Protein AF-A0A1J4L6P5-F1 (afdb_monomer_lite)

Foldseek 3Di:
DPPPPDDPVLQDQDDPVNLVVDDDDPVVSVVVNVVSVVSNVVVVVVVVVVVVVVVVVVVVVPPPPDDDDDDDDDDDDDDDPDVVVVVVVVVVVVVVVVVVVVVVVVVVVVVVVVVVVVVVVVVVVVVVVVVVVVVVVVVVVVVVVVVVVVVVVVVVVVVVVVVVVVVVVVVVVVVVVVVVVVVVVVVVVVVVVVVVVVVVVVVVVVVVVVVVVVVVVVVVVVVVVVVVVVVVVVVVVVVVVVPPPPDDDDDPDDDPPPPPPPVVVVVVVVVVVVVVVVVVVVVVVVVVVVVVVVVVVVVVVVVVVVVVVVVVVVVVVVVVVVVVVVVVVVVVVVVVVVVVVVVVVVVVVVVVVVVVVVVVVVVVVVVVVVVVVVVVVVVVVVVVVVVVVVVVVVVVVVVVVVVVVVVVVVVVVVVVVVVVVVVVVVVVVVVVVVVVVVVVVVVVVVVVVVVVVVVVVVVVVVVVVVVVVVVVVVVVVLVVVLVVVCVVDVPDDPVVSCVVSVNDVVVVVVVVPDDDDDDD

Radius of gyration: 97.51 Å; chains: 1; bounding box: 197×67×298 Å

Secondary structure (DSSP, 8-state):
-------GGGGSPPPHHHHTTS-S-HHHHHHHHHHHHHHHHHHHHHHHHHHHHHHHHHHHTTSS----------------TTHHHHHHHHHHHHHHHHHHHHHHHHHHHHHHHHHHHHHHHHHHHHHHHHHHHHHHHHHHHHHHHHHHHHHHHHHHHHHHHHHHHHHHHHHHHHHHHHHHHHHHHHHHHHHHHHHHHHHHHHHHHHHHHHHHHHHHHHHHHHHHHHHHHHHHHHHHHHHHTTTSSS-------S-TTSTTSSHHHHHHHHHHHHHHHHHHHHHHHHHHHHHHHHHHHHHHHHHHHHHHHHHHHHHHHHHHHHHHHHHHHHHHHHHHHHHHHHHHHHHHHHHHHHHHHHHHHHHHHHHHHHHHHHHHHHHHHHHHHHHHHHHHHHHHHHHHHHHHHHHHHHHHHHHHHHHHHHHHHHHHHHHHHHHHHHHHHHHHHHHHHHHHHHHHHHHHHHHHHHHHHHHHHHHHHHHHHHHHHHHH-TT--HHHHHHHTT--HHHHHHTTS-------

pLDDT: mean 76.21, std 15.25, range [33.16, 95.0]

Organism: NCBI:txid1144522

Sequence (520 aa):
MMKIGVTAEDLVKLSKADFYKIPGSIEIQQKVADELEQRRLQTIERIKEEREKFLQNSNKGSQNLSSNNNTNDNSSSNSPTNDFGRQRIEKLKKRQIASLIKEQIQRKHIAQSEIVSQSRLEELKMKKIHDLKVKKEQETQKSKQLTERAKKVIEQKQNAAQSIIEKQEAEEARRQAQLEEQHKKIEEDRKKYHEERISKLQQIREAQRQHEQDEIEKAEKALQDAEEKQLKADQRKSDYIKKLREQQKINEKKYQEKMKMIAEREEEQRRQREEKIKRQQEQTQSLIEAELQNRLNERSVRRQREQERLKSIQKRYSASNGHLIELQKEIMKKQMRAEENLKALTFTRRQKFLEENAKIKQRSLSALATKKHNEDLLANKALSSLQKQSAIQQRAQELKQQKEAQIQEKAAQAYLKQKLGEEKAKRISRMKQYESLMQAVKTQEKLNRIEQERKKYHDDKVKEQIALRKHETKEKDELERMKKVIQDNPDIDPAVLAQQFNIDLSEVTEMSSSPPKVEH

Structure (mmCIF, N/CA/C/O backbone):
data_AF-A0A1J4L6P5-F1
#
_entry.id   AF-A0A1J4L6P5-F1
#
loop_
_atom_site.group_PDB
_atom_site.id
_atom_site.type_symbol
_atom_site.label_atom_id
_atom_site.label_alt_id
_atom_site.label_comp_id
_atom_site.label_asym_id
_atom_site.label_entity_id
_atom_site.label_seq_id
_atom_site.pdbx_PDB_ins_code
_atom_site.Cartn_x
_atom_site.Cartn_y
_atom_site.Cartn_z
_atom_site.occupancy
_atom_site.B_iso_or_equiv
_atom_site.auth_seq_id
_atom_site.auth_comp_id
_atom_site.auth_asym_id
_atom_site.auth_atom_id
_atom_site.pdbx_PDB_model_num
ATOM 1 N N . MET A 1 1 ? 8.107 -22.910 -52.281 1.00 43.81 1 MET A N 1
ATOM 2 C CA . MET A 1 1 ? 7.673 -22.056 -51.153 1.00 43.81 1 MET A CA 1
ATOM 3 C C . MET A 1 1 ? 7.916 -22.828 -49.872 1.00 43.81 1 MET A C 1
ATOM 5 O O . MET A 1 1 ? 7.372 -23.920 -49.748 1.00 43.81 1 MET A O 1
ATOM 9 N N . MET A 1 2 ? 8.760 -22.326 -48.968 1.00 41.12 2 MET A N 1
ATOM 10 C CA . MET A 1 2 ? 8.840 -22.886 -47.617 1.00 41.12 2 MET A CA 1
ATOM 11 C C . MET A 1 2 ? 7.486 -22.631 -46.949 1.00 41.12 2 MET A C 1
ATOM 13 O O . MET A 1 2 ? 7.070 -21.484 -46.815 1.00 41.12 2 MET A O 1
ATOM 17 N N . LYS A 1 3 ? 6.741 -23.697 -46.646 1.00 51.94 3 LYS A N 1
ATOM 18 C CA . LYS A 1 3 ? 5.496 -23.586 -45.887 1.00 51.94 3 LYS A CA 1
ATOM 19 C C . LYS A 1 3 ? 5.900 -23.381 -44.433 1.00 51.94 3 LYS A C 1
ATOM 21 O O . LYS A 1 3 ? 6.333 -24.330 -43.787 1.00 51.94 3 LYS A O 1
ATOM 26 N N . ILE A 1 4 ? 5.798 -22.150 -43.939 1.00 59.41 4 ILE A N 1
ATOM 27 C CA . ILE A 1 4 ? 5.828 -21.891 -42.499 1.00 59.41 4 ILE A CA 1
ATOM 28 C C . ILE A 1 4 ? 4.658 -22.703 -41.935 1.00 59.41 4 ILE A C 1
ATOM 30 O O . ILE A 1 4 ? 3.520 -22.479 -42.343 1.00 59.41 4 ILE A O 1
ATOM 34 N N . GLY A 1 5 ? 4.932 -23.717 -41.114 1.00 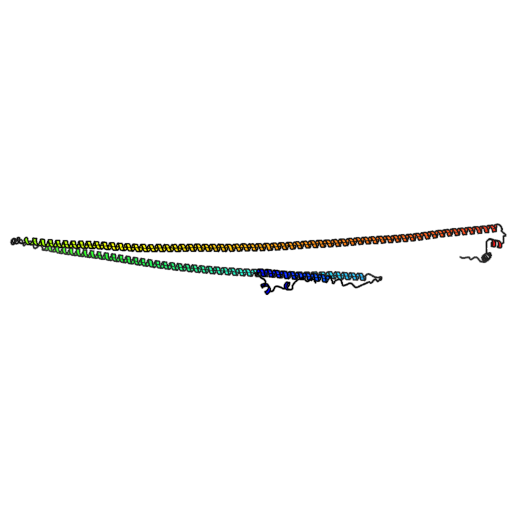61.53 5 GLY A N 1
ATOM 35 C CA . GLY A 1 5 ? 3.926 -24.632 -40.562 1.00 61.53 5 GLY A CA 1
ATOM 36 C C . GLY A 1 5 ? 3.036 -23.954 -39.520 1.00 61.53 5 GLY A C 1
ATOM 37 O O . GLY A 1 5 ? 3.050 -24.349 -38.363 1.00 61.53 5 GLY A O 1
ATOM 38 N N . VAL A 1 6 ? 2.327 -22.899 -39.919 1.00 67.81 6 VAL A N 1
ATOM 39 C CA . VAL A 1 6 ? 1.447 -22.081 -39.082 1.00 67.81 6 VAL A CA 1
ATOM 40 C C . VAL A 1 6 ? 0.016 -22.372 -39.495 1.00 67.81 6 VAL A C 1
ATOM 42 O O . VAL A 1 6 ? -0.319 -22.300 -40.681 1.00 67.81 6 VAL A O 1
ATOM 45 N N . THR A 1 7 ? -0.824 -22.714 -38.524 1.00 70.88 7 THR A N 1
ATOM 46 C CA . THR A 1 7 ? -2.247 -22.946 -38.770 1.00 70.88 7 THR A CA 1
ATOM 47 C C . THR A 1 7 ? -3.014 -21.625 -38.716 1.00 70.88 7 THR A C 1
ATOM 49 O O . THR A 1 7 ? -2.552 -20.641 -38.140 1.00 70.88 7 THR A O 1
ATOM 52 N N . ALA A 1 8 ? -4.197 -21.561 -39.335 1.00 69.06 8 ALA A N 1
ATOM 53 C CA . ALA A 1 8 ? -5.011 -20.342 -39.308 1.00 69.06 8 ALA A CA 1
ATOM 54 C C . ALA A 1 8 ? -5.427 -19.949 -37.876 1.00 69.06 8 ALA A C 1
ATOM 56 O O . ALA A 1 8 ? -5.591 -18.766 -37.585 1.00 69.06 8 ALA A O 1
ATOM 57 N N . GLU A 1 9 ? -5.540 -20.929 -36.978 1.00 65.12 9 GLU A N 1
ATOM 58 C CA . GLU A 1 9 ? -5.896 -20.743 -35.569 1.00 65.12 9 GLU A CA 1
ATOM 59 C C . GLU A 1 9 ? -4.818 -19.964 -34.798 1.00 65.12 9 GLU A C 1
ATOM 61 O O . GLU A 1 9 ? -5.149 -19.115 -33.972 1.00 65.12 9 GLU A O 1
ATOM 66 N N . ASP A 1 10 ? -3.541 -20.136 -35.158 1.00 68.38 10 ASP A N 1
ATOM 67 C CA . ASP A 1 10 ? -2.395 -19.449 -34.541 1.00 68.38 10 ASP A CA 1
ATOM 68 C C . ASP A 1 10 ? -2.312 -17.949 -34.876 1.00 68.38 10 ASP A C 1
ATOM 70 O O . ASP A 1 10 ? -1.441 -17.243 -34.363 1.00 68.38 10 ASP A O 1
ATOM 74 N N . LEU A 1 11 ? -3.175 -17.453 -35.769 1.00 78.44 11 LEU A N 1
ATOM 75 C CA . LEU A 1 11 ? -3.196 -16.063 -36.243 1.00 78.44 11 LEU A CA 1
ATOM 76 C C . LEU A 1 11 ? -4.452 -15.301 -35.814 1.00 78.44 11 LEU A C 1
ATOM 78 O O . LEU A 1 11 ? -4.507 -14.076 -35.965 1.00 78.44 11 LEU A O 1
ATOM 82 N N . VAL A 1 12 ? -5.447 -15.994 -35.259 1.00 80.00 12 VAL A N 1
ATOM 83 C CA . VAL A 1 12 ? -6.733 -15.414 -34.864 1.00 80.00 12 VAL A CA 1
ATOM 84 C C . VAL A 1 12 ? -6.719 -15.084 -33.373 1.00 80.00 12 VAL A C 1
ATOM 86 O O . VAL A 1 12 ? -6.121 -15.773 -32.552 1.00 80.00 12 VAL A O 1
ATOM 89 N N . LYS A 1 13 ? -7.341 -13.962 -33.001 1.00 85.50 13 LYS A N 1
ATOM 90 C CA . LYS A 1 13 ? -7.483 -13.579 -31.594 1.00 85.50 13 LYS A CA 1
ATOM 91 C C . LYS A 1 13 ? -8.447 -14.519 -30.883 1.00 85.50 13 LYS A C 1
ATOM 93 O O . LYS A 1 13 ? -9.531 -14.771 -31.403 1.00 85.50 13 LYS A O 1
ATOM 98 N N . LEU A 1 14 ? -8.090 -14.945 -29.671 1.00 82.62 14 LEU A N 1
ATOM 99 C CA . LEU A 1 14 ? -8.984 -15.745 -28.840 1.00 82.62 14 LEU A CA 1
ATOM 100 C C . LEU A 1 14 ? -10.322 -15.028 -28.631 1.00 82.62 14 LEU A C 1
ATOM 102 O O . LEU A 1 14 ? -10.372 -13.873 -28.193 1.00 82.62 14 LEU A O 1
ATOM 106 N N . SER A 1 15 ? -11.410 -15.729 -28.944 1.00 85.81 15 SER A N 1
ATOM 107 C CA . SER A 1 15 ? -12.760 -15.247 -28.678 1.00 85.81 15 SER A CA 1
ATOM 108 C C . SER A 1 15 ? -13.074 -15.347 -27.181 1.00 85.81 15 SER A C 1
ATOM 110 O O . SER A 1 15 ? -12.486 -16.149 -26.452 1.00 85.81 15 SER A O 1
ATOM 112 N N . LYS A 1 16 ? -14.049 -14.565 -26.698 1.00 83.75 16 LYS A N 1
ATOM 113 C CA . LYS A 1 16 ? -14.510 -14.680 -25.302 1.00 83.75 16 LYS A CA 1
ATOM 114 C C . LYS A 1 16 ? -15.070 -16.074 -24.993 1.00 83.75 16 LYS A C 1
ATOM 116 O O . LYS A 1 16 ? -14.936 -16.529 -23.866 1.00 83.75 16 LYS A O 1
ATOM 121 N N . ALA A 1 17 ? -15.675 -16.748 -25.973 1.00 80.50 17 ALA A N 1
ATOM 122 C CA . ALA A 1 17 ? -16.210 -18.094 -25.793 1.00 80.50 17 ALA A CA 1
ATOM 123 C C . ALA A 1 17 ? -15.092 -19.131 -25.604 1.00 80.50 17 ALA A C 1
ATOM 125 O O . ALA A 1 17 ? -15.232 -20.030 -24.782 1.00 80.50 17 ALA A O 1
ATOM 126 N N . ASP A 1 18 ? -13.972 -18.980 -26.312 1.00 77.00 18 ASP A N 1
ATOM 127 C CA . ASP A 1 18 ? -12.827 -19.890 -26.193 1.00 77.00 18 ASP A CA 1
ATOM 128 C C . ASP A 1 18 ? -11.991 -19.607 -24.945 1.00 77.00 18 ASP A C 1
ATOM 130 O O . ASP A 1 18 ? -11.449 -20.530 -24.346 1.00 77.00 18 ASP A O 1
ATOM 134 N N . PHE A 1 19 ? -11.976 -18.355 -24.480 1.00 81.50 19 PHE A N 1
ATOM 135 C CA . PHE A 1 19 ? -11.374 -17.982 -23.201 1.00 81.50 19 PHE A CA 1
ATOM 136 C C . PHE A 1 19 ? -11.976 -18.772 -22.026 1.00 81.50 19 PHE A C 1
ATOM 138 O O . PHE A 1 19 ? -11.242 -19.312 -21.203 1.00 81.50 19 PHE A O 1
ATOM 145 N N . TYR A 1 20 ? -13.306 -18.907 -21.971 1.00 79.25 20 TYR A N 1
ATOM 146 C CA . TYR A 1 20 ? -13.979 -19.656 -20.900 1.00 79.25 20 TYR A CA 1
ATOM 147 C C . TYR A 1 20 ? -13.832 -21.180 -21.012 1.00 79.25 20 TYR A C 1
ATOM 149 O O . TYR A 1 20 ? -14.117 -21.882 -20.044 1.00 79.25 20 TYR A O 1
ATOM 157 N N . LYS A 1 21 ? -13.375 -21.704 -22.158 1.00 80.06 21 LYS A N 1
ATOM 158 C CA . LYS A 1 21 ? -13.051 -23.132 -22.323 1.00 80.06 21 LYS A CA 1
ATOM 159 C C . LYS A 1 21 ? -11.688 -23.497 -21.729 1.00 80.06 21 LYS A C 1
ATOM 161 O O . LYS A 1 21 ? -11.396 -24.682 -21.596 1.00 80.06 21 LYS A O 1
ATOM 166 N N . ILE A 1 22 ? -10.858 -22.511 -21.370 1.00 75.00 22 ILE A N 1
ATOM 167 C CA . ILE A 1 22 ? -9.560 -22.746 -20.733 1.00 75.00 22 ILE A CA 1
ATOM 168 C C . ILE A 1 22 ? -9.804 -23.245 -19.294 1.00 75.00 22 ILE A C 1
ATOM 170 O O . ILE A 1 22 ? -10.411 -22.530 -18.492 1.00 75.00 22 ILE A O 1
ATOM 174 N N . PRO A 1 23 ? -9.349 -24.453 -18.921 1.00 57.78 23 PRO A N 1
ATOM 175 C CA . PRO A 1 23 ? -9.540 -24.967 -17.568 1.00 57.78 23 PRO A CA 1
ATOM 176 C C . PRO A 1 23 ? -8.641 -24.230 -16.559 1.00 57.78 23 PRO A C 1
ATOM 178 O O . PRO A 1 23 ? -7.478 -23.950 -16.841 1.00 57.78 23 PRO A O 1
ATOM 181 N N . GLY A 1 24 ? -9.165 -23.940 -15.362 1.00 73.94 24 GLY A N 1
ATOM 182 C CA . GLY A 1 24 ? -8.408 -23.326 -14.260 1.00 73.94 24 GLY A CA 1
ATOM 183 C C . GLY A 1 24 ? -9.102 -22.125 -13.611 1.00 73.94 24 GLY A C 1
ATOM 184 O O . GLY A 1 24 ? -10.249 -21.810 -13.914 1.00 73.94 24 GLY A O 1
ATOM 185 N N . SER A 1 25 ? -8.407 -21.456 -12.686 1.00 77.50 25 SER A N 1
ATOM 186 C CA . SER A 1 25 ? -8.872 -20.199 -12.081 1.00 77.50 25 SER A CA 1
ATOM 187 C C . SER A 1 25 ? -8.781 -19.035 -13.077 1.00 77.50 25 SER A C 1
ATOM 189 O O . SER A 1 25 ? -8.007 -19.096 -14.028 1.00 77.50 25 SER A O 1
ATOM 191 N N . ILE A 1 26 ? -9.518 -17.942 -12.838 1.00 75.94 26 ILE A N 1
ATOM 192 C CA . ILE A 1 26 ? -9.531 -16.750 -13.717 1.00 75.94 26 ILE A CA 1
ATOM 193 C C . ILE A 1 26 ? -8.110 -16.214 -13.972 1.00 75.94 26 ILE A C 1
ATOM 195 O O . ILE A 1 26 ? -7.789 -15.813 -15.087 1.00 75.94 26 ILE A O 1
ATOM 199 N N . GLU A 1 27 ? -7.234 -16.264 -12.967 1.00 73.12 27 GLU A N 1
ATOM 200 C CA . GLU A 1 27 ? -5.830 -15.854 -13.099 1.00 73.12 27 GLU A CA 1
ATOM 201 C C . GLU A 1 27 ? -5.022 -16.791 -14.012 1.00 73.12 27 GLU A C 1
ATOM 203 O O . GLU A 1 27 ? -4.176 -16.332 -14.777 1.00 73.12 27 GLU A O 1
ATOM 208 N N . ILE A 1 28 ? -5.276 -18.103 -13.956 1.00 62.78 28 ILE A N 1
ATOM 209 C CA . ILE A 1 28 ? -4.635 -19.093 -14.836 1.00 62.78 28 ILE A CA 1
ATOM 210 C C . ILE A 1 28 ? -5.177 -18.951 -16.262 1.00 62.78 28 ILE A C 1
ATOM 212 O O . ILE A 1 28 ? -4.394 -18.941 -17.207 1.00 62.78 28 ILE A O 1
ATOM 216 N N . GLN A 1 29 ? -6.487 -18.750 -16.422 1.00 73.62 29 GLN A N 1
ATOM 217 C CA . GLN A 1 29 ? -7.118 -18.494 -17.720 1.00 73.62 29 GLN A CA 1
ATOM 218 C C . GLN A 1 29 ? -6.549 -17.238 -18.392 1.00 73.62 29 GLN A C 1
ATOM 220 O O . GLN A 1 29 ? -6.232 -17.270 -19.578 1.00 73.62 29 GLN A O 1
ATOM 225 N N . GLN A 1 30 ? -6.354 -16.152 -17.634 1.00 79.62 30 GLN A N 1
ATOM 226 C CA . GLN A 1 30 ? -5.712 -14.929 -18.130 1.00 79.62 30 GLN A CA 1
ATOM 227 C C . GLN A 1 30 ? -4.259 -15.164 -18.541 1.00 79.62 30 GLN A C 1
ATOM 229 O O . GLN A 1 30 ? -3.876 -14.757 -19.631 1.00 79.62 30 GLN A O 1
ATOM 234 N N . LYS A 1 31 ? -3.472 -15.885 -17.732 1.00 76.31 31 LYS A N 1
ATOM 235 C CA . LYS A 1 31 ? -2.083 -16.224 -18.086 1.00 76.31 31 LYS A CA 1
ATOM 236 C C . LYS A 1 31 ? -1.991 -17.039 -19.375 1.00 76.31 31 LYS A C 1
ATOM 238 O O . LYS A 1 31 ? -1.167 -16.725 -20.226 1.00 76.31 31 LYS A O 1
ATOM 243 N N . VAL A 1 32 ? -2.846 -18.049 -19.533 1.00 71.75 32 VAL A N 1
ATOM 244 C CA . VAL A 1 32 ? -2.883 -18.883 -20.744 1.00 71.75 32 VAL A CA 1
ATOM 245 C C . VAL A 1 32 ? -3.337 -18.063 -21.954 1.00 71.75 32 VAL A C 1
ATOM 247 O O . VAL A 1 32 ? -2.748 -18.173 -23.025 1.00 71.75 32 VAL A O 1
ATOM 250 N N . ALA A 1 33 ? -4.340 -17.197 -21.795 1.00 80.38 33 ALA A N 1
ATOM 251 C CA . ALA A 1 33 ? -4.789 -16.313 -22.867 1.00 80.38 33 ALA A CA 1
ATOM 252 C C . ALA A 1 33 ? -3.705 -15.308 -23.294 1.00 80.38 33 ALA A C 1
ATOM 254 O O . ALA A 1 33 ? -3.509 -15.096 -24.490 1.00 80.38 33 ALA A O 1
ATOM 255 N N . ASP A 1 34 ? -2.971 -14.735 -22.338 1.00 83.38 34 ASP A N 1
ATOM 256 C CA . ASP A 1 34 ? -1.860 -13.819 -22.604 1.00 83.38 34 ASP A CA 1
ATOM 257 C C . ASP A 1 34 ? -0.693 -14.534 -23.303 1.00 83.38 34 ASP A C 1
ATOM 259 O O . ASP A 1 34 ? -0.088 -13.978 -24.221 1.00 83.38 34 ASP A O 1
ATOM 263 N N . GLU A 1 35 ? -0.388 -15.777 -22.922 1.00 83.56 35 GLU A N 1
ATOM 264 C CA . GLU A 1 35 ? 0.650 -16.588 -23.567 1.00 83.56 35 GLU A CA 1
ATOM 265 C C . GLU A 1 35 ? 0.281 -16.951 -25.017 1.00 83.56 35 GLU A C 1
ATOM 267 O O . GLU A 1 35 ? 1.115 -16.847 -25.923 1.00 83.56 35 GLU A O 1
ATOM 272 N N . LEU A 1 36 ? -0.984 -17.306 -25.266 1.00 81.94 36 LEU A N 1
ATOM 273 C CA . LEU A 1 36 ? -1.498 -17.567 -26.614 1.00 81.94 36 LEU A CA 1
ATOM 274 C C . LEU A 1 36 ? -1.493 -16.296 -27.479 1.00 81.94 36 LEU A C 1
ATOM 276 O O . LEU A 1 36 ? -1.087 -16.341 -28.642 1.00 81.94 36 LEU A O 1
ATOM 280 N N . GLU A 1 37 ? -1.844 -15.139 -26.911 1.00 85.19 37 GLU A N 1
ATOM 281 C CA . GLU A 1 37 ? -1.760 -13.847 -27.604 1.00 85.19 37 GLU A CA 1
ATOM 282 C C . GLU A 1 37 ? -0.304 -13.474 -27.937 1.00 85.19 37 GLU A C 1
ATOM 284 O O . GLU A 1 37 ? -0.017 -12.992 -29.037 1.00 85.19 37 GLU A O 1
ATOM 289 N N . GLN A 1 38 ? 0.641 -13.740 -27.029 1.00 84.69 38 GLN A N 1
ATOM 290 C CA . GLN A 1 38 ? 2.069 -13.530 -27.282 1.00 84.69 38 GLN A CA 1
ATOM 291 C C . GLN A 1 38 ? 2.593 -14.437 -28.398 1.00 84.69 38 GLN A C 1
ATOM 293 O O . GLN A 1 38 ? 3.307 -13.956 -29.283 1.00 84.69 38 GLN A O 1
ATOM 298 N N . ARG A 1 39 ? 2.205 -15.720 -28.417 1.00 79.88 39 ARG A N 1
ATOM 299 C CA . ARG A 1 39 ? 2.535 -16.634 -29.525 1.00 79.88 39 ARG A CA 1
ATOM 300 C C . ARG A 1 39 ? 1.975 -16.145 -30.858 1.00 79.88 39 ARG A C 1
ATOM 302 O O . ARG A 1 39 ? 2.701 -16.174 -31.854 1.00 79.88 39 ARG A O 1
ATOM 309 N N . ARG A 1 40 ? 0.738 -15.635 -30.882 1.00 86.19 40 ARG A N 1
ATOM 310 C CA . ARG A 1 40 ? 0.129 -15.051 -32.089 1.00 86.19 40 ARG A CA 1
ATOM 311 C C . ARG A 1 40 ? 0.960 -13.887 -32.623 1.00 86.19 40 ARG A C 1
ATOM 313 O O . ARG A 1 40 ? 1.284 -13.840 -33.808 1.00 86.19 40 ARG A O 1
ATOM 320 N N . LEU A 1 41 ? 1.333 -12.949 -31.749 1.00 87.56 41 LEU A N 1
ATOM 321 C CA . LEU A 1 41 ? 2.125 -11.773 -32.126 1.00 87.56 41 LEU A CA 1
ATOM 322 C C . LEU A 1 41 ? 3.507 -12.159 -32.665 1.00 87.56 41 LEU A C 1
ATOM 324 O O . LEU A 1 41 ? 3.891 -11.676 -33.729 1.00 87.56 41 LEU A O 1
ATOM 328 N N . GLN A 1 42 ? 4.206 -13.081 -32.000 1.00 84.75 42 GLN A N 1
ATOM 329 C CA . GLN A 1 42 ? 5.503 -13.586 -32.465 1.00 84.75 42 GLN A CA 1
ATOM 330 C C . GLN A 1 42 ? 5.396 -14.290 -33.823 1.00 84.75 42 GLN A C 1
ATOM 332 O O . GLN A 1 42 ? 6.269 -14.149 -34.677 1.00 84.75 42 GLN A O 1
ATOM 337 N N . THR A 1 43 ? 4.316 -15.037 -34.048 1.00 82.31 43 THR A N 1
ATOM 338 C CA . THR A 1 43 ? 4.078 -15.728 -35.320 1.00 82.31 43 THR A CA 1
ATOM 339 C C . THR A 1 43 ? 3.807 -14.731 -36.448 1.00 82.31 43 THR A C 1
ATOM 341 O O . THR A 1 43 ? 4.374 -14.857 -37.532 1.00 82.31 43 THR A O 1
ATOM 344 N N . ILE A 1 44 ? 3.026 -13.678 -36.181 1.00 85.31 44 ILE A N 1
ATOM 345 C CA . ILE A 1 44 ? 2.808 -12.572 -37.125 1.00 85.31 44 ILE A CA 1
ATOM 346 C C . ILE A 1 44 ? 4.126 -11.855 -37.452 1.00 85.31 44 ILE A C 1
ATOM 348 O O . ILE A 1 44 ? 4.363 -11.522 -38.614 1.00 85.31 44 ILE A O 1
ATOM 352 N N . GLU A 1 45 ? 4.987 -11.614 -36.462 1.00 87.12 45 GLU A N 1
ATOM 353 C CA . GLU A 1 45 ? 6.306 -11.008 -36.683 1.00 87.12 45 GLU A CA 1
ATOM 354 C C . GLU A 1 45 ? 7.190 -11.884 -37.572 1.00 87.12 45 GLU A C 1
ATOM 356 O O . GLU A 1 45 ? 7.714 -11.388 -38.568 1.00 87.12 45 GLU A O 1
ATOM 361 N N . ARG A 1 46 ? 7.262 -13.195 -37.314 1.00 83.44 46 ARG A N 1
ATOM 362 C CA . ARG A 1 46 ? 8.002 -14.133 -38.178 1.00 83.44 46 ARG A CA 1
ATOM 363 C C . ARG A 1 46 ? 7.483 -14.134 -39.614 1.00 83.44 46 ARG A C 1
ATOM 365 O O . ARG A 1 46 ? 8.279 -14.102 -40.547 1.00 83.44 46 ARG A O 1
ATOM 372 N N . ILE A 1 47 ? 6.161 -14.106 -39.808 1.00 83.81 47 ILE A N 1
ATOM 373 C CA . ILE A 1 47 ? 5.556 -14.009 -41.146 1.00 83.81 47 ILE A CA 1
ATOM 374 C C . ILE A 1 47 ? 5.961 -12.699 -41.836 1.00 83.81 47 ILE A C 1
ATOM 376 O O . ILE A 1 47 ? 6.261 -12.704 -43.031 1.00 83.81 47 ILE A O 1
ATOM 380 N N . LYS A 1 48 ? 5.989 -11.573 -41.112 1.00 86.06 48 LYS A N 1
ATOM 381 C CA . LYS A 1 48 ? 6.442 -10.285 -41.664 1.00 86.06 48 LYS A CA 1
ATOM 382 C C . LYS A 1 48 ? 7.914 -10.331 -42.060 1.00 86.06 48 LYS A C 1
ATOM 384 O O . LYS A 1 48 ? 8.236 -9.930 -43.174 1.00 86.06 48 LYS A O 1
ATOM 389 N N . GLU A 1 49 ? 8.778 -10.855 -41.197 1.00 85.88 49 GLU A N 1
ATOM 390 C CA . GLU A 1 49 ? 10.210 -10.996 -41.474 1.00 85.88 49 GLU A CA 1
ATOM 391 C C . GLU A 1 49 ? 10.473 -11.899 -42.684 1.00 85.88 49 GLU A C 1
ATOM 393 O O . GLU A 1 49 ? 11.286 -11.569 -43.548 1.00 85.88 49 GLU A O 1
ATOM 398 N N . GLU A 1 50 ? 9.778 -13.033 -42.786 1.00 82.69 50 GLU A N 1
ATOM 399 C CA . GLU A 1 50 ? 9.895 -13.915 -43.947 1.00 82.69 50 GLU A CA 1
ATOM 400 C C . GLU A 1 50 ? 9.356 -13.270 -45.224 1.00 82.69 50 GLU A C 1
ATOM 402 O O . GLU A 1 50 ? 9.972 -13.401 -46.284 1.00 82.69 50 GLU A O 1
ATOM 407 N N . ARG A 1 51 ? 8.263 -12.503 -45.135 1.00 81.25 51 ARG A N 1
ATOM 408 C CA . ARG A 1 51 ? 7.742 -11.730 -46.268 1.00 81.25 51 ARG A CA 1
ATOM 409 C C . ARG A 1 51 ? 8.728 -10.654 -46.720 1.00 81.25 51 ARG A C 1
ATOM 411 O O . ARG A 1 51 ? 8.909 -10.480 -47.923 1.00 81.25 51 ARG A O 1
ATOM 418 N N . GLU A 1 52 ? 9.383 -9.953 -45.799 1.00 82.62 52 GLU A N 1
ATOM 419 C CA . GLU A 1 52 ? 10.425 -8.974 -46.132 1.00 82.62 52 GLU A CA 1
ATOM 420 C C . GLU A 1 52 ? 11.641 -9.637 -46.781 1.00 82.62 52 GLU A C 1
ATOM 422 O O . GLU A 1 52 ? 12.122 -9.155 -47.807 1.00 82.62 52 GLU A O 1
ATOM 427 N N . LYS A 1 53 ? 12.094 -10.783 -46.256 1.00 81.62 53 LYS A N 1
ATOM 428 C CA . LYS A 1 53 ? 13.160 -11.586 -46.878 1.00 81.62 53 LYS A CA 1
ATOM 429 C C . LYS A 1 53 ? 12.769 -12.051 -48.282 1.00 81.62 53 LYS A C 1
ATOM 431 O O . LYS A 1 53 ? 13.591 -11.985 -49.195 1.00 81.62 53 LYS A O 1
ATOM 436 N N . PHE A 1 54 ? 11.518 -12.468 -48.483 1.00 78.50 54 PHE A N 1
ATOM 437 C CA . PHE A 1 54 ? 11.005 -12.849 -49.799 1.00 78.50 54 PHE A CA 1
ATOM 438 C C . PHE A 1 54 ? 10.984 -11.661 -50.770 1.00 78.50 54 PHE A C 1
ATOM 440 O O . PHE A 1 54 ? 11.475 -11.794 -51.887 1.00 78.50 54 PHE A O 1
ATOM 447 N N . LEU A 1 55 ? 10.508 -10.487 -50.337 1.00 75.75 55 LEU A N 1
ATOM 448 C CA . LEU A 1 55 ? 10.479 -9.263 -51.151 1.00 75.75 55 LEU A CA 1
ATOM 449 C C . LEU A 1 55 ? 11.885 -8.740 -51.496 1.00 75.75 55 LEU A C 1
ATOM 451 O O . LEU A 1 55 ? 12.129 -8.266 -52.607 1.00 75.75 55 LEU A O 1
ATOM 455 N N . GLN A 1 56 ? 12.839 -8.838 -50.568 1.00 75.19 56 GLN A N 1
ATOM 456 C CA . GLN A 1 56 ? 14.234 -8.469 -50.824 1.00 75.19 56 GLN A CA 1
ATOM 457 C C . GLN A 1 56 ? 14.914 -9.438 -51.801 1.00 75.19 56 GLN A C 1
ATOM 459 O O . GLN A 1 56 ? 15.680 -9.001 -52.662 1.00 75.19 56 GLN A O 1
ATOM 464 N N . ASN A 1 57 ? 14.608 -10.734 -51.712 1.00 68.06 57 ASN A N 1
ATOM 465 C CA . ASN A 1 57 ? 15.123 -11.734 -52.646 1.00 68.06 57 ASN A CA 1
ATOM 466 C C . ASN A 1 57 ? 14.446 -11.648 -54.026 1.00 68.06 57 ASN A C 1
ATOM 468 O O . ASN A 1 57 ? 15.130 -11.806 -55.035 1.00 68.06 57 ASN A O 1
ATOM 472 N N . SER A 1 58 ? 13.154 -11.304 -54.108 1.00 62.28 58 SER A N 1
ATOM 473 C CA . SER A 1 58 ? 12.473 -11.067 -55.389 1.00 62.28 58 SER A CA 1
ATOM 474 C C . SER A 1 58 ? 12.971 -9.797 -56.090 1.00 62.28 58 SER A C 1
ATOM 476 O O . SER A 1 58 ? 13.110 -9.790 -57.310 1.00 62.28 58 SER A O 1
ATOM 478 N N . ASN A 1 59 ? 13.337 -8.748 -55.341 1.00 56.31 59 ASN A N 1
ATOM 479 C CA . ASN A 1 59 ? 13.908 -7.521 -55.914 1.00 56.31 59 ASN A CA 1
ATOM 480 C C . ASN A 1 59 ? 15.346 -7.696 -56.435 1.00 56.31 59 ASN A C 1
ATOM 482 O O . ASN A 1 59 ? 15.741 -6.998 -57.367 1.00 56.31 59 ASN A O 1
ATOM 486 N N . LYS A 1 60 ? 16.119 -8.652 -55.901 1.00 54.16 60 LYS A N 1
ATOM 487 C CA . LYS A 1 60 ? 17.437 -9.019 -56.455 1.00 54.16 60 LYS A CA 1
ATOM 488 C C . LYS A 1 60 ? 17.340 -9.880 -57.722 1.00 54.16 60 LYS A C 1
ATOM 490 O O . LYS A 1 60 ? 18.273 -9.878 -58.517 1.00 54.16 60 LYS A O 1
ATOM 495 N N . GLY A 1 61 ? 16.212 -10.557 -57.949 1.00 48.28 61 GLY A N 1
ATOM 496 C CA . GLY A 1 61 ? 15.948 -11.334 -59.168 1.00 48.28 61 GLY A CA 1
ATOM 497 C C . GLY A 1 61 ? 15.496 -10.509 -60.381 1.00 48.28 61 GLY A C 1
ATOM 498 O O . GLY A 1 61 ? 15.519 -11.022 -61.493 1.00 48.28 61 GLY A O 1
ATOM 499 N N . SER A 1 62 ? 15.125 -9.235 -60.200 1.00 43.31 62 SER A N 1
ATOM 500 C CA . SER A 1 62 ? 14.555 -8.393 -61.268 1.00 43.31 62 SER A CA 1
ATOM 501 C C . SER A 1 62 ? 15.509 -7.320 -61.827 1.00 43.31 62 SER A C 1
ATOM 503 O O . SER A 1 62 ? 15.077 -6.487 -62.620 1.00 43.31 62 SER A O 1
ATOM 505 N N . GLN A 1 63 ? 16.796 -7.322 -61.450 1.00 46.25 63 GLN A N 1
ATOM 506 C CA . GLN A 1 63 ? 17.807 -6.377 -61.970 1.00 46.25 63 GLN A CA 1
ATOM 507 C C . GLN A 1 63 ? 18.778 -6.964 -63.014 1.00 46.25 63 GLN A C 1
ATOM 509 O O . GLN A 1 63 ? 19.708 -6.278 -63.424 1.00 46.25 63 GLN A O 1
ATOM 514 N N . ASN A 1 64 ? 18.533 -8.180 -63.517 1.00 43.03 64 ASN A N 1
ATOM 515 C CA . ASN A 1 64 ? 19.348 -8.809 -64.572 1.00 43.03 64 ASN A CA 1
ATOM 516 C C . ASN A 1 64 ? 18.697 -8.814 -65.971 1.00 43.03 64 ASN A C 1
ATOM 518 O O . ASN A 1 64 ? 19.085 -9.598 -66.830 1.00 43.03 64 ASN A O 1
ATOM 522 N N . LEU A 1 65 ? 17.739 -7.920 -66.235 1.00 43.19 65 LEU A N 1
ATOM 523 C CA . LEU A 1 65 ? 17.144 -7.730 -67.565 1.00 43.19 65 LEU A CA 1
ATOM 524 C C . LEU A 1 65 ? 17.176 -6.247 -67.955 1.00 43.19 65 LEU A C 1
ATOM 526 O O . LEU A 1 65 ? 16.170 -5.552 -67.906 1.00 43.19 65 LEU A O 1
ATOM 530 N N . SER A 1 66 ? 18.363 -5.756 -68.314 1.00 35.66 66 SER A N 1
ATOM 531 C CA . SER A 1 66 ? 18.525 -4.560 -69.155 1.00 35.66 66 SER A CA 1
ATOM 532 C C . SER A 1 66 ? 19.939 -4.516 -69.744 1.00 35.66 66 SER A C 1
ATOM 534 O O . SER A 1 66 ? 20.711 -3.585 -69.514 1.00 35.66 66 SER A O 1
ATOM 536 N N . SER A 1 67 ? 20.287 -5.550 -70.506 1.00 41.22 67 SER A N 1
ATOM 537 C CA . SER A 1 67 ? 21.328 -5.488 -71.529 1.00 41.22 67 SER A CA 1
ATOM 538 C C . SER A 1 67 ? 20.663 -5.172 -72.871 1.00 41.22 67 SER A C 1
ATOM 540 O O . SER A 1 67 ? 19.993 -6.045 -73.415 1.00 41.22 67 SER A O 1
ATOM 542 N N . ASN A 1 68 ? 20.801 -3.944 -73.375 1.00 39.88 68 ASN A N 1
ATOM 543 C CA . ASN A 1 68 ? 21.034 -3.626 -74.794 1.00 39.88 68 ASN A CA 1
ATOM 544 C C . ASN A 1 68 ? 20.836 -2.133 -75.084 1.00 39.88 68 ASN A C 1
ATOM 546 O O . ASN A 1 68 ? 19.980 -1.490 -74.481 1.00 39.88 68 ASN A O 1
ATOM 550 N N . ASN A 1 69 ? 21.592 -1.662 -76.083 1.00 37.09 69 ASN A N 1
ATOM 551 C CA . ASN A 1 69 ? 21.636 -0.331 -76.709 1.00 37.09 69 ASN A CA 1
ATOM 552 C C . ASN A 1 69 ? 22.710 0.582 -76.077 1.00 37.09 69 ASN A C 1
ATOM 554 O O . ASN A 1 69 ? 22.655 0.882 -74.893 1.00 37.09 69 ASN A O 1
ATOM 558 N N . ASN A 1 70 ? 23.730 1.088 -76.771 1.00 36.72 70 ASN A N 1
ATOM 559 C CA . ASN A 1 70 ? 23.980 1.168 -78.204 1.00 36.72 70 ASN A CA 1
ATOM 560 C C . ASN A 1 70 ? 25.486 1.268 -78.478 1.00 36.72 70 ASN A C 1
ATOM 562 O O . ASN A 1 70 ? 26.259 1.836 -77.708 1.00 36.72 70 ASN A O 1
ATOM 566 N N . THR A 1 71 ? 25.830 0.696 -79.620 1.00 39.31 71 THR A N 1
ATOM 567 C CA . THR A 1 71 ? 27.092 0.688 -80.351 1.00 39.31 71 THR A CA 1
ATOM 568 C C . THR A 1 71 ? 27.563 2.071 -80.805 1.00 39.31 71 THR A C 1
ATOM 570 O O . THR A 1 71 ? 26.745 2.956 -81.021 1.00 39.31 71 THR A O 1
ATOM 573 N N . ASN A 1 72 ? 28.885 2.167 -80.994 1.00 42.38 72 ASN A N 1
ATOM 574 C CA . ASN A 1 72 ? 29.623 2.920 -82.016 1.00 42.38 72 ASN A CA 1
ATOM 575 C C . ASN A 1 72 ? 29.042 4.249 -82.520 1.00 42.38 72 ASN A C 1
ATOM 577 O O . ASN A 1 72 ? 28.046 4.251 -83.227 1.00 42.38 72 ASN A O 1
ATOM 581 N N . ASP A 1 73 ? 29.819 5.324 -82.364 1.00 35.47 73 ASP A N 1
ATOM 582 C CA . ASP A 1 73 ? 30.182 6.094 -83.554 1.00 35.47 73 ASP A CA 1
ATOM 583 C C . ASP A 1 73 ? 31.551 6.758 -83.403 1.00 35.47 73 ASP A C 1
ATOM 585 O O . ASP A 1 73 ? 31.828 7.529 -82.482 1.00 35.47 73 ASP A O 1
ATOM 589 N N . ASN A 1 74 ? 32.418 6.372 -84.331 1.00 44.09 74 ASN A N 1
ATOM 590 C CA . ASN A 1 74 ? 33.752 6.881 -84.560 1.00 44.09 74 ASN A CA 1
ATOM 591 C C . ASN A 1 74 ? 33.645 7.672 -85.868 1.00 44.09 74 ASN A C 1
ATOM 593 O O . ASN A 1 74 ? 33.527 7.070 -86.933 1.00 44.09 74 ASN A O 1
ATOM 597 N N . SER A 1 75 ? 33.688 9.000 -85.817 1.00 39.56 75 SER A N 1
ATOM 598 C CA . SER A 1 75 ? 33.906 9.800 -87.023 1.00 39.56 75 SER A CA 1
ATOM 599 C C . SER A 1 75 ? 34.690 11.061 -86.696 1.00 39.56 75 SER A C 1
ATOM 601 O O . SER A 1 75 ? 34.267 11.915 -85.917 1.00 39.56 75 SER A O 1
ATOM 603 N N . SER A 1 76 ? 35.858 11.142 -87.321 1.00 40.12 76 SER A N 1
ATOM 604 C CA . SER A 1 76 ? 36.707 12.313 -87.422 1.00 40.12 76 SER A CA 1
ATOM 605 C C . SER A 1 76 ? 35.999 13.459 -88.145 1.00 40.12 76 SER A C 1
ATOM 607 O O . SER A 1 76 ? 35.557 13.284 -89.278 1.00 40.12 76 SER A O 1
ATOM 609 N N . SER A 1 77 ? 36.035 14.658 -87.573 1.00 36.00 77 SER A N 1
ATOM 610 C CA . SER A 1 77 ? 36.157 15.887 -88.360 1.00 36.00 77 SER A CA 1
ATOM 611 C C . SER A 1 77 ? 36.733 17.003 -87.494 1.00 36.00 77 SER A C 1
ATOM 613 O O . SER A 1 77 ? 36.263 17.268 -86.388 1.00 36.00 77 SER A O 1
ATOM 615 N N . ASN A 1 78 ? 37.781 17.630 -88.011 1.00 44.38 78 ASN A N 1
ATOM 616 C CA . ASN A 1 78 ? 38.458 18.784 -87.442 1.00 44.38 78 ASN A CA 1
ATOM 617 C C . ASN A 1 78 ? 37.530 20.014 -87.308 1.00 44.38 78 ASN A C 1
ATOM 619 O O . ASN A 1 78 ? 36.826 20.345 -88.256 1.00 44.38 78 ASN A O 1
ATOM 623 N N . SER A 1 79 ? 37.704 20.743 -86.189 1.00 38.28 79 SER A N 1
ATOM 624 C CA . SER A 1 79 ? 37.342 22.159 -85.910 1.00 38.28 79 SER A CA 1
ATOM 625 C C . SER A 1 79 ? 35.885 22.497 -85.507 1.00 38.28 79 SER A C 1
ATOM 627 O O . SER A 1 79 ? 34.968 21.956 -86.114 1.00 38.28 79 SER A O 1
ATOM 629 N N . PRO A 1 80 ? 35.596 23.451 -84.578 1.00 48.78 80 PRO A N 1
ATOM 630 C CA . PRO A 1 80 ? 36.352 24.008 -83.446 1.00 48.78 80 PRO A CA 1
ATOM 631 C C . PRO A 1 80 ? 35.692 23.669 -82.078 1.00 48.78 80 PRO A C 1
ATOM 633 O O . PRO A 1 80 ? 34.494 23.824 -81.847 1.00 48.78 80 PRO A O 1
ATOM 636 N N . THR A 1 81 ? 36.489 23.220 -81.110 1.00 50.81 81 THR A N 1
ATOM 637 C CA . THR A 1 81 ? 36.066 22.534 -79.870 1.00 50.81 81 THR A CA 1
ATOM 638 C C . THR A 1 81 ? 35.721 23.443 -78.675 1.00 50.81 81 THR A C 1
ATOM 640 O O . THR A 1 81 ? 36.077 23.112 -77.544 1.00 50.81 81 THR A O 1
ATOM 643 N N . ASN A 1 82 ? 35.023 24.568 -78.868 1.00 55.69 82 ASN A N 1
ATOM 644 C CA . ASN A 1 82 ? 34.669 25.460 -77.744 1.00 55.69 82 ASN A CA 1
ATOM 645 C C . ASN A 1 82 ? 33.206 25.365 -77.264 1.00 55.69 82 ASN A C 1
ATOM 647 O O . ASN A 1 82 ? 32.958 25.543 -76.069 1.00 55.69 82 ASN A O 1
ATOM 651 N N . ASP A 1 83 ? 32.247 24.994 -78.117 1.00 56.56 83 ASP A N 1
ATOM 652 C CA . ASP A 1 83 ? 30.823 25.018 -77.730 1.00 56.56 83 ASP A CA 1
ATOM 653 C C . ASP A 1 83 ? 30.327 23.746 -77.030 1.00 56.56 83 ASP A C 1
ATOM 655 O O . ASP A 1 83 ? 29.584 23.830 -76.050 1.00 56.56 83 ASP A O 1
ATOM 659 N N . PHE A 1 84 ? 30.794 22.557 -77.423 1.00 58.59 84 PHE A N 1
ATOM 660 C CA . PHE A 1 84 ? 30.410 21.306 -76.746 1.00 58.59 84 PHE A CA 1
ATOM 661 C C . PHE A 1 84 ? 30.929 21.233 -75.300 1.00 58.59 84 PHE A C 1
ATOM 663 O O . PHE A 1 84 ? 30.225 20.773 -74.394 1.00 58.59 84 PHE A O 1
ATOM 670 N N . GLY A 1 85 ? 32.147 21.734 -75.063 1.00 61.25 85 GLY A N 1
ATOM 671 C CA . GLY A 1 85 ? 32.724 21.861 -73.724 1.00 61.25 85 GLY A CA 1
ATOM 672 C C . GLY A 1 85 ? 31.934 22.840 -72.853 1.00 61.25 85 GLY A C 1
ATOM 673 O O . GLY A 1 85 ? 31.577 22.505 -71.720 1.00 61.25 85 GLY A O 1
ATOM 674 N N . ARG A 1 86 ? 31.569 24.009 -73.405 1.00 68.19 86 ARG A N 1
ATOM 675 C CA . ARG A 1 86 ? 30.719 25.001 -72.726 1.00 68.19 86 ARG A CA 1
ATOM 676 C C . ARG A 1 86 ? 29.340 24.446 -72.376 1.00 68.19 86 ARG A C 1
ATOM 678 O O . ARG A 1 86 ? 28.931 24.560 -71.223 1.00 68.19 86 ARG A O 1
ATOM 685 N N . GLN A 1 87 ? 28.661 23.767 -73.301 1.00 73.81 87 GLN A N 1
ATOM 686 C CA . GLN A 1 87 ? 27.342 23.176 -73.039 1.00 73.81 87 GLN A CA 1
ATOM 687 C C . GLN A 1 87 ? 27.387 22.072 -71.970 1.00 73.81 87 GLN A C 1
ATOM 689 O O . GLN A 1 87 ? 26.471 21.954 -71.152 1.00 73.81 87 GLN A O 1
ATOM 694 N N . ARG A 1 88 ? 28.453 21.262 -71.927 1.00 74.12 88 ARG A N 1
ATOM 695 C CA . ARG A 1 88 ? 28.631 20.237 -70.885 1.00 74.12 88 ARG A CA 1
ATOM 696 C C . ARG A 1 88 ? 28.879 20.862 -69.511 1.00 74.12 88 ARG A C 1
ATOM 698 O O . ARG A 1 88 ? 28.296 20.405 -68.525 1.00 74.12 88 ARG A O 1
ATOM 705 N N . ILE A 1 89 ? 29.694 21.915 -69.449 1.00 72.56 89 ILE A N 1
ATOM 706 C CA . ILE A 1 89 ? 29.950 22.677 -68.220 1.00 72.56 89 ILE A CA 1
ATOM 707 C C . ILE A 1 89 ? 28.672 23.374 -67.742 1.00 72.56 89 ILE A C 1
ATOM 709 O O . ILE A 1 89 ? 28.360 23.310 -66.555 1.00 72.56 89 ILE A O 1
ATOM 713 N N . GLU A 1 90 ? 27.882 23.967 -68.638 1.00 76.56 90 GLU A N 1
ATOM 714 C CA . GLU A 1 90 ? 26.583 24.540 -68.275 1.00 76.56 90 GLU A CA 1
ATOM 715 C C . GLU A 1 90 ? 25.610 23.493 -67.737 1.00 76.56 90 GLU A C 1
ATOM 717 O O . GLU A 1 90 ? 24.947 23.737 -66.731 1.00 76.56 90 GLU A O 1
ATOM 722 N N . LYS A 1 91 ? 25.532 22.309 -68.356 1.00 79.00 91 LYS A N 1
ATOM 723 C CA . LYS A 1 91 ? 24.686 21.212 -67.859 1.00 79.00 91 LYS A CA 1
ATOM 724 C C . LYS A 1 91 ? 25.121 20.751 -66.464 1.00 79.00 91 LYS A C 1
ATOM 726 O O . LYS A 1 91 ? 24.262 20.482 -65.626 1.00 79.00 91 LYS A O 1
ATOM 731 N N . LEU A 1 92 ? 26.425 20.690 -66.189 1.00 76.94 92 LEU A N 1
ATOM 732 C CA . LEU A 1 92 ? 26.950 20.373 -64.856 1.00 76.94 92 LEU A CA 1
ATOM 733 C C . LEU A 1 92 ? 26.638 21.475 -63.837 1.00 76.94 92 LEU A C 1
ATOM 735 O O . LEU A 1 92 ? 26.132 21.161 -62.763 1.00 76.94 92 LEU A O 1
ATOM 739 N N . LYS A 1 93 ? 26.833 22.753 -64.193 1.00 75.31 93 LYS A N 1
ATOM 740 C CA . LYS A 1 93 ? 26.449 23.896 -63.347 1.00 75.31 93 LYS A CA 1
ATOM 741 C C . LYS A 1 93 ? 24.953 23.881 -63.035 1.00 75.31 93 LYS A C 1
ATOM 743 O O . LYS A 1 93 ? 24.579 23.980 -61.872 1.00 75.31 93 LYS A O 1
ATOM 748 N N . LYS A 1 94 ? 24.097 23.667 -64.041 1.00 78.62 94 LYS A N 1
ATOM 749 C CA . LYS A 1 94 ? 22.639 23.544 -63.869 1.00 78.62 94 LYS A CA 1
ATOM 750 C C . LYS A 1 94 ? 22.272 22.382 -62.941 1.00 78.62 94 LYS A C 1
ATOM 752 O O . LYS A 1 94 ? 21.436 22.561 -62.062 1.00 78.62 94 LYS A O 1
ATOM 757 N N . ARG A 1 95 ? 22.925 21.218 -63.067 1.00 80.31 95 ARG A N 1
ATOM 758 C CA . ARG A 1 95 ? 22.719 20.073 -62.155 1.00 80.31 95 ARG A CA 1
ATOM 759 C C . ARG A 1 95 ? 23.165 20.370 -60.725 1.00 80.31 95 ARG A C 1
ATOM 761 O O . ARG A 1 95 ? 22.455 20.011 -59.791 1.00 80.31 95 ARG A O 1
ATOM 768 N N . GLN A 1 96 ? 24.308 21.024 -60.547 1.00 80.12 96 GLN A N 1
ATOM 769 C CA . GLN A 1 96 ? 24.830 21.362 -59.224 1.00 80.12 96 GLN A CA 1
ATOM 770 C C . GLN A 1 96 ? 23.955 22.414 -58.532 1.00 80.12 96 GLN A C 1
ATOM 772 O O . GLN A 1 96 ? 23.589 22.233 -57.374 1.00 80.12 96 GLN A O 1
ATOM 777 N N . ILE A 1 97 ? 23.521 23.444 -59.264 1.00 78.25 97 ILE A N 1
ATOM 778 C CA . ILE A 1 97 ? 22.552 24.439 -58.784 1.00 78.25 97 ILE A CA 1
ATOM 779 C C . ILE A 1 97 ? 21.222 23.763 -58.424 1.00 78.25 97 ILE A C 1
ATOM 781 O O . ILE A 1 97 ? 20.695 24.001 -57.342 1.00 78.25 97 ILE A O 1
ATOM 785 N N . ALA A 1 98 ? 20.704 22.863 -59.266 1.00 77.81 98 ALA A N 1
ATOM 786 C CA . ALA A 1 98 ? 19.478 22.121 -58.968 1.00 77.81 98 ALA A CA 1
ATOM 787 C C . ALA A 1 98 ? 19.611 21.234 -57.715 1.00 77.81 98 ALA A C 1
ATOM 789 O O . ALA A 1 98 ? 18.674 21.149 -56.922 1.00 77.81 98 ALA A O 1
ATOM 790 N N . SER A 1 99 ? 20.774 20.608 -57.503 1.00 79.94 99 SER A N 1
ATOM 791 C CA . SER A 1 99 ? 21.058 19.826 -56.294 1.00 79.94 99 SER A CA 1
ATOM 792 C C . SER A 1 99 ? 21.063 20.701 -55.041 1.00 79.94 99 SER A C 1
ATOM 794 O O . SER A 1 99 ? 20.444 20.333 -54.046 1.00 79.94 99 SER A O 1
ATOM 796 N N . LEU A 1 100 ? 21.705 21.872 -55.102 1.00 82.50 100 LEU A N 1
ATOM 797 C CA . LEU A 1 100 ? 21.744 22.827 -53.992 1.00 82.50 100 LEU A CA 1
ATOM 798 C C . LEU A 1 100 ? 20.349 23.377 -53.671 1.00 82.50 100 LEU A C 1
ATOM 800 O O . LEU A 1 100 ? 19.962 23.428 -52.508 1.00 82.50 100 LEU A O 1
ATOM 804 N N . ILE A 1 101 ? 19.554 23.717 -54.690 1.00 81.25 101 ILE A N 1
ATOM 805 C CA . ILE A 1 101 ? 18.163 24.156 -54.507 1.00 81.25 101 ILE A CA 1
ATOM 806 C C . ILE A 1 101 ? 17.335 23.048 -53.847 1.00 81.25 101 ILE A C 1
ATOM 808 O O . ILE A 1 101 ? 16.588 23.314 -52.906 1.00 81.25 101 ILE A O 1
ATOM 812 N N . LYS A 1 102 ? 17.484 21.796 -54.296 1.00 84.69 102 LYS A N 1
ATOM 813 C CA . LYS A 1 102 ? 16.773 20.651 -53.715 1.00 84.69 102 LYS A CA 1
ATOM 814 C C . LYS A 1 102 ? 17.144 20.435 -52.246 1.00 84.69 102 LYS A C 1
ATOM 816 O O . LYS A 1 102 ? 16.253 20.218 -51.428 1.00 84.69 102 LYS A O 1
ATOM 821 N N . GLU A 1 103 ? 18.426 20.535 -51.906 1.00 85.62 103 GLU A N 1
ATOM 822 C CA . GLU A 1 103 ? 18.896 20.439 -50.522 1.00 85.62 103 GLU A CA 1
ATOM 823 C C . GLU A 1 103 ? 18.338 21.583 -49.658 1.00 85.62 103 GLU A C 1
ATOM 825 O O . GLU A 1 103 ? 17.836 21.345 -48.560 1.00 85.62 103 GLU A O 1
ATOM 830 N N . GLN A 1 104 ? 18.332 22.816 -50.177 1.00 85.62 104 GLN A N 1
ATOM 831 C CA . GLN A 1 104 ? 17.770 23.983 -49.491 1.00 85.62 104 GLN A CA 1
ATOM 832 C C . GLN A 1 104 ? 16.267 23.811 -49.209 1.00 85.62 104 GLN A C 1
ATOM 834 O O . GLN A 1 104 ? 15.796 24.135 -48.117 1.00 85.62 104 GLN A O 1
ATOM 839 N N . ILE A 1 105 ? 15.508 23.281 -50.177 1.00 84.81 105 ILE A N 1
ATOM 840 C CA . ILE A 1 105 ? 14.073 22.990 -50.030 1.00 84.81 105 ILE A CA 1
ATOM 841 C C . ILE A 1 105 ? 13.849 21.912 -48.964 1.00 84.81 105 ILE A C 1
ATOM 843 O O . ILE A 1 105 ? 12.990 22.079 -48.100 1.00 84.81 105 ILE A O 1
ATOM 847 N N . GLN A 1 106 ? 14.645 20.839 -48.974 1.00 84.38 106 GLN A N 1
ATOM 848 C CA . GLN A 1 106 ? 14.561 19.784 -47.959 1.00 84.38 106 GLN A CA 1
ATOM 849 C C . GLN A 1 106 ? 14.870 20.315 -46.556 1.00 84.38 106 GLN A C 1
ATOM 851 O O . GLN A 1 106 ? 14.114 20.037 -45.627 1.00 84.38 106 GLN A O 1
ATOM 856 N N . ARG A 1 107 ? 15.913 21.139 -46.401 1.00 85.62 107 ARG A N 1
ATOM 857 C CA . ARG A 1 107 ? 16.240 21.787 -45.120 1.00 85.62 107 ARG A CA 1
ATOM 858 C C . ARG A 1 107 ? 15.099 22.678 -44.623 1.00 85.62 107 ARG A C 1
ATOM 860 O O . ARG A 1 107 ? 14.751 22.605 -43.449 1.00 85.62 107 ARG A O 1
ATOM 867 N N . LYS A 1 108 ? 14.470 23.467 -45.506 1.00 87.19 108 LYS A N 1
ATOM 868 C CA . LYS A 1 108 ? 13.292 24.280 -45.149 1.00 87.19 108 LYS A CA 1
ATOM 869 C C . LYS A 1 108 ? 12.100 23.424 -44.715 1.00 87.19 108 LYS A C 1
ATOM 871 O O . LYS A 1 108 ? 11.451 23.767 -43.733 1.00 87.19 108 LYS A O 1
ATOM 876 N N . HIS A 1 109 ? 11.834 22.315 -45.403 1.00 86.12 109 HIS A N 1
ATOM 877 C CA . HIS A 1 109 ? 10.745 21.404 -45.042 1.00 86.12 109 HIS A CA 1
ATOM 878 C C . HIS A 1 109 ? 10.987 20.729 -43.683 1.00 86.12 109 HIS A C 1
ATOM 880 O O . HIS A 1 109 ? 10.065 20.613 -42.879 1.00 86.12 109 HIS A O 1
ATOM 886 N N . ILE A 1 110 ? 12.227 20.315 -43.399 1.00 88.25 110 ILE A N 1
ATOM 887 C CA . ILE A 1 110 ? 12.604 19.755 -42.092 1.00 88.25 110 ILE A CA 1
ATOM 888 C C . ILE A 1 110 ? 12.416 20.807 -40.996 1.00 88.25 110 ILE A C 1
ATOM 890 O O . ILE A 1 110 ? 11.726 20.532 -40.020 1.00 88.25 110 ILE A O 1
ATOM 894 N N . ALA A 1 111 ? 12.921 22.028 -41.195 1.00 87.88 111 ALA A N 1
ATOM 895 C CA . ALA A 1 111 ? 12.759 23.114 -40.228 1.00 87.88 111 ALA A CA 1
ATOM 896 C C . ALA A 1 111 ? 11.277 23.443 -39.955 1.00 87.88 111 ALA A C 1
ATOM 898 O O . ALA A 1 111 ? 10.879 23.609 -38.805 1.00 87.88 111 ALA A O 1
ATOM 899 N N . GLN A 1 112 ? 10.427 23.476 -40.988 1.00 89.31 112 GLN A N 1
ATOM 900 C CA . GLN A 1 112 ? 8.979 23.665 -40.818 1.00 89.31 112 GLN A CA 1
ATOM 901 C C . GLN A 1 112 ? 8.325 22.503 -40.056 1.00 89.31 112 GLN A C 1
ATOM 903 O O . GLN A 1 112 ? 7.514 22.732 -39.160 1.00 89.31 112 GLN A O 1
ATOM 908 N N . SER A 1 113 ? 8.700 21.260 -40.366 1.00 88.69 113 SER A N 1
ATOM 909 C CA . SER A 1 113 ? 8.217 20.073 -39.652 1.00 88.69 113 SER A CA 1
ATOM 910 C C . SER A 1 113 ? 8.641 20.067 -38.179 1.00 88.69 113 SER A C 1
ATOM 912 O O . SER A 1 113 ? 7.870 19.639 -37.316 1.00 88.69 113 SER A O 1
ATOM 914 N N . GLU A 1 114 ? 9.852 20.533 -37.872 1.00 88.50 114 GLU A N 1
ATOM 915 C CA . GLU A 1 114 ? 10.359 20.662 -36.504 1.00 88.50 114 GLU A CA 1
ATOM 916 C C . GLU A 1 114 ? 9.591 21.725 -35.720 1.00 88.50 114 GLU A C 1
ATOM 918 O O . GLU A 1 114 ? 9.172 21.441 -34.601 1.00 88.50 114 GLU A O 1
ATOM 923 N N . ILE A 1 115 ? 9.314 22.890 -36.319 1.00 89.75 115 ILE A N 1
ATOM 924 C CA . ILE A 1 115 ? 8.493 23.942 -35.696 1.00 89.75 115 ILE A CA 1
ATOM 925 C C . ILE A 1 115 ? 7.101 23.402 -35.346 1.00 89.75 115 ILE A C 1
ATOM 927 O O . ILE A 1 115 ? 6.662 23.521 -34.205 1.00 89.75 115 ILE A O 1
ATOM 931 N N . VAL A 1 116 ? 6.427 22.728 -36.286 1.00 89.81 116 VAL A N 1
ATOM 932 C CA . VAL A 1 116 ? 5.099 22.132 -36.040 1.00 89.81 116 VAL A CA 1
ATOM 933 C C . VAL A 1 116 ? 5.159 21.071 -34.936 1.00 89.81 116 VAL A C 1
ATOM 935 O O . VAL A 1 116 ? 4.276 21.003 -34.077 1.00 89.81 116 VAL A O 1
ATOM 938 N N . SER A 1 117 ? 6.213 20.252 -34.926 1.00 84.50 117 SER A N 1
ATOM 939 C CA . SER A 1 117 ? 6.413 19.227 -33.897 1.00 84.50 117 SER A CA 1
ATOM 940 C C . SER A 1 117 ? 6.657 19.842 -32.517 1.00 84.50 117 SER A C 1
ATOM 942 O O . SER A 1 117 ? 6.111 19.350 -31.529 1.00 84.50 117 SER A O 1
ATOM 944 N N . GLN A 1 118 ? 7.426 20.932 -32.442 1.00 86.12 118 GLN A N 1
ATOM 945 C CA . GLN A 1 118 ? 7.676 21.679 -31.210 1.00 86.12 118 GLN A CA 1
ATOM 946 C C . GLN A 1 118 ? 6.397 22.337 -30.684 1.00 86.12 118 GLN A C 1
ATOM 948 O O . GLN A 1 118 ? 6.057 22.119 -29.522 1.00 86.12 118 GLN A O 1
ATOM 953 N N . SER A 1 119 ? 5.627 23.028 -31.531 1.00 88.69 119 SER A N 1
ATOM 954 C CA . SER A 1 119 ? 4.344 23.621 -31.125 1.00 88.69 119 SER A CA 1
ATOM 955 C C . SER A 1 119 ? 3.359 22.566 -30.611 1.00 88.69 119 SER A C 1
ATOM 957 O O . SER A 1 119 ? 2.719 22.758 -29.579 1.00 88.69 119 SER A O 1
ATOM 959 N N . ARG A 1 120 ? 3.285 21.395 -31.262 1.00 88.69 120 ARG A N 1
ATOM 960 C CA . ARG A 1 120 ? 2.445 20.278 -30.797 1.00 88.69 120 ARG A CA 1
ATOM 961 C C . ARG A 1 120 ? 2.920 19.710 -29.456 1.00 88.69 120 ARG A C 1
ATOM 963 O O . ARG A 1 120 ? 2.101 19.326 -28.620 1.00 88.69 120 ARG A O 1
ATOM 970 N N . LEU A 1 121 ? 4.234 19.643 -29.239 1.00 86.62 121 LEU A N 1
ATOM 971 C CA . LEU A 1 121 ? 4.816 19.207 -27.969 1.00 86.62 121 LEU A CA 1
ATOM 972 C C . LEU A 1 121 ? 4.482 20.191 -26.838 1.00 86.62 121 LEU A C 1
ATOM 974 O O . LEU A 1 121 ? 4.145 19.763 -25.733 1.00 86.62 121 LEU A O 1
ATOM 978 N N . GLU A 1 122 ? 4.563 21.494 -27.100 1.00 88.31 122 GLU A N 1
ATOM 979 C CA . GLU A 1 122 ? 4.199 22.543 -26.144 1.00 88.31 122 GLU A CA 1
ATOM 980 C C . GLU A 1 122 ? 2.710 22.504 -25.798 1.00 88.31 122 GLU A C 1
ATOM 982 O O . GLU A 1 122 ? 2.359 22.519 -24.617 1.00 88.31 122 GLU A O 1
ATOM 987 N N . GLU A 1 123 ? 1.835 22.333 -26.790 1.00 89.50 123 GLU A N 1
ATOM 988 C CA . GLU A 1 123 ? 0.396 22.186 -26.564 1.00 89.50 123 GLU A CA 1
ATOM 989 C C . GLU A 1 123 ? 0.082 20.963 -25.680 1.00 89.50 123 GLU A C 1
ATOM 991 O O . GLU A 1 123 ? -0.709 21.048 -24.737 1.00 89.50 123 GLU A O 1
ATOM 996 N N . LEU A 1 124 ? 0.752 19.828 -25.919 1.00 86.75 124 LEU A N 1
ATOM 997 C CA . LEU A 1 124 ? 0.618 18.629 -25.084 1.00 86.75 124 LEU A CA 1
ATOM 998 C C . LEU A 1 124 ? 1.132 18.848 -23.656 1.00 86.75 124 LEU A C 1
ATOM 1000 O O . LEU A 1 124 ? 0.512 18.368 -22.703 1.00 86.75 124 LEU A O 1
ATOM 1004 N N . LYS A 1 125 ? 2.241 19.579 -23.483 1.00 86.31 125 LYS A N 1
ATOM 1005 C CA . LYS A 1 125 ? 2.745 19.953 -22.152 1.00 86.31 125 LYS A CA 1
ATOM 1006 C C . LYS A 1 125 ? 1.729 20.821 -21.413 1.00 86.31 125 LYS A C 1
ATOM 1008 O O . LYS A 1 125 ? 1.442 20.539 -20.250 1.00 86.31 125 LYS A O 1
ATOM 1013 N N . MET A 1 126 ? 1.148 21.815 -22.083 1.00 87.81 126 MET A N 1
ATOM 1014 C CA . MET A 1 126 ? 0.144 22.700 -21.490 1.00 87.81 126 MET A CA 1
ATOM 1015 C C . MET A 1 126 ? -1.134 21.949 -21.109 1.00 87.81 126 MET A C 1
ATOM 1017 O O . MET A 1 126 ? -1.604 22.105 -19.981 1.00 87.81 126 MET A O 1
ATOM 1021 N N . LYS A 1 127 ? -1.638 21.057 -21.975 1.00 89.50 127 LYS A N 1
ATOM 1022 C CA . LYS A 1 127 ? -2.773 20.173 -21.650 1.00 89.50 127 LYS A CA 1
ATOM 1023 C C . LYS A 1 127 ? -2.482 19.303 -20.429 1.00 89.50 127 LYS A C 1
ATOM 1025 O O . LYS A 1 127 ? -3.271 19.275 -19.493 1.00 89.50 127 LYS A O 1
ATOM 1030 N N . LYS A 1 128 ? -1.301 18.681 -20.364 1.00 86.94 128 LYS A N 1
ATOM 1031 C CA . LYS A 1 128 ? -0.912 17.844 -19.219 1.00 86.94 128 LYS A CA 1
ATOM 1032 C C . LYS A 1 128 ? -0.810 18.639 -17.912 1.00 86.94 128 LYS A C 1
ATOM 1034 O O . LYS A 1 128 ? -1.201 18.137 -16.861 1.00 86.94 128 LYS A O 1
ATOM 1039 N N . ILE A 1 129 ? -0.290 19.868 -17.956 1.00 87.31 129 ILE A N 1
ATOM 1040 C CA . ILE A 1 129 ? -0.238 20.758 -16.785 1.00 87.31 129 ILE A CA 1
ATOM 1041 C C . ILE A 1 129 ? -1.654 21.133 -16.336 1.00 87.31 129 ILE A C 1
ATOM 1043 O O . ILE A 1 129 ? -1.937 21.105 -15.138 1.00 87.31 129 ILE A O 1
ATOM 1047 N N . HIS A 1 130 ? -2.539 21.457 -17.279 1.00 88.00 130 HIS A N 1
ATOM 1048 C CA . HIS A 1 130 ? -3.935 21.770 -16.995 1.00 88.00 130 HIS A CA 1
ATOM 1049 C C . HIS A 1 130 ? -4.662 20.579 -16.350 1.00 88.00 130 HIS A C 1
ATOM 1051 O O . HIS A 1 130 ? -5.244 20.729 -15.278 1.00 88.00 130 HIS A O 1
ATOM 1057 N N . ASP A 1 131 ? -4.538 19.377 -16.914 1.00 86.94 131 ASP A N 1
ATOM 1058 C CA . ASP A 1 131 ? -5.159 18.162 -16.371 1.00 86.94 131 ASP A CA 1
ATOM 1059 C C . ASP A 1 131 ? -4.658 17.836 -14.957 1.00 86.94 131 ASP A C 1
ATOM 1061 O O . ASP A 1 131 ? -5.433 17.443 -14.083 1.00 86.94 131 ASP A O 1
ATOM 1065 N N . LEU A 1 132 ? -3.363 18.049 -14.691 1.00 86.25 132 LEU A N 1
ATOM 1066 C CA . LEU A 1 132 ? -2.795 17.894 -13.350 1.00 86.25 132 LEU A CA 1
ATOM 1067 C C . LEU A 1 132 ? -3.352 18.919 -12.355 1.00 86.25 132 LEU A C 1
ATOM 1069 O O . LEU A 1 132 ? -3.571 18.565 -11.195 1.00 86.25 132 LEU A O 1
ATOM 1073 N N . LYS A 1 133 ? -3.590 20.167 -12.780 1.00 88.00 133 LYS A N 1
ATOM 1074 C CA . LYS A 1 133 ? -4.233 21.188 -11.936 1.00 88.00 133 LYS A CA 1
ATOM 1075 C C . LYS A 1 133 ? -5.678 20.808 -11.618 1.00 88.00 133 LYS A C 1
ATOM 1077 O O . LYS A 1 133 ? -6.026 20.754 -10.442 1.00 88.00 133 LYS A O 1
ATOM 1082 N N . VAL A 1 134 ? -6.465 20.438 -12.630 1.00 89.25 134 VAL A N 1
ATOM 1083 C CA . VAL A 1 134 ? -7.860 19.996 -12.453 1.00 89.25 134 VAL A CA 1
ATOM 1084 C C . VAL A 1 134 ? -7.937 18.787 -11.520 1.00 89.25 134 VAL A C 1
ATOM 1086 O O . VAL A 1 134 ? -8.760 18.755 -10.606 1.00 89.25 134 VAL A O 1
ATOM 1089 N N . LYS A 1 135 ? -7.042 17.805 -11.683 1.00 89.00 135 LYS A N 1
ATOM 1090 C CA . LYS A 1 135 ? -7.000 16.627 -10.808 1.00 89.00 135 LYS A CA 1
ATOM 1091 C C . LYS A 1 135 ? -6.678 16.995 -9.355 1.00 89.00 135 LYS A C 1
ATOM 1093 O O . LYS A 1 135 ? -7.343 16.499 -8.447 1.00 89.00 135 LYS A O 1
ATOM 1098 N N . LYS A 1 136 ? -5.702 17.884 -9.129 1.00 83.88 136 LYS A N 1
ATOM 1099 C CA . LYS A 1 136 ? -5.382 18.392 -7.784 1.00 83.88 136 LYS A CA 1
ATOM 1100 C C . LYS A 1 136 ? -6.571 19.124 -7.164 1.00 83.88 136 LYS A C 1
ATOM 1102 O O . LYS A 1 136 ? -6.898 18.869 -6.009 1.00 83.88 136 LYS A O 1
ATOM 1107 N N . GLU A 1 137 ? -7.251 19.983 -7.917 1.00 85.06 137 GLU A N 1
ATOM 1108 C CA . GLU A 1 137 ? -8.444 20.687 -7.435 1.00 85.06 137 GLU A CA 1
ATOM 1109 C C . GLU A 1 137 ? -9.564 19.710 -7.053 1.00 85.06 137 GLU A C 1
ATOM 1111 O O . GLU A 1 137 ? -10.103 19.801 -5.949 1.00 85.06 137 GLU A O 1
ATOM 1116 N N . GLN A 1 138 ? -9.843 18.701 -7.881 1.00 85.94 138 GLN A N 1
ATOM 1117 C CA . GLN A 1 138 ? -10.829 17.662 -7.563 1.00 85.94 138 GLN A CA 1
ATOM 1118 C C . GLN A 1 138 ? -10.465 16.859 -6.305 1.00 85.94 138 GLN A C 1
ATOM 1120 O O . GLN A 1 138 ? -11.337 16.568 -5.484 1.00 85.94 138 GLN A O 1
ATOM 1125 N N . GLU A 1 139 ? -9.192 16.503 -6.116 1.00 83.25 139 GLU A N 1
ATOM 1126 C CA . GLU A 1 139 ? -8.727 15.815 -4.903 1.00 83.25 139 GLU A CA 1
ATOM 1127 C C . GLU A 1 139 ? -8.869 16.702 -3.660 1.00 83.25 139 GLU A C 1
ATOM 1129 O O . GLU A 1 139 ? -9.357 16.241 -2.625 1.00 83.25 139 GLU A O 1
ATOM 1134 N N . THR A 1 140 ? -8.534 17.993 -3.761 1.00 81.94 140 THR A N 1
ATOM 1135 C CA . THR A 1 140 ? -8.730 18.938 -2.650 1.00 81.94 140 THR A CA 1
ATOM 1136 C C . THR A 1 140 ? -10.206 19.134 -2.309 1.00 81.94 140 THR A C 1
ATOM 1138 O O . THR A 1 140 ? -10.548 19.168 -1.129 1.00 81.94 140 THR A O 1
ATOM 1141 N N . GLN A 1 141 ? -11.102 19.191 -3.300 1.00 85.25 141 GLN A N 1
ATOM 1142 C CA . GLN A 1 141 ? -12.548 19.260 -3.069 1.00 85.25 141 GLN A CA 1
ATOM 1143 C C . GLN A 1 141 ? -13.079 17.987 -2.399 1.00 85.25 141 GLN A C 1
ATOM 1145 O O . GLN A 1 141 ? -13.826 18.080 -1.427 1.00 85.25 141 GLN A O 1
ATOM 1150 N N . LYS A 1 142 ? -12.648 16.798 -2.845 1.00 85.31 142 LYS A N 1
ATOM 1151 C CA . LYS A 1 142 ? -13.007 15.524 -2.197 1.00 85.31 142 LYS A CA 1
ATOM 1152 C C . LYS A 1 142 ? -12.515 15.464 -0.750 1.00 85.31 142 LYS A C 1
ATOM 1154 O O . LYS A 1 142 ? -13.263 15.051 0.131 1.00 85.31 142 LYS A O 1
ATOM 1159 N N . SER A 1 143 ? -11.291 15.921 -0.490 1.00 81.44 143 SER A N 1
ATOM 1160 C CA . SER A 1 143 ? -10.735 16.004 0.865 1.00 81.44 143 SER A CA 1
ATOM 1161 C C . SER A 1 143 ? -11.527 16.979 1.751 1.00 81.44 143 SER A C 1
ATOM 1163 O O . SER A 1 143 ? -11.909 16.635 2.871 1.00 81.44 143 SER A O 1
ATOM 1165 N N . LYS A 1 144 ? -11.890 18.161 1.230 1.00 84.81 144 LYS A N 1
ATOM 1166 C CA . LYS A 1 144 ? -12.771 19.120 1.923 1.00 84.81 144 LYS A CA 1
ATOM 1167 C C . LYS A 1 144 ? -14.139 18.512 2.255 1.00 84.81 144 LYS A C 1
ATOM 1169 O O . LYS A 1 144 ? -14.576 18.593 3.396 1.00 84.81 144 LYS A O 1
ATOM 1174 N N . GLN A 1 145 ? -14.774 17.810 1.317 1.00 85.94 145 GLN A N 1
ATOM 1175 C CA . GLN A 1 145 ? -16.055 17.137 1.569 1.00 85.94 145 GLN A CA 1
ATOM 1176 C C . GLN A 1 145 ? -15.946 16.016 2.616 1.00 85.94 145 GLN A C 1
ATOM 1178 O O . GLN A 1 145 ? -16.839 15.858 3.448 1.00 85.94 145 GLN A O 1
ATOM 1183 N N . LEU A 1 146 ? -14.861 15.233 2.603 1.00 81.94 146 LEU A N 1
ATOM 1184 C CA . LEU A 1 146 ? -14.622 14.188 3.604 1.00 81.94 146 LEU A CA 1
ATOM 1185 C C . LEU A 1 146 ? -14.400 14.780 4.998 1.00 81.94 146 LEU A C 1
ATOM 1187 O O . LEU A 1 146 ? -14.974 14.291 5.970 1.00 81.94 146 LEU A O 1
ATOM 1191 N N . THR A 1 147 ? -13.609 15.849 5.092 1.00 79.19 147 THR A N 1
ATOM 1192 C CA . THR A 1 147 ? -13.360 16.550 6.360 1.00 79.19 147 THR A CA 1
ATOM 1193 C C . THR A 1 147 ? -14.617 17.227 6.905 1.00 79.19 147 THR A C 1
ATOM 1195 O O . THR A 1 147 ? -14.878 17.120 8.100 1.00 79.19 147 THR A O 1
ATOM 1198 N N . GLU A 1 148 ? -15.454 17.837 6.062 1.00 87.19 148 GLU A N 1
ATOM 1199 C CA . GLU A 1 148 ? -16.760 18.362 6.482 1.00 87.19 148 GLU A CA 1
ATOM 1200 C C . GLU A 1 148 ? -17.717 17.263 6.949 1.00 87.19 148 GLU A C 1
ATOM 1202 O O . GLU A 1 148 ? -18.371 17.418 7.979 1.00 87.19 148 GLU A O 1
ATOM 1207 N N . ARG A 1 149 ? -17.789 16.127 6.240 1.00 85.94 149 ARG A N 1
ATOM 1208 C CA . ARG A 1 149 ? -18.597 14.979 6.685 1.00 85.94 149 ARG A CA 1
ATOM 1209 C C . ARG A 1 149 ? -18.118 14.452 8.034 1.00 85.94 149 ARG A C 1
ATOM 1211 O O . ARG A 1 149 ? -18.946 14.190 8.901 1.00 85.94 149 ARG A O 1
ATOM 1218 N N . ALA A 1 150 ? -16.805 14.341 8.235 1.00 82.19 150 ALA A N 1
ATOM 1219 C CA . ALA A 1 150 ? -16.237 13.936 9.516 1.00 82.19 150 ALA A CA 1
ATOM 1220 C C . ALA A 1 150 ? -16.593 14.928 10.636 1.00 82.19 150 ALA A C 1
ATOM 1222 O O . ALA A 1 150 ? -17.019 14.496 11.705 1.00 82.19 150 ALA A O 1
ATOM 1223 N N . LYS A 1 151 ? -16.502 16.243 10.379 1.00 86.44 151 LYS A N 1
ATOM 1224 C CA . LYS A 1 151 ? -16.922 17.283 11.333 1.00 86.44 151 LYS A CA 1
ATOM 1225 C C . LYS A 1 151 ? -18.399 17.154 11.710 1.00 86.44 151 LYS A C 1
ATOM 1227 O O . LYS A 1 151 ? -18.694 17.106 12.896 1.00 86.44 151 LYS A O 1
ATOM 1232 N N . LYS A 1 152 ? -19.300 16.990 10.734 1.00 86.50 152 LYS A N 1
ATOM 1233 C CA . LYS A 1 152 ? -20.740 16.792 10.995 1.00 86.50 152 LYS A CA 1
ATOM 1234 C C . LYS A 1 152 ? -21.018 15.553 11.848 1.00 86.50 152 LYS A C 1
ATOM 1236 O O . LYS A 1 152 ? -21.862 15.597 12.733 1.00 86.50 152 LYS A O 1
ATOM 1241 N N . VAL A 1 153 ? -20.303 14.450 11.614 1.00 85.75 153 VAL A N 1
ATOM 1242 C CA . VAL A 1 153 ? -20.446 13.226 12.424 1.00 85.75 153 VAL A CA 1
ATOM 1243 C C . VAL A 1 153 ? -19.945 13.439 13.856 1.00 85.75 153 VAL A C 1
ATOM 1245 O O . VAL A 1 153 ? -20.554 12.933 14.796 1.00 85.75 153 VAL A O 1
ATOM 1248 N N . ILE A 1 154 ? -18.846 14.176 14.038 1.00 82.25 154 ILE A N 1
ATOM 1249 C CA . ILE A 1 154 ? -18.326 14.520 15.370 1.00 82.25 154 ILE A CA 1
ATOM 1250 C C . ILE A 1 154 ? -19.319 15.417 16.112 1.00 82.25 154 ILE A C 1
ATOM 1252 O O . ILE A 1 154 ? -19.657 15.117 17.251 1.00 82.25 154 ILE A O 1
ATOM 1256 N N . GLU A 1 155 ? -19.837 16.450 15.452 1.00 87.94 155 GLU A N 1
ATOM 1257 C CA . GLU A 1 155 ? -20.826 17.378 16.008 1.00 87.94 155 GLU A CA 1
ATOM 1258 C C . GLU A 1 155 ? -22.124 16.654 16.402 1.00 87.94 155 GLU A C 1
ATOM 1260 O O . GLU A 1 155 ? -22.611 16.808 17.517 1.00 87.94 155 GLU A O 1
ATOM 1265 N N . GLN A 1 156 ? -22.632 15.751 15.555 1.00 85.06 156 GLN A N 1
ATOM 1266 C CA . GLN A 1 156 ? -23.787 14.911 15.894 1.00 85.06 156 GLN A CA 1
ATOM 1267 C C . GLN A 1 156 ? -23.535 14.026 17.121 1.00 85.06 156 GLN A C 1
ATOM 1269 O O . GLN A 1 156 ? -24.419 13.876 17.963 1.00 85.06 156 GLN A O 1
ATOM 1274 N N . LYS A 1 157 ? -22.335 13.445 17.248 1.00 83.75 157 LYS A N 1
ATOM 1275 C CA . LYS A 1 157 ? -21.965 12.647 18.427 1.00 83.75 157 LYS A CA 1
ATOM 1276 C C . LYS A 1 157 ? -21.833 13.502 19.685 1.00 83.75 157 LYS A C 1
ATOM 1278 O O . LYS A 1 157 ? -22.229 13.041 20.751 1.00 83.75 157 LYS A O 1
ATOM 1283 N N . GLN A 1 158 ? -21.301 14.718 19.569 1.00 82.50 158 GLN A N 1
ATOM 1284 C CA . GLN A 1 158 ? -21.205 15.666 20.680 1.00 82.50 158 GLN A CA 1
ATOM 1285 C C . GLN A 1 158 ? -22.592 16.103 21.156 1.00 82.50 158 GLN A C 1
ATOM 1287 O O . GLN A 1 158 ? -22.869 15.994 22.346 1.00 82.50 158 GLN A O 1
ATOM 1292 N N . ASN A 1 159 ? -23.490 16.468 20.240 1.00 87.31 159 ASN A N 1
ATOM 1293 C CA . ASN A 1 159 ? -24.866 16.846 20.576 1.00 87.31 159 ASN A CA 1
ATOM 1294 C C . ASN A 1 159 ? -25.644 15.670 21.194 1.00 87.31 159 ASN A C 1
ATOM 1296 O O . ASN A 1 159 ? -26.390 15.848 22.153 1.00 87.31 159 ASN A O 1
ATOM 1300 N N . ALA A 1 160 ? -25.441 14.445 20.695 1.00 84.06 160 ALA A N 1
ATOM 1301 C CA . ALA A 1 160 ? -26.037 13.250 21.294 1.00 84.06 160 ALA A CA 1
ATOM 1302 C C . ALA A 1 160 ? -25.494 12.976 22.708 1.00 84.06 160 ALA A C 1
ATOM 1304 O O . ALA A 1 160 ? -26.265 12.618 23.594 1.00 84.06 160 ALA A O 1
ATOM 1305 N N . ALA A 1 161 ? -24.190 13.164 22.932 1.00 79.19 161 ALA A N 1
ATOM 1306 C CA . ALA A 1 161 ? -23.580 13.019 24.252 1.00 79.19 161 ALA A CA 1
ATOM 1307 C C . ALA A 1 161 ? -24.086 14.087 25.235 1.00 79.19 161 ALA A C 1
ATOM 1309 O O . ALA A 1 161 ? -24.452 13.742 26.353 1.00 79.19 161 ALA A O 1
ATOM 1310 N N . GLN A 1 162 ? -24.184 15.348 24.803 1.00 84.25 162 GLN A N 1
ATOM 1311 C CA . GLN A 1 162 ? -24.768 16.432 25.600 1.00 84.25 162 GLN A CA 1
ATOM 1312 C C . GLN A 1 162 ? -26.226 16.138 25.963 1.00 84.25 162 GLN A C 1
ATOM 1314 O O . GLN A 1 162 ? -26.581 16.223 27.130 1.00 84.25 162 GLN A O 1
ATOM 1319 N N . SER A 1 163 ? -27.040 15.666 25.014 1.00 87.38 163 SER A N 1
ATOM 1320 C CA . SER A 1 163 ? -28.430 15.283 25.299 1.00 87.38 163 SER A CA 1
ATOM 1321 C C . SER A 1 163 ? -28.544 14.125 26.301 1.00 87.38 163 SER A C 1
ATOM 1323 O O . SER A 1 163 ? -29.509 14.058 27.061 1.00 87.38 163 SER A O 1
ATOM 1325 N N . ILE A 1 164 ? -27.583 13.193 26.320 1.00 84.31 164 ILE A N 1
ATOM 1326 C CA . ILE A 1 164 ? -27.540 12.124 27.329 1.00 84.31 164 ILE A CA 1
ATOM 1327 C C . ILE A 1 164 ? -27.187 12.699 28.705 1.00 84.31 164 ILE A C 1
ATOM 1329 O O . ILE A 1 164 ? -27.842 12.331 29.676 1.00 84.31 164 ILE A O 1
ATOM 1333 N N . ILE A 1 165 ? -26.206 13.603 28.779 1.00 83.62 165 ILE A N 1
ATOM 1334 C CA . ILE A 1 165 ? -25.809 14.269 30.027 1.00 83.62 165 ILE A CA 1
ATOM 1335 C C . ILE A 1 165 ? -26.977 15.091 30.583 1.00 83.62 165 ILE A C 1
ATOM 1337 O O . ILE A 1 165 ? -27.365 14.874 31.722 1.00 83.62 165 ILE A O 1
ATOM 1341 N N . GLU A 1 166 ? -27.630 15.920 29.765 1.00 86.75 166 GLU A N 1
ATOM 1342 C CA . GLU A 1 166 ? -28.803 16.706 30.182 1.00 86.75 166 GLU A CA 1
ATOM 1343 C C . GLU A 1 166 ? -29.947 15.818 30.696 1.00 86.75 166 GLU A C 1
ATOM 1345 O O . GLU A 1 166 ? -30.623 16.155 31.668 1.00 86.75 166 GLU A O 1
ATOM 1350 N N . LYS A 1 167 ? -30.173 14.650 30.075 1.00 86.12 167 LYS A N 1
ATOM 1351 C CA . LYS A 1 167 ? -31.171 13.681 30.559 1.00 86.12 167 LYS A CA 1
ATOM 1352 C C . LYS A 1 167 ? -30.781 13.066 31.900 1.00 86.12 167 LYS A C 1
ATOM 1354 O O . LYS A 1 167 ? -31.664 12.858 32.727 1.00 86.12 167 LYS A O 1
ATOM 1359 N N . GLN A 1 168 ? -29.498 12.770 32.105 1.00 82.25 168 GLN A N 1
ATOM 1360 C CA . GLN A 1 168 ? -28.988 12.250 33.375 1.00 82.25 168 GLN A CA 1
ATOM 1361 C C . GLN A 1 168 ? -29.088 13.304 34.479 1.00 82.25 168 GLN A C 1
ATOM 1363 O O . GLN A 1 168 ? -29.635 13.007 35.535 1.00 82.25 168 GLN A O 1
ATOM 1368 N N . GLU A 1 169 ? -28.675 14.542 34.209 1.00 85.69 169 GLU A N 1
ATOM 1369 C CA . GLU A 1 169 ? -28.798 15.669 35.140 1.00 85.69 169 GLU A CA 1
ATOM 1370 C C . GLU A 1 169 ? -30.266 15.939 35.505 1.00 85.69 169 GLU A C 1
ATOM 1372 O O . GLU A 1 169 ? -30.599 16.110 36.677 1.00 85.69 169 GLU A O 1
ATOM 1377 N N . ALA A 1 170 ? -31.182 15.892 34.531 1.00 84.06 170 ALA A N 1
ATOM 1378 C CA . ALA A 1 170 ? -32.614 16.035 34.789 1.00 84.06 170 ALA A CA 1
ATOM 1379 C C . ALA A 1 170 ? -33.195 14.872 35.618 1.00 84.06 170 ALA A C 1
ATOM 1381 O O . ALA A 1 170 ? -34.095 15.080 36.436 1.00 84.06 170 ALA A O 1
ATOM 1382 N N . GLU A 1 171 ? -32.712 13.642 35.420 1.00 83.94 171 GLU A N 1
ATOM 1383 C CA . GLU A 1 171 ? -33.124 12.485 36.222 1.00 83.94 171 GLU A CA 1
ATOM 1384 C C . GLU A 1 171 ? -32.576 12.567 37.656 1.00 83.94 171 GLU A C 1
ATOM 1386 O O . GLU A 1 171 ? -33.311 12.304 38.610 1.00 83.94 171 GLU A O 1
ATOM 1391 N N . GLU A 1 172 ? -31.323 12.987 37.828 1.00 81.69 172 GLU A N 1
ATOM 1392 C CA . GLU A 1 172 ? -30.712 13.221 39.138 1.00 81.69 172 GLU A CA 1
ATOM 1393 C C . GLU A 1 172 ? -31.419 14.346 39.900 1.00 81.69 172 GLU A C 1
ATOM 1395 O O . GLU A 1 172 ? -31.762 14.156 41.068 1.00 81.69 172 GLU A O 1
ATOM 1400 N N . ALA A 1 173 ? -31.755 15.455 39.235 1.00 85.25 173 ALA A N 1
ATOM 1401 C CA . ALA A 1 173 ? -32.542 16.538 39.824 1.00 85.25 173 ALA A CA 1
ATOM 1402 C C . ALA A 1 173 ? -33.932 16.060 40.282 1.00 85.25 173 ALA A C 1
ATOM 1404 O O . ALA A 1 173 ? -34.395 16.419 41.366 1.00 85.25 173 ALA A O 1
ATOM 1405 N N . ARG A 1 174 ? -34.595 15.185 39.509 1.00 86.25 174 ARG A N 1
ATOM 1406 C CA . ARG A 1 174 ? -35.868 14.563 39.923 1.00 86.25 174 ARG A CA 1
ATOM 1407 C C . ARG A 1 174 ? -35.702 13.657 41.141 1.00 86.25 174 ARG A C 1
ATOM 1409 O O . ARG A 1 174 ? -36.558 13.680 42.023 1.00 86.25 174 ARG A O 1
ATOM 1416 N N . ARG A 1 175 ? -34.621 12.873 41.211 1.00 84.56 175 ARG A N 1
ATOM 1417 C CA . ARG A 1 175 ? -34.323 12.030 42.383 1.00 84.56 175 ARG A CA 1
ATOM 1418 C C . ARG A 1 175 ? -34.029 12.874 43.622 1.00 84.56 175 ARG A C 1
ATOM 1420 O O . ARG A 1 175 ? -34.532 12.548 44.692 1.00 84.56 175 ARG A O 1
ATOM 1427 N N . GLN A 1 176 ? -33.276 13.966 43.482 1.00 80.88 176 GLN A N 1
ATOM 1428 C CA . GLN A 1 176 ? -33.022 14.908 44.576 1.00 80.88 176 GLN A CA 1
ATOM 1429 C C . GLN A 1 176 ? -34.321 15.551 45.075 1.00 80.88 176 GLN A C 1
ATOM 1431 O O . GLN A 1 176 ? -34.585 15.509 46.273 1.00 80.88 176 GLN A O 1
ATOM 1436 N N . ALA A 1 177 ? -35.189 16.023 44.175 1.00 84.88 177 ALA A N 1
ATOM 1437 C CA . ALA A 1 177 ? -36.489 16.582 44.550 1.00 84.88 177 ALA A CA 1
ATOM 1438 C C . ALA A 1 177 ? -37.385 15.566 45.289 1.00 84.88 177 ALA A C 1
ATOM 1440 O O . ALA A 1 177 ? -38.039 15.916 46.270 1.00 84.88 177 ALA A O 1
ATOM 1441 N N . GLN A 1 178 ? -37.386 14.293 44.871 1.00 82.69 178 GLN A N 1
ATOM 1442 C CA . GLN A 1 178 ? -38.117 13.228 45.572 1.00 82.69 178 GLN A CA 1
ATOM 1443 C C . GLN A 1 178 ? -37.563 12.957 46.976 1.00 82.69 178 GLN A C 1
ATOM 1445 O O . GLN A 1 178 ? -38.339 12.751 47.909 1.00 82.69 178 GLN A O 1
ATOM 1450 N N . LEU A 1 179 ? -36.236 12.964 47.143 1.00 80.50 179 LEU A N 1
ATOM 1451 C CA . LEU A 1 179 ? -35.604 12.817 48.455 1.00 80.50 179 LEU A CA 1
ATOM 1452 C C . LEU A 1 179 ? -35.930 14.006 49.365 1.00 80.50 179 LEU A C 1
ATOM 1454 O O . LEU A 1 179 ? -36.297 13.801 50.519 1.00 80.50 179 LEU A O 1
ATOM 1458 N N . GLU A 1 180 ? -35.871 15.236 48.852 1.00 84.12 180 GLU A N 1
ATOM 1459 C CA . GLU A 1 180 ? -36.264 16.437 49.599 1.00 84.12 180 GLU A CA 1
ATOM 1460 C C . GLU A 1 180 ? -37.735 16.397 50.031 1.00 84.12 180 GLU A C 1
ATOM 1462 O O . GLU A 1 180 ? -38.057 16.755 51.164 1.00 84.12 180 GLU A O 1
ATOM 1467 N N . GLU A 1 181 ? -38.637 15.920 49.170 1.00 83.69 181 GLU A N 1
ATOM 1468 C CA . GLU A 1 181 ? -40.053 15.760 49.514 1.00 83.69 181 GLU A CA 1
ATOM 1469 C C . GLU A 1 181 ? -40.259 14.703 50.614 1.00 83.69 181 GLU A C 1
ATOM 1471 O O . GLU A 1 181 ? -41.045 14.912 51.540 1.00 83.69 181 GLU A O 1
ATOM 1476 N N . GLN A 1 182 ? -39.525 13.585 50.563 1.00 80.81 182 GLN A N 1
ATOM 1477 C CA . GLN A 1 182 ? -39.539 12.581 51.632 1.00 80.81 182 GLN A CA 1
ATOM 1478 C C . GLN A 1 182 ? -38.995 13.144 52.949 1.00 80.81 182 GLN A C 1
ATOM 1480 O O . GLN A 1 182 ? -39.590 12.913 54.001 1.00 80.81 182 GLN A O 1
ATOM 1485 N N . HIS A 1 183 ? -37.910 13.921 52.903 1.00 79.69 183 HIS A N 1
ATOM 1486 C CA . HIS A 1 183 ? -37.362 14.586 54.083 1.00 79.69 183 HIS A CA 1
ATOM 1487 C C . HIS A 1 183 ? -38.358 15.574 54.698 1.00 79.69 183 HIS A C 1
ATOM 1489 O O . HIS A 1 183 ? -38.564 15.533 55.911 1.00 79.69 183 HIS A O 1
ATOM 1495 N N . LYS A 1 184 ? -39.048 16.384 53.883 1.00 85.31 184 LYS A N 1
ATOM 1496 C CA . LYS A 1 184 ? -40.106 17.290 54.361 1.00 85.31 184 LYS A CA 1
ATOM 1497 C C . LYS A 1 184 ? -41.249 16.537 55.044 1.00 85.31 184 LYS A C 1
ATOM 1499 O O . LYS A 1 184 ? -41.642 16.923 56.140 1.00 85.31 184 LYS A O 1
ATOM 1504 N N . LYS A 1 185 ? -41.722 15.424 54.468 1.00 83.69 185 LYS A N 1
ATOM 1505 C CA . LYS A 1 185 ? -42.760 14.578 55.096 1.00 83.69 185 LYS A CA 1
ATOM 1506 C C . LYS A 1 185 ? -42.308 14.020 56.447 1.00 83.69 185 LYS A C 1
ATOM 1508 O O . LYS A 1 185 ? -43.050 14.091 57.421 1.00 83.69 185 LYS A O 1
ATOM 1513 N N . ILE A 1 186 ? -41.068 13.533 56.536 1.00 82.25 186 ILE A N 1
ATOM 1514 C CA . ILE A 1 186 ? -40.492 13.038 57.797 1.00 82.25 186 ILE A CA 1
ATOM 1515 C C . ILE A 1 186 ? -40.396 14.160 58.844 1.00 82.25 186 ILE A C 1
ATOM 1517 O O . ILE A 1 186 ? -40.652 13.925 60.026 1.00 82.25 186 ILE A O 1
ATOM 1521 N N . GLU A 1 187 ? -40.019 15.375 58.444 1.00 81.81 187 GLU A N 1
ATOM 1522 C CA . GLU A 1 187 ? -39.965 16.527 59.349 1.00 81.81 187 GLU A CA 1
ATOM 1523 C C . GLU A 1 187 ? -41.351 16.968 59.829 1.00 81.81 187 GLU A C 1
ATOM 1525 O O . GLU A 1 187 ? -41.517 17.260 61.015 1.00 81.81 187 GLU A O 1
ATOM 1530 N N . GLU A 1 188 ? -42.350 16.984 58.948 1.00 85.31 188 GLU A N 1
ATOM 1531 C CA . GLU A 1 188 ? -43.742 17.280 59.300 1.00 85.31 188 GLU A CA 1
ATOM 1532 C C . GLU A 1 188 ? -44.311 16.245 60.277 1.00 85.31 188 GLU A C 1
ATOM 1534 O O . GLU A 1 188 ? -44.906 16.621 61.289 1.00 85.31 188 GLU A O 1
ATOM 1539 N N . ASP A 1 189 ? -44.062 14.955 60.047 1.00 82.06 189 ASP A N 1
ATOM 1540 C CA . ASP A 1 189 ? -44.487 13.885 60.956 1.00 82.06 189 ASP A CA 1
ATOM 1541 C C . ASP A 1 189 ? -43.783 13.980 62.320 1.00 82.06 189 ASP A C 1
ATOM 1543 O O . ASP A 1 189 ? -44.405 13.782 63.367 1.00 82.06 189 ASP A O 1
ATOM 1547 N N . ARG A 1 190 ? -42.497 14.362 62.342 1.00 81.50 190 ARG A N 1
ATOM 1548 C CA . ARG A 1 190 ? -41.765 14.637 63.592 1.00 81.50 190 ARG A CA 1
ATOM 1549 C C . ARG A 1 190 ? -42.349 15.822 64.356 1.00 81.50 190 ARG A C 1
ATOM 1551 O O . ARG A 1 190 ? -42.446 15.743 65.581 1.00 81.50 190 ARG A O 1
ATOM 1558 N N . LYS A 1 191 ? -42.732 16.899 63.663 1.00 83.31 191 LYS A N 1
ATOM 1559 C CA . LYS A 1 191 ? -43.378 18.071 64.277 1.00 83.31 191 LYS A CA 1
ATOM 1560 C C . LYS A 1 191 ? -44.734 17.702 64.873 1.00 83.31 191 LYS A C 1
ATOM 1562 O O . LYS A 1 191 ? -44.940 17.960 66.054 1.00 83.31 191 LYS A O 1
ATOM 1567 N N . LYS A 1 192 ? -45.583 16.985 64.128 1.00 84.69 192 LYS A N 1
ATOM 1568 C CA . LYS A 1 192 ? -46.876 16.482 64.630 1.00 84.69 192 LYS A CA 1
ATOM 1569 C C . LYS A 1 192 ? -46.711 15.606 65.871 1.00 84.69 192 LYS A C 1
ATOM 1571 O O . LYS A 1 192 ? -47.379 15.825 66.876 1.00 84.69 192 LYS A O 1
ATOM 1576 N N . TYR A 1 193 ? -45.766 14.664 65.851 1.00 81.50 193 TYR A N 1
ATOM 1577 C CA . TYR A 1 193 ? -45.487 13.816 67.014 1.00 81.50 193 TYR A CA 1
ATOM 1578 C C . TYR A 1 193 ? -44.997 14.622 68.229 1.00 81.50 193 TYR A C 1
ATOM 1580 O O . TYR A 1 193 ? -45.327 14.311 69.377 1.00 81.50 193 TYR A O 1
ATOM 1588 N N . HIS A 1 194 ? -44.205 15.672 67.998 1.00 79.56 194 HIS A N 1
ATOM 1589 C CA . HIS A 1 194 ? -43.745 16.565 69.057 1.00 79.56 194 HIS A CA 1
ATOM 1590 C C . HIS A 1 194 ? -44.893 17.392 69.654 1.00 79.56 194 HIS A C 1
ATOM 1592 O O . HIS A 1 194 ? -45.007 17.471 70.878 1.00 79.56 194 HIS A O 1
ATOM 1598 N N . GLU A 1 195 ? -45.771 17.937 68.812 1.00 83.69 195 GLU A N 1
ATOM 1599 C CA . GLU A 1 195 ? -46.971 18.679 69.216 1.00 83.69 195 GLU A CA 1
ATOM 1600 C C . GLU A 1 195 ? -47.947 17.795 70.009 1.00 83.69 195 GLU A C 1
ATOM 1602 O O . GLU A 1 195 ? -48.376 18.179 71.099 1.00 83.69 195 GLU A O 1
ATOM 1607 N N . GLU A 1 196 ? -48.217 16.567 69.551 1.00 81.25 196 GLU A N 1
ATOM 1608 C CA . GLU A 1 196 ? -49.038 15.593 70.287 1.00 81.25 196 GLU A CA 1
ATOM 1609 C C . GLU A 1 196 ? -48.445 15.251 71.659 1.00 81.25 196 GLU A C 1
ATOM 1611 O O . GLU A 1 196 ? -49.167 15.110 72.651 1.00 81.25 196 GLU A O 1
ATOM 1616 N N . ARG A 1 197 ? -47.116 15.123 71.744 1.00 83.19 197 ARG A N 1
ATOM 1617 C CA . ARG A 1 197 ? -46.421 14.861 73.008 1.00 83.19 197 ARG A CA 1
ATOM 1618 C C . ARG A 1 197 ? -46.537 16.044 73.970 1.00 83.19 197 ARG A C 1
ATOM 1620 O O . ARG A 1 197 ? -46.744 15.820 75.162 1.00 83.19 197 ARG A O 1
ATOM 1627 N N . ILE A 1 198 ? -46.410 17.277 73.478 1.00 81.50 198 ILE A N 1
ATOM 1628 C CA . ILE A 1 198 ? -46.589 18.492 74.286 1.00 81.50 198 ILE A CA 1
ATOM 1629 C C . ILE A 1 198 ? -48.034 18.589 74.783 1.00 81.50 198 ILE A C 1
ATOM 1631 O O . ILE A 1 198 ? -48.240 18.806 75.976 1.00 81.50 198 ILE A O 1
ATOM 1635 N N . SER A 1 199 ? -49.017 18.349 73.912 1.00 82.69 199 SER A N 1
ATOM 1636 C CA . SER A 1 199 ? -50.440 18.368 74.270 1.00 82.69 199 SER A CA 1
ATOM 1637 C C . SER A 1 199 ? -50.772 17.338 75.359 1.00 82.69 199 SER A C 1
ATOM 1639 O O . SER A 1 199 ? -51.377 17.683 76.373 1.00 82.69 199 SER A O 1
ATOM 1641 N N . LYS A 1 200 ? -50.277 16.096 75.239 1.00 81.31 200 LYS A N 1
ATOM 1642 C CA . LYS A 1 200 ? -50.438 15.067 76.285 1.00 81.31 200 LYS A CA 1
ATOM 1643 C C . LYS A 1 200 ? -49.786 15.465 77.612 1.00 81.31 200 LYS A C 1
ATOM 1645 O O . LYS A 1 200 ? -50.35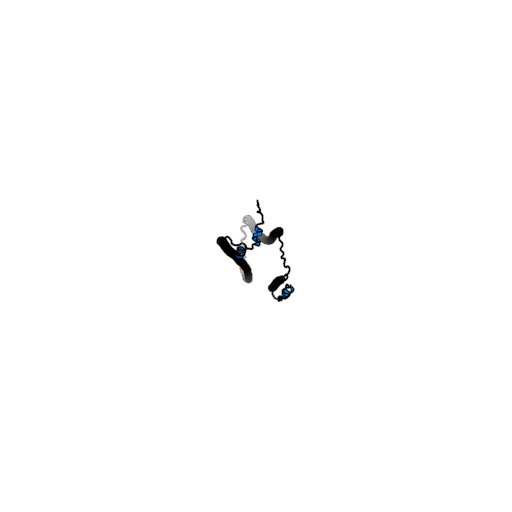1 15.216 78.672 1.00 81.31 200 LYS A O 1
ATOM 1650 N N . LEU A 1 201 ? -48.610 16.095 77.580 1.00 79.19 201 LEU A N 1
ATOM 1651 C CA . LEU A 1 201 ? -47.945 16.586 78.794 1.00 79.19 201 LEU A CA 1
ATOM 1652 C C . LEU A 1 201 ? -48.705 17.747 79.449 1.00 79.19 201 LEU A C 1
ATOM 1654 O O . LEU A 1 201 ? -48.744 17.824 80.676 1.00 79.19 201 LEU A O 1
ATOM 1658 N N . GLN A 1 202 ? -49.311 18.634 78.658 1.00 81.62 202 GLN A N 1
ATOM 1659 C CA . GLN A 1 202 ? -50.167 19.710 79.163 1.00 81.62 202 GLN A CA 1
ATOM 1660 C C . GLN A 1 202 ? -51.431 19.152 79.825 1.00 81.62 202 GLN A C 1
ATOM 1662 O O . GLN A 1 202 ? -51.713 19.530 80.958 1.00 81.62 202 GLN A O 1
ATOM 1667 N N . GLN A 1 203 ? -52.102 18.178 79.199 1.00 78.31 203 GLN A N 1
ATOM 1668 C CA . GLN A 1 203 ? -53.265 17.496 79.784 1.00 78.31 203 GLN A CA 1
ATOM 1669 C C . GLN A 1 203 ? -52.931 16.818 81.122 1.00 78.31 203 GLN A C 1
ATOM 1671 O O . GLN A 1 203 ? -53.687 16.937 82.082 1.00 78.31 203 GLN A O 1
ATOM 1676 N N . ILE A 1 204 ? -51.771 16.156 81.224 1.00 78.44 204 ILE A N 1
ATOM 1677 C CA . ILE A 1 204 ? -51.315 15.546 82.485 1.00 78.44 204 ILE A CA 1
ATOM 1678 C C . ILE A 1 204 ? -51.073 16.617 83.561 1.00 78.44 204 ILE A C 1
ATOM 1680 O O . ILE A 1 204 ? -51.488 16.436 84.703 1.00 78.44 204 ILE A O 1
ATOM 1684 N N . ARG A 1 205 ? -50.437 17.745 83.212 1.00 79.00 205 ARG A N 1
ATOM 1685 C CA . ARG A 1 205 ? -50.196 18.856 84.155 1.00 79.00 205 ARG A CA 1
ATOM 1686 C C . ARG A 1 205 ? -51.483 19.544 84.605 1.00 79.00 205 ARG A C 1
ATOM 1688 O O . ARG A 1 205 ? -51.556 20.017 85.734 1.00 79.00 205 ARG A O 1
ATOM 1695 N N . GLU A 1 206 ? -52.478 19.654 83.734 1.00 79.50 206 GLU A N 1
ATOM 1696 C CA . GLU A 1 206 ? -53.789 20.212 84.081 1.00 79.50 206 GLU A CA 1
ATOM 1697 C C . GLU A 1 206 ? -54.568 19.278 85.005 1.00 79.50 206 GLU A C 1
ATOM 1699 O O . GLU A 1 206 ? -55.074 19.742 86.022 1.00 79.50 206 GLU A O 1
ATOM 1704 N N . ALA A 1 207 ? -54.562 17.969 84.736 1.00 77.06 207 ALA A N 1
ATOM 1705 C CA . ALA A 1 207 ? -55.170 16.976 85.621 1.00 77.06 207 ALA A CA 1
ATOM 1706 C C . ALA A 1 207 ? -54.511 16.948 87.014 1.00 77.06 207 ALA A C 1
ATOM 1708 O O . ALA A 1 207 ? -55.203 16.839 88.022 1.00 77.06 207 ALA A O 1
ATOM 1709 N N . GLN A 1 208 ? -53.182 17.096 87.086 1.00 75.19 208 GLN A N 1
ATOM 1710 C CA . GLN A 1 208 ? -52.462 17.210 88.360 1.00 75.19 208 GLN A CA 1
ATOM 1711 C C . GLN A 1 208 ? -52.839 18.484 89.126 1.00 75.19 208 GLN A C 1
ATOM 1713 O O . GLN A 1 208 ? -53.118 18.408 90.317 1.00 75.19 208 GLN A O 1
ATOM 1718 N N . ARG A 1 209 ? -52.928 19.635 88.444 1.00 74.69 209 ARG A N 1
ATOM 1719 C CA . ARG A 1 209 ? -53.358 20.894 89.077 1.00 74.69 209 ARG A CA 1
ATOM 1720 C C . ARG A 1 209 ? -54.801 20.843 89.577 1.00 74.69 209 ARG A C 1
ATOM 1722 O O . ARG A 1 209 ? -55.074 21.377 90.643 1.00 74.69 209 ARG A O 1
ATOM 1729 N N . GLN A 1 210 ? -55.705 20.201 88.837 1.00 72.69 210 GLN A N 1
ATOM 1730 C CA . GLN A 1 210 ? -57.089 19.998 89.283 1.00 72.69 210 GLN A CA 1
ATOM 1731 C C . GLN A 1 210 ? -57.151 19.104 90.525 1.00 72.69 210 GLN A C 1
ATOM 1733 O O . GLN A 1 210 ? -57.829 19.445 91.485 1.00 72.69 210 GLN A O 1
ATOM 1738 N N . HIS A 1 211 ? -56.380 18.014 90.552 1.00 75.25 211 HIS A N 1
ATOM 1739 C CA . HIS A 1 211 ? -56.302 17.143 91.725 1.00 75.25 211 HIS A CA 1
ATOM 1740 C C . HIS A 1 211 ? -55.752 17.873 92.963 1.00 75.25 211 HIS A C 1
ATOM 1742 O O . HIS A 1 211 ? -56.288 17.716 94.055 1.00 75.25 211 HIS A O 1
ATOM 1748 N N . GLU A 1 212 ? -54.710 18.696 92.803 1.00 73.31 212 GLU A N 1
ATOM 1749 C CA . GLU A 1 212 ? -54.160 19.515 93.894 1.00 73.31 212 GLU A CA 1
ATOM 1750 C C . GLU A 1 212 ? -55.168 20.567 94.391 1.00 73.31 212 GLU A C 1
ATOM 1752 O O . GLU A 1 212 ? -55.297 20.772 95.597 1.00 73.31 212 GLU A O 1
ATOM 1757 N N . GLN A 1 213 ? -55.922 21.205 93.489 1.00 74.31 213 GLN A N 1
ATOM 1758 C CA . GLN A 1 213 ? -56.988 22.147 93.856 1.00 74.31 213 GLN A CA 1
ATOM 1759 C C . GLN A 1 213 ? -58.124 21.459 94.626 1.00 74.31 213 GLN A C 1
ATOM 1761 O O . GLN A 1 213 ? -58.558 21.983 95.650 1.00 74.31 213 GLN A O 1
ATOM 1766 N N . ASP A 1 214 ? -58.543 20.264 94.201 1.00 74.94 214 ASP A N 1
ATOM 1767 C CA . ASP A 1 214 ? -59.567 19.471 94.891 1.00 74.94 214 ASP A CA 1
ATOM 1768 C C . ASP A 1 214 ? -59.115 19.029 96.297 1.00 74.94 214 ASP A C 1
ATOM 1770 O O . ASP A 1 214 ? -59.931 18.917 97.218 1.00 74.94 214 ASP A O 1
ATOM 1774 N N . GLU A 1 215 ? -57.821 18.752 96.485 1.00 77.44 215 GLU A N 1
ATOM 1775 C CA . GLU A 1 215 ? -57.248 18.429 97.797 1.00 77.44 215 GLU A CA 1
ATOM 1776 C C . GLU A 1 215 ? -57.197 19.650 98.721 1.00 77.44 215 GLU A C 1
ATOM 1778 O O . GLU A 1 215 ? -57.556 19.536 99.897 1.00 77.44 215 GLU A O 1
ATOM 1783 N N . ILE A 1 216 ? -56.820 20.819 98.192 1.00 75.31 216 ILE A N 1
ATOM 1784 C CA . ILE A 1 216 ? -56.821 22.084 98.939 1.00 75.31 216 ILE A CA 1
ATOM 1785 C C . ILE A 1 216 ? -58.251 22.453 99.358 1.00 75.31 216 ILE A C 1
ATOM 1787 O O . ILE A 1 216 ? -58.482 22.731 100.533 1.00 75.31 216 ILE A O 1
ATOM 1791 N N . GLU A 1 217 ? -59.235 22.360 98.458 1.00 73.81 217 GLU A N 1
ATOM 1792 C CA . GLU A 1 217 ? -60.632 22.698 98.771 1.00 73.81 217 GLU A CA 1
ATOM 1793 C C . GLU A 1 217 ? -61.234 21.756 99.835 1.00 73.81 217 GLU A C 1
ATOM 1795 O O . GLU A 1 217 ? -61.983 22.183 100.721 1.00 73.81 217 GLU A O 1
ATOM 1800 N N . LYS A 1 218 ? -60.881 20.462 99.804 1.00 76.75 218 LYS A N 1
ATOM 1801 C CA . LYS A 1 218 ? -61.271 19.502 100.854 1.00 76.75 218 LYS A CA 1
ATOM 1802 C C . LYS A 1 218 ? -60.624 19.823 102.201 1.00 76.75 218 LYS A C 1
ATOM 1804 O O . LYS A 1 218 ? -61.282 19.671 103.231 1.00 76.75 218 LYS A O 1
ATOM 1809 N N . ALA A 1 219 ? -59.364 20.256 102.205 1.00 72.75 219 ALA A N 1
ATOM 1810 C CA . ALA A 1 219 ? -58.662 20.648 103.423 1.00 72.75 219 ALA A CA 1
ATOM 1811 C C . ALA A 1 219 ? -59.243 21.938 104.030 1.00 72.75 219 ALA A C 1
ATOM 1813 O O . ALA A 1 219 ? -59.439 21.999 105.243 1.00 72.75 219 ALA A O 1
ATOM 1814 N N . GLU A 1 220 ? -59.593 22.929 103.204 1.00 72.06 220 GLU A N 1
ATOM 1815 C CA . GLU A 1 220 ? -60.227 24.180 103.645 1.00 72.06 220 GLU A CA 1
ATOM 1816 C C . GLU A 1 220 ? -61.623 23.946 104.237 1.00 72.06 220 GLU A C 1
ATOM 1818 O O . GLU A 1 220 ? -61.926 24.461 105.315 1.00 72.06 220 GLU A O 1
ATOM 1823 N N . LYS A 1 221 ? -62.449 23.097 103.607 1.00 73.31 221 LYS A N 1
ATOM 1824 C CA . LYS A 1 221 ? -63.757 22.692 104.159 1.00 73.31 221 LYS A CA 1
ATOM 1825 C C . LYS A 1 221 ? -63.623 21.979 105.507 1.00 73.31 221 LYS A C 1
ATOM 1827 O O . LYS A 1 221 ? -64.388 22.258 106.426 1.00 73.31 221 LYS A O 1
ATOM 1832 N N . ALA A 1 222 ? -62.626 21.107 105.662 1.00 73.75 222 ALA A N 1
ATOM 1833 C CA . ALA A 1 222 ? -62.368 20.430 106.934 1.00 73.75 222 ALA A CA 1
ATOM 1834 C C . ALA A 1 222 ? -61.911 21.396 108.048 1.00 73.75 222 ALA A C 1
ATOM 1836 O O . ALA A 1 222 ? -62.235 21.177 109.217 1.00 73.75 222 ALA A O 1
ATOM 1837 N N . LEU A 1 223 ? -61.185 22.462 107.692 1.00 71.31 223 LEU A N 1
ATOM 1838 C CA . LEU A 1 223 ? -60.757 23.526 108.608 1.00 71.31 223 LEU A CA 1
ATOM 1839 C C . LEU A 1 223 ? -61.938 24.403 109.050 1.00 71.31 223 LEU A C 1
ATOM 1841 O O . LEU A 1 223 ? -62.110 24.624 110.249 1.00 71.31 223 LEU A O 1
ATOM 1845 N N . GLN A 1 224 ? -62.810 24.805 108.120 1.00 70.94 224 GLN A N 1
ATOM 1846 C CA . GLN A 1 224 ? -64.033 25.557 108.432 1.00 70.94 224 GLN A CA 1
ATOM 1847 C C . GLN A 1 224 ? -64.992 24.757 109.334 1.00 70.94 224 GLN A C 1
ATOM 1849 O O . GLN A 1 224 ? -65.501 25.285 110.325 1.00 70.94 224 GLN A O 1
ATOM 1854 N N . ASP A 1 225 ? -65.168 23.457 109.070 1.00 71.19 225 ASP A N 1
ATOM 1855 C CA . ASP A 1 225 ? -65.979 22.561 109.908 1.00 71.19 225 ASP A CA 1
ATOM 1856 C C . ASP A 1 225 ? -65.398 22.371 111.325 1.00 71.19 225 ASP A C 1
ATOM 1858 O O . ASP A 1 225 ? -66.133 22.079 112.279 1.00 71.19 225 ASP A O 1
ATOM 1862 N N . ALA A 1 226 ? -64.075 22.491 111.485 1.00 69.69 226 ALA A N 1
ATOM 1863 C CA . ALA A 1 226 ? -63.402 22.405 112.779 1.00 69.69 226 ALA A CA 1
ATOM 1864 C C . ALA A 1 226 ? -63.563 23.702 113.592 1.00 69.69 226 ALA A C 1
ATOM 1866 O O . ALA A 1 226 ? -63.880 23.638 114.785 1.00 69.69 226 ALA A O 1
ATOM 1867 N N . GLU A 1 227 ? -63.431 24.863 112.948 1.00 68.69 227 GLU A N 1
ATOM 1868 C CA . GLU A 1 227 ? -63.628 26.178 113.571 1.00 68.69 227 GLU A CA 1
ATOM 1869 C C . GLU A 1 227 ? -65.086 26.386 114.023 1.00 68.69 227 GLU A C 1
ATOM 1871 O O . GLU A 1 227 ? -65.333 26.845 115.143 1.00 68.69 227 GLU A O 1
ATOM 1876 N N . GLU A 1 228 ? -66.075 25.941 113.234 1.00 66.12 228 GLU A N 1
ATOM 1877 C CA . GLU A 1 228 ? -67.496 26.035 113.606 1.00 66.12 228 GLU A CA 1
ATOM 1878 C C . GLU A 1 228 ? -67.847 25.153 114.826 1.00 66.12 228 GLU A C 1
ATOM 1880 O O . GLU A 1 228 ? -68.687 25.508 115.665 1.00 66.12 228 GLU A O 1
ATOM 1885 N N . LYS A 1 229 ? -67.175 24.002 114.977 1.00 66.56 229 LYS A N 1
ATOM 1886 C CA . LYS A 1 229 ? -67.322 23.123 116.152 1.00 66.56 229 LYS A CA 1
ATOM 1887 C C . LYS A 1 229 ? -66.681 23.718 117.403 1.00 66.56 229 LYS A C 1
ATOM 1889 O O . LYS A 1 229 ? -67.225 23.537 118.495 1.00 66.56 229 LYS A O 1
ATOM 1894 N N . GLN A 1 230 ? -65.574 24.444 117.259 1.00 59.41 230 GLN A N 1
ATOM 1895 C CA . GLN A 1 230 ? -64.894 25.104 118.372 1.00 59.41 230 GLN A CA 1
ATOM 1896 C C . GLN A 1 230 ? -65.715 26.298 118.898 1.00 59.41 230 GLN A C 1
ATOM 1898 O O . GLN A 1 230 ? -65.935 26.405 120.106 1.00 59.41 230 GLN A O 1
ATOM 1903 N N . LEU A 1 231 ? -66.326 27.090 118.006 1.00 57.84 231 LEU A N 1
ATOM 1904 C CA . LEU A 1 231 ? -67.201 28.213 118.377 1.00 57.84 231 LEU A CA 1
ATOM 1905 C C . LEU A 1 231 ? -68.478 27.763 119.125 1.00 57.84 231 LEU A C 1
ATOM 1907 O O . LEU A 1 231 ? -68.910 28.401 120.089 1.00 57.84 231 LEU A O 1
ATOM 1911 N N . LYS A 1 232 ? -69.065 26.619 118.734 1.00 58.31 232 LYS A N 1
ATOM 1912 C CA . LYS A 1 232 ? -70.235 26.014 119.410 1.00 58.31 232 LYS A CA 1
ATOM 1913 C C . LYS A 1 232 ? -69.892 25.386 120.770 1.00 58.31 232 LYS A C 1
ATOM 1915 O O . LYS A 1 232 ? -70.773 25.271 121.626 1.00 58.31 232 LYS A O 1
ATOM 1920 N N . ALA A 1 233 ? -68.642 24.977 120.992 1.00 57.19 233 ALA A N 1
ATOM 1921 C CA . ALA A 1 233 ? -68.181 24.437 122.273 1.00 57.19 233 ALA A CA 1
ATOM 1922 C C . ALA A 1 233 ? -67.935 25.542 123.317 1.00 57.19 233 ALA A C 1
ATOM 1924 O O . ALA A 1 233 ? -68.261 25.353 124.493 1.00 57.19 233 ALA A O 1
ATOM 1925 N N . ASP A 1 234 ? -67.446 26.708 122.890 1.00 56.09 234 ASP A N 1
ATOM 1926 C CA . ASP A 1 234 ? -67.162 27.838 123.782 1.00 56.09 234 ASP A CA 1
ATOM 1927 C C . ASP A 1 234 ? -68.433 28.601 124.204 1.00 56.09 234 ASP A C 1
ATOM 1929 O O . ASP A 1 234 ? -68.535 29.048 125.348 1.00 56.09 234 ASP A O 1
ATOM 1933 N N . GLN A 1 235 ? -69.477 28.615 123.365 1.00 57.00 235 GLN A N 1
ATOM 1934 C CA . GLN A 1 235 ? -70.807 29.132 123.736 1.00 57.00 235 GLN A CA 1
ATOM 1935 C C . GLN A 1 235 ? -71.498 28.281 124.825 1.00 57.00 235 GLN A C 1
ATOM 1937 O O . GLN A 1 235 ? -72.141 28.821 125.722 1.00 57.00 235 GLN A O 1
ATOM 1942 N N . ARG A 1 236 ? -71.303 26.951 124.833 1.00 58.66 236 ARG A N 1
ATOM 1943 C CA . ARG A 1 236 ? -71.924 26.037 125.820 1.00 58.66 236 ARG A CA 1
ATOM 1944 C C . ARG A 1 236 ? -71.250 26.050 127.197 1.00 58.66 236 ARG A C 1
ATOM 1946 O O . ARG A 1 236 ? -71.897 25.732 128.194 1.00 58.66 236 ARG A O 1
ATOM 1953 N N . LYS A 1 237 ? -69.973 26.435 127.279 1.00 55.25 237 LYS A N 1
ATOM 1954 C CA . LYS A 1 237 ? -69.245 26.570 128.556 1.00 55.25 237 LYS A CA 1
ATOM 1955 C C . LYS A 1 237 ? -69.625 27.842 129.329 1.00 55.25 237 LYS A C 1
ATOM 1957 O O . LYS A 1 237 ? -69.535 27.842 130.554 1.00 55.25 237 LYS A O 1
ATOM 1962 N N . SER A 1 238 ? -70.109 28.880 128.641 1.00 47.50 238 SER A N 1
ATOM 1963 C CA . SER A 1 238 ? -70.540 30.149 129.250 1.00 47.50 238 SER A CA 1
ATOM 1964 C C . SER A 1 238 ? -71.885 30.030 129.993 1.00 47.50 238 SER A C 1
ATOM 1966 O O . SER A 1 238 ? -72.049 30.569 131.089 1.00 47.50 238 SER A O 1
ATOM 1968 N N . ASP A 1 239 ? -72.816 29.220 129.475 1.00 51.16 239 ASP A N 1
ATOM 1969 C CA . ASP A 1 239 ? -74.174 29.088 130.032 1.00 51.16 239 ASP A CA 1
ATOM 1970 C C . ASP A 1 239 ? -74.301 28.062 131.177 1.00 51.16 239 ASP A C 1
ATOM 1972 O O . ASP A 1 239 ? -75.242 28.120 131.974 1.00 51.16 239 ASP A O 1
ATOM 1976 N N . TYR A 1 240 ? -73.338 27.144 131.320 1.00 52.50 240 TYR A N 1
ATOM 1977 C CA . TYR A 1 240 ? -73.354 26.094 132.351 1.00 52.50 240 TYR A CA 1
ATOM 1978 C C . TYR A 1 240 ? -72.854 26.578 133.729 1.00 52.50 240 TYR A C 1
ATOM 1980 O O . TYR A 1 240 ? -73.274 26.063 134.766 1.00 52.50 240 TYR A O 1
ATOM 1988 N N . ILE A 1 241 ? -72.022 27.624 133.776 1.00 53.06 241 ILE A N 1
ATOM 1989 C CA . ILE A 1 241 ? -71.431 28.135 135.029 1.00 53.06 241 ILE A CA 1
ATOM 1990 C C . ILE A 1 241 ? -72.429 28.981 135.848 1.00 53.06 241 ILE A C 1
ATOM 1992 O O . ILE A 1 241 ? -72.297 29.079 137.068 1.00 53.06 241 ILE A O 1
ATOM 1996 N N . LYS A 1 242 ? -73.488 29.521 135.227 1.00 51.56 242 LYS A N 1
ATOM 1997 C CA . LYS A 1 242 ? -74.516 30.321 135.924 1.00 51.56 242 LYS A CA 1
ATOM 1998 C C . LYS A 1 242 ? -75.635 29.504 136.585 1.00 51.56 242 LYS A C 1
ATOM 2000 O O . LYS A 1 242 ? -76.320 30.046 137.441 1.00 51.56 242 LYS A O 1
ATOM 2005 N N . LYS A 1 243 ? -75.821 28.221 136.238 1.00 47.97 243 LYS A N 1
ATOM 2006 C CA . LYS A 1 243 ? -76.950 27.398 136.732 1.00 47.97 243 LYS A CA 1
ATOM 2007 C C . LYS A 1 243 ? -76.588 26.323 137.766 1.00 47.97 243 LYS A C 1
ATOM 2009 O O . LYS A 1 243 ? -77.492 25.728 138.339 1.00 47.97 243 LYS A O 1
ATOM 2014 N N . LEU A 1 244 ? -75.303 26.087 138.057 1.00 44.34 244 LEU A N 1
ATOM 2015 C CA . LEU A 1 244 ? -74.874 24.985 138.940 1.00 44.34 244 LEU A CA 1
ATOM 2016 C C . LEU A 1 244 ? -74.592 25.360 140.409 1.00 44.34 244 LEU A C 1
ATOM 2018 O O . LEU A 1 244 ? -74.117 24.515 141.166 1.00 44.34 244 LEU A O 1
ATOM 2022 N N . ARG A 1 245 ? -74.876 26.597 140.841 1.00 40.66 245 ARG A N 1
ATOM 2023 C CA . ARG A 1 245 ? -74.592 27.056 142.218 1.00 40.66 245 ARG A CA 1
ATOM 2024 C C . ARG A 1 245 ? -75.770 27.034 143.205 1.00 40.66 245 ARG A C 1
ATOM 2026 O O . ARG A 1 245 ? -75.538 27.351 144.363 1.00 40.66 245 ARG A O 1
ATOM 2033 N N . GLU A 1 246 ? -76.971 26.587 142.825 1.00 39.44 246 GLU A N 1
ATOM 2034 C CA . GLU A 1 246 ? -78.160 26.722 143.700 1.00 39.44 246 GLU A CA 1
ATOM 2035 C C . GLU A 1 246 ? -78.947 25.445 144.042 1.00 39.44 246 GLU A C 1
ATOM 2037 O O . GLU A 1 246 ? -79.903 25.522 144.805 1.00 39.44 246 GLU A O 1
ATOM 2042 N N . GLN A 1 247 ? -78.537 24.249 143.599 1.00 36.88 247 GLN A N 1
ATOM 2043 C CA . GLN A 1 247 ? -79.204 22.997 144.014 1.00 36.88 247 GLN A CA 1
ATOM 2044 C C . GLN A 1 247 ? -78.223 21.916 144.467 1.00 36.88 247 GLN A C 1
ATOM 2046 O O . GLN A 1 247 ? -78.145 20.809 143.939 1.00 36.88 247 GLN A O 1
ATOM 2051 N N . GLN A 1 248 ? -77.482 22.257 145.520 1.00 33.16 248 GLN A N 1
ATOM 2052 C CA . GLN A 1 248 ? -76.972 21.260 146.449 1.00 33.16 248 GLN A CA 1
ATOM 2053 C C . GLN A 1 248 ? -78.109 20.372 146.979 1.00 33.16 248 GLN A C 1
ATOM 2055 O O . GLN A 1 248 ? -79.183 20.862 147.307 1.00 33.16 248 GLN A O 1
ATOM 2060 N N . LYS A 1 249 ? -77.754 19.103 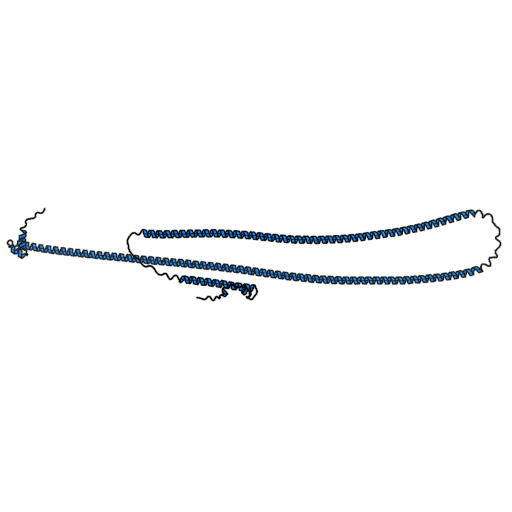147.209 1.00 34.00 249 LYS A N 1
ATOM 2061 C CA . LYS A 1 249 ? -78.208 18.279 148.336 1.00 34.00 249 LYS A CA 1
ATOM 2062 C C . LYS A 1 249 ? -79.719 18.092 148.450 1.00 34.00 249 LYS A C 1
ATOM 2064 O O . LYS A 1 249 ? -80.373 18.867 149.126 1.00 34.00 249 LYS A O 1
ATOM 2069 N N . ILE A 1 250 ? -80.213 16.968 147.932 1.00 34.88 250 ILE A N 1
ATOM 2070 C CA . ILE A 1 250 ? -81.170 16.078 148.611 1.00 34.88 250 ILE A CA 1
ATOM 2071 C C . ILE A 1 250 ? -81.280 14.798 147.754 1.00 34.88 250 ILE A C 1
ATOM 2073 O O . ILE A 1 250 ? -81.636 14.852 146.583 1.00 34.88 250 ILE A O 1
ATOM 2077 N N . ASN A 1 251 ? -80.990 13.650 148.377 1.00 35.34 251 ASN A N 1
ATOM 2078 C CA . ASN A 1 251 ? -81.313 12.275 147.950 1.00 35.34 251 ASN A CA 1
ATOM 2079 C C . ASN A 1 251 ? -80.265 11.443 147.197 1.00 35.34 251 ASN A C 1
ATOM 2081 O O . ASN A 1 251 ? -80.505 10.892 146.128 1.00 35.34 251 ASN A O 1
ATOM 2085 N N . GLU A 1 252 ? -79.169 11.186 147.907 1.00 36.47 252 GLU A N 1
ATOM 2086 C CA . GLU A 1 252 ? -78.217 10.095 147.674 1.00 36.47 252 GLU A CA 1
ATOM 2087 C C . GLU A 1 252 ? -78.524 8.832 148.519 1.00 36.47 252 GLU A C 1
ATOM 2089 O O . GLU A 1 252 ? -77.618 8.188 149.033 1.00 36.47 252 GLU A O 1
ATOM 2094 N N . LYS A 1 253 ? -79.786 8.443 148.756 1.00 40.16 253 LYS A N 1
ATOM 2095 C CA . LYS A 1 253 ? -80.049 7.325 149.695 1.00 40.16 253 LYS A CA 1
ATOM 2096 C C . LYS A 1 253 ? -81.232 6.422 149.365 1.00 40.16 253 LYS A C 1
ATOM 2098 O O . LYS A 1 253 ? -82.045 6.168 150.247 1.00 40.16 253 LYS A O 1
ATOM 2103 N N . LYS A 1 254 ? -81.347 5.895 148.132 1.00 38.19 254 LYS A N 1
ATOM 2104 C CA . LYS A 1 254 ? -82.426 4.919 147.882 1.00 38.19 254 LYS A CA 1
ATOM 2105 C C . LYS A 1 254 ? -82.257 3.680 147.014 1.00 38.19 254 LYS A C 1
ATOM 2107 O O . LYS A 1 254 ? -83.244 2.972 146.991 1.00 38.19 254 LYS A O 1
ATOM 2112 N N . TYR A 1 255 ? -81.144 3.303 146.377 1.00 38.03 255 TYR A N 1
ATOM 2113 C CA . TYR A 1 255 ? -81.201 2.011 145.649 1.00 38.03 255 TYR A CA 1
ATOM 2114 C C . TYR A 1 255 ? -79.890 1.225 145.551 1.00 38.03 255 TYR A C 1
ATOM 2116 O O . TYR A 1 255 ? -79.476 0.776 144.486 1.00 38.03 255 TYR A O 1
ATOM 2124 N N . GLN A 1 256 ? -79.273 0.996 146.712 1.00 41.97 256 GLN A N 1
ATOM 2125 C CA . GLN A 1 256 ? -78.193 0.020 146.901 1.00 41.97 256 GLN A CA 1
ATOM 2126 C C . GLN A 1 256 ? -78.667 -1.457 146.867 1.00 41.97 256 GLN A C 1
ATOM 2128 O O . GLN A 1 256 ? -77.850 -2.355 147.025 1.00 41.97 256 GLN A O 1
ATOM 2133 N N . GLU A 1 257 ? -79.938 -1.759 146.573 1.00 44.09 257 GLU A N 1
ATOM 2134 C CA . GLU A 1 257 ? -80.439 -3.148 146.475 1.00 44.09 257 GLU A CA 1
ATOM 2135 C C . GLU A 1 257 ? -80.353 -3.776 145.066 1.00 44.09 257 GLU A C 1
ATOM 2137 O O . GLU A 1 257 ? -80.590 -4.971 144.910 1.00 44.09 257 GLU A O 1
ATOM 2142 N N . LYS A 1 258 ? -79.945 -3.033 144.024 1.00 44.09 258 LYS A N 1
ATOM 2143 C CA . LYS A 1 258 ? -79.842 -3.568 142.644 1.00 44.09 258 LYS A CA 1
ATOM 2144 C C . LYS A 1 258 ? -78.505 -4.239 142.288 1.00 44.09 258 LYS A C 1
ATOM 2146 O O . LYS A 1 258 ? -78.384 -4.787 141.196 1.00 44.09 258 LYS A O 1
ATOM 2151 N N . MET A 1 259 ? -77.519 -4.243 143.187 1.00 44.00 259 MET A N 1
ATOM 2152 C CA . MET A 1 259 ? -76.144 -4.673 142.868 1.00 44.00 259 MET A CA 1
ATOM 2153 C C . MET A 1 259 ? -75.864 -6.182 143.000 1.00 44.00 259 MET A C 1
ATOM 2155 O O . MET A 1 259 ? -74.733 -6.595 142.772 1.00 44.00 259 MET A O 1
ATOM 2159 N N . LYS A 1 260 ? -76.854 -7.029 143.318 1.00 46.16 260 LYS A N 1
ATOM 2160 C CA . LYS A 1 260 ? -76.639 -8.488 143.464 1.00 46.16 260 LYS A CA 1
ATOM 2161 C C . LYS A 1 260 ? -77.149 -9.371 142.313 1.00 46.16 260 LYS A C 1
ATOM 2163 O O . LYS A 1 260 ? -76.862 -10.556 142.326 1.00 46.16 260 LYS A O 1
ATOM 2168 N N . MET A 1 261 ? -77.826 -8.826 141.295 1.00 46.94 261 MET A N 1
ATOM 2169 C CA . MET A 1 261 ? -78.390 -9.613 140.170 1.00 46.94 261 MET A CA 1
ATOM 2170 C C . MET A 1 261 ? -77.768 -9.319 138.788 1.00 46.94 261 MET A C 1
ATOM 2172 O O . MET A 1 261 ? -78.249 -9.828 137.780 1.00 46.94 261 MET A O 1
ATOM 2176 N N . ILE A 1 262 ? -76.713 -8.498 138.706 1.00 54.09 262 ILE A N 1
ATOM 2177 C CA . ILE A 1 262 ? -76.097 -8.095 137.421 1.00 54.09 262 ILE A CA 1
ATOM 2178 C C . ILE A 1 262 ? -74.839 -8.920 137.079 1.00 54.09 262 ILE A C 1
ATOM 2180 O O . ILE A 1 262 ? -74.535 -9.093 135.902 1.00 54.09 262 ILE A O 1
ATOM 2184 N N . ALA A 1 263 ? -74.158 -9.508 138.068 1.00 53.12 263 ALA A N 1
ATOM 2185 C CA . ALA A 1 263 ? -72.876 -10.189 137.859 1.00 53.12 263 ALA A CA 1
ATOM 2186 C C . ALA A 1 263 ? -72.974 -11.496 137.040 1.00 53.12 263 ALA A C 1
ATOM 2188 O O . ALA A 1 263 ? -72.077 -11.785 136.256 1.00 53.12 263 ALA A O 1
ATOM 2189 N N . GLU A 1 264 ? -74.076 -12.248 137.134 1.00 52.31 264 GLU A N 1
ATOM 2190 C CA . GLU A 1 264 ? -74.225 -13.533 136.421 1.00 52.31 264 GLU A CA 1
ATOM 2191 C C . GLU A 1 264 ? -74.645 -13.375 134.944 1.00 52.31 264 GLU A C 1
ATOM 2193 O O . GLU A 1 264 ? -74.492 -14.300 134.152 1.00 52.31 264 GLU A O 1
ATOM 2198 N N . ARG A 1 265 ? -75.111 -12.188 134.520 1.00 56.69 265 ARG A N 1
ATOM 2199 C CA . ARG A 1 265 ? -75.579 -11.938 133.138 1.00 56.69 265 ARG A CA 1
ATOM 2200 C C . ARG A 1 265 ? -74.490 -11.398 132.198 1.00 56.69 265 ARG A C 1
ATOM 2202 O O . ARG A 1 265 ? -74.656 -11.449 130.980 1.00 56.69 265 ARG A O 1
ATOM 2209 N N . GLU A 1 266 ? -73.382 -10.881 132.734 1.00 58.59 266 GLU A N 1
ATOM 2210 C CA . GLU A 1 266 ? -72.259 -10.340 131.945 1.00 58.59 266 GLU A CA 1
ATOM 2211 C C . GLU A 1 266 ? -71.244 -11.413 131.515 1.00 58.59 266 GLU A C 1
ATOM 2213 O O . GLU A 1 266 ? -70.615 -11.283 130.460 1.00 58.59 266 GLU A O 1
ATOM 2218 N N . GLU A 1 267 ? -71.108 -12.497 132.282 1.00 58.12 267 GLU A N 1
ATOM 2219 C CA . GLU A 1 267 ? -70.128 -13.556 132.010 1.00 58.12 267 GLU A CA 1
ATOM 2220 C C . GLU A 1 267 ? -70.545 -14.444 130.819 1.00 58.12 267 GLU A C 1
ATOM 2222 O O . GLU A 1 267 ? -69.717 -14.834 129.991 1.00 58.12 267 GLU A O 1
ATOM 2227 N N . GLU A 1 268 ? -71.851 -14.660 130.641 1.00 58.94 268 GLU A N 1
ATOM 2228 C CA . GLU A 1 268 ? -72.417 -15.426 129.524 1.00 58.94 268 GLU A CA 1
ATOM 2229 C C . GLU A 1 268 ? -72.365 -14.649 128.188 1.00 58.94 268 GLU A C 1
ATOM 2231 O O . GLU A 1 268 ? -72.131 -15.226 127.122 1.00 58.94 268 GLU A O 1
ATOM 2236 N N . GLN A 1 269 ? -72.459 -13.312 128.233 1.00 60.47 269 GLN A N 1
ATOM 2237 C CA . GLN A 1 269 ? -72.312 -12.452 127.049 1.00 60.47 269 GLN A CA 1
ATOM 2238 C C . GLN A 1 269 ? -70.857 -12.302 126.574 1.00 60.47 269 GLN A C 1
ATOM 2240 O O . GLN A 1 269 ? -70.633 -12.042 125.388 1.00 60.47 269 GLN A O 1
ATOM 2245 N N . ARG A 1 270 ? -69.855 -12.481 127.451 1.00 64.62 270 ARG A N 1
ATOM 2246 C CA . ARG A 1 270 ? -68.438 -12.503 127.041 1.00 64.62 270 ARG A CA 1
ATOM 2247 C C . ARG A 1 270 ? -68.098 -13.749 126.227 1.00 64.62 270 ARG A C 1
ATOM 2249 O O . ARG A 1 270 ? -67.530 -13.605 125.146 1.00 64.62 270 ARG A O 1
ATOM 2256 N N . ARG A 1 271 ? -68.524 -14.940 126.671 1.00 66.88 271 ARG A N 1
ATOM 2257 C CA . ARG A 1 271 ? -68.241 -16.201 125.954 1.00 66.88 271 ARG A CA 1
ATOM 2258 C C . ARG A 1 271 ? -68.815 -16.219 124.533 1.00 66.88 271 ARG A C 1
ATOM 2260 O O . ARG A 1 271 ? -68.126 -16.618 123.598 1.00 66.88 271 ARG A O 1
ATOM 2267 N N . GLN A 1 272 ? -70.032 -15.705 124.336 1.00 68.94 272 GLN A N 1
ATOM 2268 C CA . GLN A 1 272 ? -70.646 -15.623 123.001 1.00 68.94 272 GLN A CA 1
ATOM 2269 C C . GLN A 1 272 ? -69.928 -14.634 122.062 1.00 68.94 272 GLN A C 1
ATOM 2271 O O . GLN A 1 272 ? -69.903 -14.834 120.845 1.00 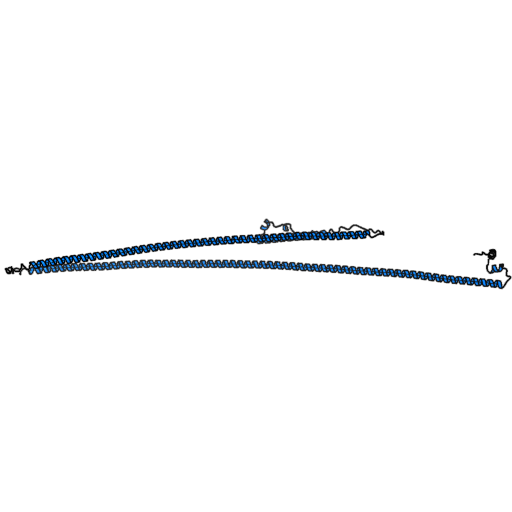68.94 272 GLN A O 1
ATOM 2276 N N . ARG A 1 273 ? -69.326 -13.560 122.596 1.00 73.12 273 ARG A N 1
ATOM 2277 C CA . ARG A 1 273 ? -68.531 -12.611 121.797 1.00 73.12 273 ARG A CA 1
ATOM 2278 C C . ARG A 1 273 ? -67.172 -13.193 121.412 1.00 73.12 273 ARG A C 1
ATOM 2280 O O . ARG A 1 273 ? -66.749 -12.998 120.276 1.00 73.12 273 ARG A O 1
ATOM 2287 N N . GLU A 1 274 ? -66.531 -13.939 122.307 1.00 70.94 274 GLU A N 1
ATOM 2288 C CA . GLU A 1 274 ? -65.255 -14.613 122.035 1.00 70.94 274 GLU A CA 1
ATOM 2289 C C . GLU A 1 274 ? -65.386 -15.687 120.944 1.00 70.94 274 GLU A C 1
ATOM 2291 O O . GLU A 1 274 ? -64.587 -15.697 120.006 1.00 70.94 274 GLU A O 1
ATOM 2296 N N . GLU A 1 275 ? -66.435 -16.519 120.970 1.00 72.38 275 GLU A N 1
ATOM 2297 C CA . GLU A 1 275 ? -66.700 -17.481 119.885 1.00 72.38 275 GLU A CA 1
ATOM 2298 C C . GLU A 1 275 ? -66.958 -16.797 118.535 1.00 72.38 275 GLU A C 1
ATOM 2300 O O . GLU A 1 275 ? -66.502 -17.272 117.490 1.00 72.38 275 GLU A O 1
ATOM 2305 N N . LYS A 1 276 ? -67.667 -15.662 118.535 1.00 74.38 276 LYS A N 1
ATOM 2306 C CA . LYS A 1 276 ? -67.958 -14.910 117.308 1.00 74.38 276 LYS A CA 1
ATOM 2307 C C . LYS A 1 276 ? -66.694 -14.291 116.705 1.00 74.38 276 LYS A C 1
ATOM 2309 O O . LYS A 1 276 ? -66.534 -14.323 115.486 1.00 74.38 276 LYS A O 1
ATOM 2314 N N . ILE A 1 277 ? -65.786 -13.785 117.543 1.00 73.69 277 ILE A N 1
ATOM 2315 C CA . ILE A 1 277 ? -64.478 -13.266 117.115 1.00 73.69 277 ILE A CA 1
ATOM 2316 C C . ILE A 1 277 ? -63.616 -14.399 116.547 1.00 73.69 277 ILE A C 1
ATOM 2318 O O . ILE A 1 277 ? -63.016 -14.233 115.486 1.00 73.69 277 ILE A O 1
ATOM 2322 N N . LYS A 1 278 ? -63.612 -15.573 117.187 1.00 74.44 278 LYS A N 1
ATOM 2323 C CA . LYS A 1 278 ? -62.819 -16.725 116.737 1.00 74.44 278 LYS A CA 1
ATOM 2324 C C . LYS A 1 278 ? -63.263 -17.240 115.360 1.00 74.44 278 LYS A C 1
ATOM 2326 O O . LYS A 1 278 ? -62.429 -17.411 114.476 1.00 74.44 278 LYS A O 1
ATOM 2331 N N . ARG A 1 279 ? -64.578 -17.350 115.116 1.00 76.12 279 ARG A N 1
ATOM 2332 C CA . ARG A 1 279 ? -65.123 -17.717 113.790 1.00 76.12 279 ARG A CA 1
ATOM 2333 C C . ARG A 1 279 ? -64.804 -16.684 112.701 1.00 76.12 279 ARG A C 1
ATOM 2335 O O . ARG A 1 279 ? -64.555 -17.056 111.558 1.00 76.12 279 ARG A O 1
ATOM 2342 N N . GLN A 1 280 ? -64.791 -15.392 113.036 1.00 74.88 280 GLN A N 1
ATOM 2343 C CA . GLN A 1 280 ? -64.402 -14.334 112.092 1.00 74.88 280 GLN A CA 1
ATOM 2344 C C . GLN A 1 280 ? -62.901 -14.374 111.757 1.00 74.88 280 GLN A C 1
ATOM 2346 O O . GLN A 1 280 ? -62.520 -14.122 110.612 1.00 74.88 280 GLN A O 1
ATOM 2351 N N . GLN A 1 281 ? -62.048 -14.737 112.717 1.00 74.56 281 GLN A N 1
ATOM 2352 C CA . GLN A 1 281 ? -60.609 -14.905 112.492 1.00 74.56 281 GLN A CA 1
ATOM 2353 C C . GLN A 1 281 ? -60.305 -16.110 111.589 1.00 74.56 281 GLN A C 1
ATOM 2355 O O . GLN A 1 281 ? -59.523 -15.986 110.652 1.00 74.56 281 GLN A O 1
ATOM 2360 N N . GLU A 1 282 ? -60.979 -17.242 111.791 1.00 76.88 282 GLU A N 1
ATOM 2361 C CA . GLU A 1 282 ? -60.823 -18.430 110.934 1.00 76.88 282 GLU A CA 1
ATOM 2362 C C . GLU A 1 282 ? -61.294 -18.166 109.489 1.00 76.88 282 GLU A C 1
ATOM 2364 O O . GLU A 1 282 ? -60.617 -18.533 108.527 1.00 76.88 282 GLU A O 1
ATOM 2369 N N . GLN A 1 283 ? -62.408 -17.443 109.308 1.00 74.44 283 GLN A N 1
ATOM 2370 C CA . GLN A 1 283 ? -62.884 -17.054 107.973 1.00 74.44 283 GLN A CA 1
ATOM 2371 C C . GLN A 1 283 ? -61.916 -16.107 107.255 1.00 74.44 283 GLN A C 1
ATOM 2373 O O . GLN A 1 283 ? -61.627 -16.305 106.073 1.00 74.44 283 GLN A O 1
ATOM 2378 N N . THR A 1 284 ? -61.383 -15.106 107.958 1.00 72.69 284 THR A N 1
ATOM 2379 C CA . THR A 1 284 ? -60.411 -14.163 107.381 1.00 72.69 284 THR A CA 1
ATOM 2380 C C . THR A 1 284 ? -59.083 -14.839 107.035 1.00 72.69 284 THR A C 1
ATOM 2382 O O . THR A 1 284 ? -58.539 -14.560 105.969 1.00 72.69 284 THR A O 1
ATOM 2385 N N . GLN A 1 285 ? -58.601 -15.785 107.847 1.00 77.06 285 GLN A N 1
ATOM 2386 C CA . GLN A 1 285 ? -57.415 -16.589 107.521 1.00 77.06 285 GLN A CA 1
ATOM 2387 C C . GLN A 1 285 ? -57.621 -17.453 106.270 1.00 77.06 285 GLN A C 1
ATOM 2389 O O . GLN A 1 285 ? -56.771 -17.428 105.381 1.00 77.06 285 GLN A O 1
ATOM 2394 N N . SER A 1 286 ? -58.775 -18.117 106.128 1.00 77.44 286 SER A N 1
ATOM 2395 C CA . SER A 1 286 ? -59.066 -18.925 104.930 1.00 77.44 286 SER A CA 1
ATOM 2396 C C . SER A 1 286 ? -59.099 -18.097 103.635 1.00 77.44 286 SER A C 1
ATOM 2398 O O . SER A 1 286 ? -58.633 -18.548 102.589 1.00 77.44 286 SER A O 1
ATOM 2400 N N . LEU A 1 287 ? -59.604 -16.858 103.702 1.00 76.81 287 LEU A N 1
ATOM 2401 C CA . LEU A 1 287 ? -59.642 -15.942 102.559 1.00 76.81 287 LEU A CA 1
ATOM 2402 C C . LEU A 1 287 ? -58.237 -15.463 102.177 1.00 76.81 287 LEU A C 1
ATOM 2404 O O . LEU A 1 287 ? -57.917 -15.410 100.991 1.00 76.81 287 LEU A O 1
ATOM 2408 N N . ILE A 1 288 ? -57.391 -15.168 103.169 1.00 78.75 288 ILE A N 1
ATOM 2409 C CA . ILE A 1 288 ? -55.993 -14.775 102.946 1.00 78.75 288 ILE A CA 1
ATOM 2410 C C . ILE A 1 288 ? -55.210 -15.923 102.298 1.00 78.75 288 ILE A C 1
ATOM 2412 O O . ILE A 1 288 ? -54.487 -15.694 101.329 1.00 78.75 288 ILE A O 1
ATOM 2416 N N . GLU A 1 289 ? -55.374 -17.156 102.783 1.00 78.50 289 GLU A N 1
ATOM 2417 C CA . GLU A 1 289 ? -54.719 -18.339 102.210 1.00 78.50 289 GLU A CA 1
ATOM 2418 C C . GLU A 1 289 ? -55.174 -18.601 100.767 1.00 78.50 289 GLU A C 1
ATOM 2420 O O . GLU A 1 289 ? -54.336 -18.776 99.878 1.00 78.50 289 GLU A O 1
ATOM 2425 N N . ALA A 1 290 ? -56.481 -18.525 100.495 1.00 77.69 290 ALA A N 1
ATOM 2426 C CA . ALA A 1 290 ? -57.026 -18.677 99.147 1.00 77.69 290 ALA A CA 1
ATOM 2427 C C . ALA A 1 290 ? -56.519 -17.591 98.177 1.00 77.69 290 ALA A C 1
ATOM 2429 O O . ALA A 1 290 ? -56.164 -17.886 97.030 1.00 77.69 290 ALA A O 1
ATOM 2430 N N . GLU A 1 291 ? -56.431 -16.334 98.622 1.00 80.31 291 GLU A N 1
ATOM 2431 C CA . GLU A 1 291 ? -55.906 -15.236 97.806 1.00 80.31 291 GLU A CA 1
ATOM 2432 C C . GLU A 1 291 ? -54.403 -15.402 97.523 1.00 80.31 291 GLU A C 1
ATOM 2434 O O . GLU A 1 291 ? -53.940 -15.155 96.403 1.00 80.31 291 GLU A O 1
ATOM 2439 N N . LEU A 1 292 ? -53.634 -15.888 98.502 1.00 82.00 292 LEU A N 1
ATOM 2440 C CA . LEU A 1 292 ? -52.209 -16.175 98.340 1.00 82.00 292 LEU A CA 1
ATOM 2441 C C . LEU A 1 292 ? -51.978 -17.292 97.310 1.00 82.00 292 LEU A C 1
ATOM 2443 O O . LEU A 1 292 ? -51.112 -17.166 96.438 1.00 82.00 292 LEU A O 1
ATOM 2447 N N . GLN A 1 293 ? -52.797 -18.347 97.356 1.00 79.38 293 GLN A N 1
ATOM 2448 C CA . GLN A 1 293 ? -52.762 -19.457 96.402 1.00 79.38 293 GLN A CA 1
ATOM 2449 C C . GLN A 1 293 ? -53.108 -18.992 94.978 1.00 79.38 293 GLN A C 1
ATOM 2451 O O . GLN A 1 293 ? -52.416 -19.344 94.018 1.00 79.38 293 GLN A O 1
ATOM 2456 N N . ASN A 1 294 ? -54.117 -18.127 94.836 1.00 80.88 294 ASN A N 1
ATOM 2457 C CA . ASN A 1 294 ? -54.490 -17.528 93.553 1.00 80.88 294 ASN A CA 1
ATOM 2458 C C . ASN A 1 294 ? -53.372 -16.643 92.983 1.00 80.88 294 ASN A C 1
ATOM 2460 O O . ASN A 1 294 ? -53.029 -16.770 91.806 1.00 80.88 294 ASN A O 1
ATOM 2464 N N . ARG A 1 295 ? -52.718 -15.815 93.810 1.00 79.44 295 ARG A N 1
ATOM 2465 C CA . ARG A 1 295 ? -51.565 -14.999 93.381 1.00 79.44 295 ARG A CA 1
ATOM 2466 C C . ARG A 1 295 ? -50.369 -15.851 92.948 1.00 79.44 295 ARG A C 1
ATOM 2468 O O . ARG A 1 295 ? -49.664 -15.483 92.003 1.00 79.44 295 ARG A O 1
ATOM 2475 N N . LEU A 1 296 ? -50.124 -16.982 93.614 1.00 80.75 296 LEU A N 1
ATOM 2476 C CA . LEU A 1 296 ? -49.071 -17.929 93.229 1.00 80.75 296 LEU A CA 1
ATOM 2477 C C . LEU A 1 296 ? -49.374 -18.596 91.879 1.00 80.75 296 LEU A C 1
ATOM 2479 O O . LEU A 1 296 ? -48.483 -18.657 91.025 1.00 80.75 296 LEU A O 1
ATOM 2483 N N . ASN A 1 297 ? -50.624 -19.006 91.654 1.00 84.00 297 ASN A N 1
ATOM 2484 C CA . ASN A 1 297 ? -51.081 -19.564 90.380 1.00 84.00 297 ASN A CA 1
ATOM 2485 C C . ASN A 1 297 ? -51.045 -18.529 89.242 1.00 84.00 297 ASN A C 1
ATOM 2487 O O . ASN A 1 297 ? -50.554 -18.820 88.154 1.00 84.00 297 ASN A O 1
ATOM 2491 N N . GLU A 1 298 ? -51.457 -17.282 89.475 1.00 81.31 298 GLU A N 1
ATOM 2492 C CA . GLU A 1 298 ? -51.309 -16.227 88.465 1.00 81.31 298 GLU A CA 1
ATOM 2493 C C . GLU A 1 298 ? -49.841 -15.964 88.110 1.00 81.31 298 GLU A C 1
ATOM 2495 O O . GLU A 1 298 ? -49.501 -15.782 86.937 1.00 81.31 298 GLU A O 1
ATOM 2500 N N . ARG A 1 299 ? -48.942 -15.966 89.104 1.00 81.44 299 ARG A N 1
ATOM 2501 C CA . ARG A 1 299 ? -47.497 -15.815 88.869 1.00 81.44 299 ARG A CA 1
ATOM 2502 C C . ARG A 1 299 ? -46.912 -16.971 88.061 1.00 81.44 299 ARG A C 1
ATOM 2504 O O . ARG A 1 299 ? -45.989 -16.728 87.280 1.00 81.44 299 ARG A O 1
ATOM 2511 N N . SER A 1 300 ? -47.380 -18.204 88.248 1.00 82.12 300 SER A N 1
ATOM 2512 C CA . SER A 1 300 ? -46.902 -19.352 87.466 1.00 82.12 300 SER A CA 1
ATOM 2513 C C . SER A 1 300 ? -47.384 -19.269 86.013 1.00 82.12 300 SER A C 1
ATOM 2515 O O . SER A 1 300 ? -46.567 -19.389 85.098 1.00 82.12 300 SER A O 1
ATOM 2517 N N . VAL A 1 301 ? -48.657 -18.920 85.790 1.00 86.69 301 VAL A N 1
ATOM 2518 C CA . VAL A 1 301 ? -49.234 -18.718 84.449 1.00 86.69 301 VAL A CA 1
ATOM 2519 C C . VAL A 1 301 ? -48.558 -17.558 83.712 1.00 86.69 301 VAL A C 1
ATOM 2521 O O . VAL A 1 301 ? -48.230 -17.682 82.531 1.00 86.69 301 VAL A O 1
ATOM 2524 N N . ARG A 1 302 ? -48.285 -16.433 84.391 1.00 81.88 302 ARG A N 1
ATOM 2525 C CA . ARG A 1 302 ? -47.538 -15.309 83.793 1.00 81.88 302 ARG A CA 1
ATOM 2526 C C . ARG A 1 302 ? -46.131 -15.730 83.370 1.00 81.88 302 ARG A C 1
ATOM 2528 O O . ARG A 1 302 ? -45.743 -15.438 82.242 1.00 81.88 302 ARG A O 1
ATOM 2535 N N . ARG A 1 303 ? -45.409 -16.475 84.218 1.00 85.62 303 ARG A N 1
ATOM 2536 C CA . ARG A 1 303 ? -44.074 -17.005 83.885 1.00 85.62 303 ARG A CA 1
ATOM 2537 C C . ARG A 1 303 ? -44.103 -17.954 82.686 1.00 85.62 303 ARG A C 1
ATOM 2539 O O . ARG A 1 303 ? -43.232 -17.857 81.826 1.00 85.62 303 ARG A O 1
ATOM 2546 N N . GLN A 1 304 ? -45.104 -18.829 82.587 1.00 87.25 304 GLN A N 1
ATOM 2547 C CA . GLN A 1 304 ? -45.264 -19.717 81.428 1.00 87.25 304 GLN A CA 1
ATOM 2548 C C . GLN A 1 304 ? -45.517 -18.932 80.134 1.00 87.25 304 GLN A C 1
ATOM 2550 O O . GLN A 1 304 ? -44.806 -19.136 79.150 1.00 87.25 304 GLN A O 1
ATOM 2555 N N . ARG A 1 305 ? -46.449 -17.967 80.145 1.00 86.19 305 ARG A N 1
ATOM 2556 C CA . ARG A 1 305 ? -46.728 -17.107 78.977 1.00 86.19 305 ARG A CA 1
ATOM 2557 C C . ARG A 1 305 ? -45.508 -16.297 78.540 1.00 86.19 305 ARG A C 1
ATOM 2559 O O . ARG A 1 305 ? -45.280 -16.106 77.347 1.00 86.19 305 ARG A O 1
ATOM 2566 N N . GLU A 1 306 ? -44.717 -15.814 79.493 1.00 86.62 306 GLU A N 1
ATOM 2567 C CA . GLU A 1 306 ? -43.492 -15.065 79.214 1.00 86.62 306 GLU A CA 1
ATOM 2568 C C . GLU A 1 306 ? -42.410 -15.958 78.585 1.00 86.62 306 GLU A C 1
ATOM 2570 O O . GLU A 1 306 ? -41.812 -15.581 77.575 1.00 86.62 306 GLU A O 1
ATOM 2575 N N . GLN A 1 307 ? -42.230 -17.185 79.088 1.00 88.19 307 GLN A N 1
ATOM 2576 C CA . GLN A 1 307 ? -41.335 -18.174 78.478 1.00 88.19 307 GLN A CA 1
ATOM 2577 C C . GLN A 1 307 ? -41.770 -18.571 77.060 1.00 88.19 307 GLN A C 1
ATOM 2579 O O . GLN A 1 307 ? -40.925 -18.705 76.174 1.00 88.19 307 GLN A O 1
ATOM 2584 N N . GLU A 1 308 ? -43.069 -18.742 76.812 1.00 89.25 308 GLU A N 1
ATOM 2585 C CA . GLU A 1 308 ? -43.597 -19.007 75.469 1.00 89.25 308 GLU A CA 1
ATOM 2586 C C . GLU A 1 308 ? -43.358 -17.830 74.518 1.00 89.25 308 GLU A C 1
ATOM 2588 O O . GLU A 1 308 ? -42.920 -18.033 73.381 1.00 89.25 308 GLU A O 1
ATOM 2593 N N . ARG A 1 309 ? -43.553 -16.591 74.993 1.00 90.38 309 ARG A N 1
ATOM 2594 C CA . ARG A 1 309 ? -43.205 -15.380 74.239 1.00 90.38 309 ARG A CA 1
ATOM 2595 C C . ARG A 1 309 ? -41.728 -15.366 73.867 1.00 90.38 309 ARG A C 1
ATOM 2597 O O . ARG A 1 309 ? -41.423 -15.203 72.685 1.00 90.38 309 ARG A O 1
ATOM 2604 N N . LEU A 1 310 ? -40.831 -15.597 74.824 1.00 87.50 310 LEU A N 1
ATOM 2605 C CA . LEU A 1 310 ? -39.386 -15.638 74.580 1.00 87.50 310 LEU A CA 1
ATOM 2606 C C . LEU A 1 310 ? -39.007 -16.727 73.567 1.00 87.50 310 LEU A C 1
ATOM 2608 O O . LEU A 1 310 ? -38.298 -16.440 72.603 1.00 87.50 310 LEU A O 1
ATOM 2612 N N . LYS A 1 311 ? -39.555 -17.942 73.702 1.00 88.62 311 LYS A N 1
ATOM 2613 C CA . LYS A 1 311 ? -39.355 -19.028 72.724 1.00 88.62 311 LYS A CA 1
ATOM 2614 C C . LYS A 1 311 ? -39.856 -18.647 71.329 1.00 88.62 311 LYS A C 1
ATOM 2616 O O . LYS A 1 311 ? -39.207 -18.966 70.334 1.00 88.62 311 LYS A O 1
ATOM 2621 N N . SER A 1 312 ? -40.993 -17.956 71.231 1.00 85.50 312 SER A N 1
ATOM 2622 C CA . SER A 1 312 ? -41.534 -17.500 69.946 1.00 85.50 312 SER A CA 1
ATOM 2623 C C . SER A 1 312 ? -40.653 -16.432 69.286 1.00 85.50 312 SER A C 1
ATOM 2625 O O . SER A 1 312 ? -40.428 -16.492 68.079 1.00 85.50 312 SER A O 1
ATOM 2627 N N . ILE A 1 313 ? -40.102 -15.499 70.071 1.00 86.44 313 ILE A N 1
ATOM 2628 C CA . ILE A 1 313 ? -39.166 -14.471 69.597 1.00 86.44 313 ILE A CA 1
ATOM 2629 C C . ILE A 1 313 ? -37.878 -15.137 69.110 1.00 86.44 313 ILE A C 1
ATOM 2631 O O . ILE A 1 313 ? -37.427 -14.854 68.002 1.00 86.44 313 ILE A O 1
ATOM 2635 N N . GLN A 1 314 ? -37.338 -16.084 69.880 1.00 88.62 314 GLN A N 1
ATOM 2636 C CA . GLN A 1 314 ? -36.133 -16.826 69.515 1.00 88.62 314 GLN A CA 1
ATOM 2637 C C . GLN A 1 314 ? -36.315 -17.616 68.210 1.00 88.62 314 GLN A C 1
ATOM 2639 O O . GLN A 1 314 ? -35.436 -17.577 67.352 1.00 88.62 314 GLN A O 1
ATOM 2644 N N . LYS A 1 315 ? -37.478 -18.259 68.010 1.00 85.94 315 LYS A N 1
ATOM 2645 C CA . LYS A 1 315 ? -37.826 -18.936 66.747 1.00 85.94 315 LYS A CA 1
ATOM 2646 C C . LYS A 1 315 ? -37.918 -17.978 65.555 1.00 85.94 315 LYS A C 1
ATOM 2648 O O . LYS A 1 315 ? -37.478 -18.324 64.464 1.00 85.94 315 LYS A O 1
ATOM 2653 N N . ARG A 1 316 ? -38.478 -16.775 65.735 1.00 85.31 316 ARG A N 1
ATOM 2654 C CA . ARG A 1 316 ? -38.508 -15.761 64.661 1.00 85.31 316 ARG A CA 1
ATOM 2655 C C . ARG A 1 316 ? -37.104 -15.278 64.321 1.00 85.31 316 ARG A C 1
ATOM 2657 O O . ARG A 1 316 ? -36.782 -15.133 63.147 1.00 85.31 316 ARG A O 1
ATOM 2664 N N . TYR A 1 317 ? -36.268 -15.071 65.335 1.00 85.62 317 TYR A N 1
ATOM 2665 C CA . TYR A 1 317 ? -34.893 -14.624 65.147 1.00 85.62 317 TYR A CA 1
ATOM 2666 C C . TYR A 1 317 ? -34.051 -15.675 64.413 1.00 85.62 317 TYR A C 1
ATOM 2668 O O . TYR A 1 317 ? -33.329 -15.338 63.478 1.00 85.62 317 TYR A O 1
ATOM 2676 N N . SER A 1 318 ? -34.185 -16.959 64.770 1.00 85.69 318 SER A N 1
ATOM 2677 C CA . SER A 1 318 ? -33.485 -18.044 64.076 1.00 85.69 318 SER A CA 1
ATOM 2678 C C . SER A 1 318 ? -33.963 -18.225 62.634 1.00 85.69 318 SER A C 1
ATOM 2680 O O . SER A 1 318 ? -33.128 -18.400 61.751 1.00 85.69 318 SER A O 1
ATOM 2682 N N . ALA A 1 319 ? -35.269 -18.113 62.369 1.00 85.94 319 ALA A N 1
ATOM 2683 C CA . ALA A 1 319 ? -35.811 -18.152 61.009 1.00 85.94 319 ALA A CA 1
ATOM 2684 C C . ALA A 1 319 ? -35.321 -16.967 60.156 1.00 85.94 319 ALA A C 1
ATOM 2686 O O . ALA A 1 319 ? -34.880 -17.160 59.025 1.00 85.94 319 ALA A O 1
ATOM 2687 N N . SER A 1 320 ? -35.324 -15.752 60.717 1.00 86.69 320 SER A N 1
ATOM 2688 C CA . SER A 1 320 ? -34.810 -14.552 60.044 1.00 86.69 320 SER A CA 1
ATOM 2689 C C . SER A 1 320 ? -33.314 -14.664 59.739 1.00 86.69 320 SER A C 1
ATOM 2691 O O . SER A 1 320 ? -32.888 -14.331 58.636 1.00 86.69 320 SER A O 1
ATOM 2693 N N . ASN A 1 321 ? -32.512 -15.165 60.686 1.00 88.00 321 ASN A N 1
ATOM 2694 C CA . ASN A 1 321 ? -31.087 -15.413 60.459 1.00 88.00 321 ASN A CA 1
ATOM 2695 C C . ASN A 1 321 ? -30.850 -16.516 59.423 1.00 88.00 321 ASN A C 1
ATOM 2697 O O . ASN A 1 321 ? -29.951 -16.382 58.598 1.00 88.00 321 ASN A O 1
ATOM 2701 N N . GLY A 1 322 ? -31.655 -17.582 59.428 1.00 88.88 322 GLY A N 1
ATOM 2702 C CA . GLY A 1 322 ? -31.599 -18.629 58.406 1.00 88.88 322 GLY A CA 1
ATOM 2703 C C . GLY A 1 322 ? -31.805 -18.058 57.004 1.00 88.88 322 GLY A C 1
ATOM 2704 O O . GLY A 1 322 ? -30.996 -18.310 56.112 1.00 88.88 322 GLY A O 1
ATOM 2705 N N . HIS A 1 323 ? -32.811 -17.196 56.841 1.00 86.75 323 HIS A N 1
ATOM 2706 C CA . HIS A 1 323 ? -33.088 -16.552 55.561 1.00 86.75 323 HIS A CA 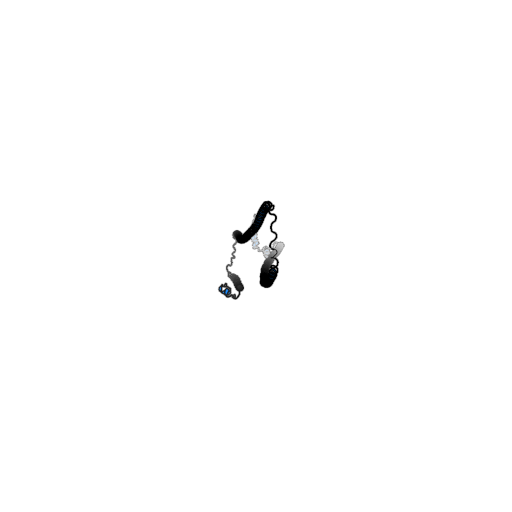1
ATOM 2707 C C . HIS A 1 323 ? -31.977 -15.579 55.136 1.00 86.75 323 HIS A C 1
ATOM 2709 O O . HIS A 1 323 ? -31.592 -15.551 53.969 1.00 86.75 323 HIS A O 1
ATOM 2715 N N . LEU A 1 324 ? -31.390 -14.836 56.083 1.00 89.62 324 LEU A N 1
ATOM 2716 C CA . LEU A 1 324 ? -30.233 -13.973 55.820 1.00 89.62 324 LEU A CA 1
ATOM 2717 C C . LEU A 1 324 ? -29.025 -14.780 55.308 1.00 89.62 324 LEU A C 1
ATOM 2719 O O . LEU A 1 324 ? -28.366 -14.369 54.354 1.00 89.62 324 LEU A O 1
ATOM 2723 N N . ILE A 1 325 ? -28.755 -15.940 55.914 1.00 90.50 325 ILE A N 1
ATOM 2724 C CA . ILE A 1 325 ? -27.663 -16.839 55.513 1.00 90.50 325 ILE A CA 1
ATOM 2725 C C . ILE A 1 325 ? -27.915 -17.413 54.113 1.00 90.50 325 ILE A C 1
ATOM 2727 O O . ILE A 1 325 ? -26.991 -17.487 53.302 1.00 90.50 325 ILE A O 1
ATOM 2731 N N . GLU A 1 326 ? -29.146 -17.818 53.802 1.00 91.94 326 GLU A N 1
ATOM 2732 C CA . GLU A 1 326 ? -29.515 -18.282 52.459 1.00 91.94 326 GLU A CA 1
ATOM 2733 C C . GLU A 1 326 ? -29.345 -17.181 51.411 1.00 91.94 326 GLU A C 1
ATOM 2735 O O . GLU A 1 326 ? -28.726 -17.418 50.371 1.00 91.94 326 GLU A O 1
ATOM 2740 N N . LEU A 1 327 ? -29.795 -15.960 51.714 1.00 92.81 327 LEU A N 1
ATOM 2741 C CA . LEU A 1 327 ? -29.636 -14.809 50.829 1.00 92.81 327 LEU A CA 1
ATOM 2742 C C . LEU A 1 327 ? -28.151 -14.497 50.578 1.00 92.81 327 LEU A C 1
ATOM 2744 O O . LEU A 1 327 ? -27.746 -14.266 49.439 1.00 92.81 327 LEU A O 1
ATOM 2748 N N . GLN A 1 328 ? -27.314 -14.550 51.620 1.00 91.00 328 GLN A N 1
ATOM 2749 C CA . GLN A 1 328 ? -25.861 -14.389 51.492 1.00 91.00 328 GLN A CA 1
ATOM 2750 C C . GLN A 1 328 ? -25.239 -15.475 50.604 1.00 91.00 328 GLN A C 1
ATOM 2752 O O . GLN A 1 328 ? -24.424 -15.160 49.734 1.00 91.00 328 GLN A O 1
ATOM 2757 N N . LYS A 1 329 ? -25.650 -16.741 50.761 1.00 93.44 329 LYS A N 1
ATOM 2758 C CA . LYS A 1 329 ? -25.194 -17.845 49.897 1.00 93.44 329 LYS A CA 1
ATOM 2759 C C . LYS A 1 329 ? -25.601 -17.631 48.438 1.00 93.44 329 LYS A C 1
ATOM 2761 O O . LYS A 1 329 ? -24.793 -17.873 47.540 1.00 93.44 329 LYS A O 1
ATOM 2766 N N . GLU A 1 330 ? -26.820 -17.159 48.180 1.00 94.31 330 GLU A N 1
ATOM 2767 C CA . GLU A 1 330 ? -27.264 -16.840 46.820 1.00 94.31 330 GLU A CA 1
ATOM 2768 C C . GLU A 1 330 ? -26.476 -15.687 46.198 1.00 94.31 330 GLU A C 1
ATOM 2770 O O . GLU A 1 330 ? -26.072 -15.785 45.036 1.00 94.31 330 GLU A O 1
ATOM 2775 N N . ILE A 1 331 ? -26.237 -14.611 46.955 1.00 92.06 331 ILE A N 1
ATOM 2776 C CA . ILE A 1 331 ? -25.436 -13.467 46.502 1.00 92.06 331 ILE A CA 1
ATOM 2777 C C . ILE A 1 331 ? -24.028 -13.935 46.135 1.00 92.06 331 ILE A C 1
ATOM 2779 O O . ILE A 1 331 ? -23.559 -13.651 45.034 1.00 92.06 331 ILE A O 1
ATOM 2783 N N . MET A 1 332 ? -23.393 -14.725 47.001 1.00 92.69 332 MET A N 1
ATOM 2784 C CA . MET A 1 332 ? -22.050 -15.247 46.765 1.00 92.69 332 MET A CA 1
ATOM 2785 C C . MET A 1 332 ? -22.007 -16.153 45.522 1.00 92.69 332 MET A C 1
ATOM 2787 O O . MET A 1 332 ? -21.120 -16.026 44.679 1.00 92.69 332 MET A O 1
ATOM 2791 N N . LYS A 1 333 ? -23.020 -17.008 45.322 1.00 94.44 333 LYS A N 1
ATOM 2792 C CA . LYS A 1 333 ? -23.145 -17.845 44.116 1.00 94.44 333 LYS A CA 1
ATOM 2793 C C . LYS A 1 333 ? -23.337 -17.012 42.842 1.00 94.44 333 LYS A C 1
ATOM 2795 O O . LYS A 1 333 ? -22.783 -17.357 41.798 1.00 94.44 333 LYS A O 1
ATOM 2800 N N . LYS A 1 334 ? -24.111 -15.922 42.904 1.00 94.44 334 LYS A N 1
ATOM 2801 C CA . LYS A 1 334 ? -24.284 -14.982 41.781 1.00 94.44 334 LYS A CA 1
ATOM 2802 C C . LYS A 1 334 ? -22.982 -14.240 41.467 1.00 94.44 334 LYS A C 1
ATOM 2804 O O . LYS A 1 334 ? -22.651 -14.111 40.291 1.00 94.44 334 LYS A O 1
ATOM 2809 N N . GLN A 1 335 ? -22.231 -13.818 42.484 1.00 91.94 335 GLN A N 1
ATOM 2810 C CA . GLN A 1 335 ? -20.923 -13.174 42.321 1.00 91.94 335 GLN A CA 1
ATOM 2811 C C . GLN A 1 335 ? -19.903 -14.113 41.668 1.00 91.94 335 GLN A C 1
ATOM 2813 O O . GLN A 1 335 ? -19.306 -13.739 40.664 1.00 91.94 335 GLN A O 1
ATOM 2818 N N . MET A 1 336 ? -19.790 -15.359 42.140 1.00 92.94 336 MET A N 1
ATOM 2819 C CA . MET A 1 336 ? -18.900 -16.363 41.537 1.00 92.94 336 MET A CA 1
ATOM 2820 C C . MET A 1 336 ? -19.207 -16.592 40.052 1.00 92.94 336 MET A C 1
ATOM 2822 O O . MET A 1 336 ? -18.307 -16.560 39.216 1.00 92.94 336 MET A O 1
ATOM 2826 N N . ARG A 1 337 ? -20.491 -16.734 39.691 1.00 94.62 337 ARG A N 1
ATOM 2827 C CA . ARG A 1 337 ? -20.908 -16.862 38.283 1.00 94.62 337 ARG A CA 1
ATOM 2828 C C . ARG A 1 337 ? -20.587 -15.615 37.459 1.00 94.62 337 ARG A C 1
ATOM 2830 O O . ARG A 1 337 ? -20.204 -15.727 36.297 1.00 94.62 337 ARG A O 1
ATOM 2837 N N . ALA A 1 338 ? -20.760 -14.424 38.031 1.00 91.88 338 ALA A N 1
ATOM 2838 C CA . ALA A 1 338 ? -20.414 -13.175 37.359 1.00 91.88 338 ALA A CA 1
ATOM 2839 C C . ALA A 1 338 ? -18.900 -13.075 37.104 1.00 91.88 338 ALA A C 1
ATOM 2841 O O . ALA A 1 338 ? -18.494 -12.686 36.009 1.00 91.88 338 ALA A O 1
ATOM 2842 N N . GLU A 1 339 ? -18.070 -13.486 38.064 1.00 92.44 339 GLU A N 1
ATOM 2843 C CA . GLU A 1 339 ? -16.614 -13.545 37.905 1.00 92.44 339 GLU A CA 1
ATOM 2844 C C . GLU A 1 339 ? -16.173 -14.576 36.863 1.00 92.44 339 GLU A C 1
ATOM 2846 O O . GLU A 1 339 ? -15.306 -14.283 36.040 1.00 92.44 339 GLU A O 1
ATOM 2851 N N . GLU A 1 340 ? -16.768 -15.770 36.859 1.00 93.69 340 GLU A N 1
ATOM 2852 C CA . GLU A 1 340 ? -16.514 -16.795 35.839 1.00 93.69 340 GLU A CA 1
ATOM 2853 C C . GLU A 1 340 ? -16.863 -16.281 34.438 1.00 93.69 340 GLU A C 1
ATOM 2855 O O . GLU A 1 340 ? -16.054 -16.394 33.514 1.00 93.69 340 GLU A O 1
ATOM 2860 N N . ASN A 1 341 ? -18.016 -15.623 34.291 1.00 94.50 341 ASN A N 1
ATOM 2861 C CA . ASN A 1 341 ? -18.420 -14.998 33.033 1.00 94.50 341 ASN A CA 1
ATOM 2862 C C . ASN A 1 341 ? -17.456 -13.882 32.608 1.00 94.50 341 ASN A C 1
ATOM 2864 O O . ASN A 1 341 ? -17.102 -13.787 31.432 1.00 94.50 341 ASN A O 1
ATOM 2868 N N . LEU A 1 342 ? -16.986 -13.055 33.548 1.00 93.56 342 LEU A N 1
ATOM 2869 C CA . LEU A 1 342 ? -15.993 -12.015 33.274 1.00 93.56 342 LEU A CA 1
ATOM 2870 C C . LEU A 1 342 ? -14.660 -12.627 32.808 1.00 93.56 342 LEU A C 1
ATOM 2872 O O . LEU A 1 342 ? -14.068 -12.160 31.830 1.00 93.56 342 LEU A O 1
ATOM 2876 N N . LYS A 1 343 ? -14.198 -13.701 33.459 1.00 93.88 343 LYS A N 1
ATOM 2877 C CA . LYS A 1 343 ? -12.989 -14.448 33.071 1.00 93.88 343 LYS A CA 1
ATOM 2878 C C . LYS A 1 343 ? -13.135 -15.066 31.677 1.00 93.88 343 LYS A C 1
ATOM 2880 O O . LYS A 1 343 ? -12.246 -14.908 30.843 1.00 93.88 343 LYS A O 1
ATOM 2885 N N . ALA A 1 344 ? -14.274 -15.685 31.370 1.00 94.12 344 ALA A N 1
ATOM 2886 C CA . ALA A 1 344 ? -14.551 -16.239 30.044 1.00 94.12 344 ALA A CA 1
ATOM 2887 C C . ALA A 1 344 ? -14.603 -15.151 28.953 1.00 94.12 344 ALA A C 1
ATOM 2889 O O . ALA A 1 344 ? -14.030 -15.308 27.869 1.00 94.12 344 ALA A O 1
ATOM 2890 N N . LEU A 1 345 ? -15.236 -14.009 29.245 1.00 94.19 345 LEU A N 1
ATOM 2891 C CA . LEU A 1 345 ? -15.326 -12.875 28.325 1.00 94.19 345 LEU A CA 1
ATOM 2892 C C . LEU A 1 345 ? -13.945 -12.267 28.046 1.00 94.19 345 LEU A C 1
ATOM 2894 O O . LEU A 1 345 ? -13.600 -12.006 26.893 1.00 94.19 345 LEU A O 1
ATOM 2898 N N . THR A 1 346 ? -13.146 -12.046 29.089 1.00 93.38 346 THR A N 1
ATOM 2899 C CA . THR A 1 346 ? -11.786 -11.498 28.961 1.00 93.38 346 THR A CA 1
ATOM 2900 C C . THR A 1 346 ? -10.863 -12.456 28.215 1.00 93.38 346 THR A C 1
ATOM 2902 O O . THR A 1 346 ? -10.138 -12.017 27.321 1.00 93.38 346 THR A O 1
ATOM 2905 N N . PHE A 1 347 ? -10.953 -13.761 28.483 1.00 94.62 347 PHE A N 1
ATOM 2906 C CA . PHE A 1 347 ? -10.239 -14.787 27.724 1.00 94.62 347 PHE A CA 1
ATOM 2907 C C . PHE A 1 347 ? -10.616 -14.764 26.236 1.00 94.62 347 PHE A C 1
ATOM 2909 O O . PHE A 1 347 ? -9.738 -14.696 25.377 1.00 94.62 347 PHE A O 1
ATOM 2916 N N . THR A 1 348 ? -11.914 -14.719 25.923 1.00 94.44 348 THR A N 1
ATOM 2917 C CA . THR A 1 348 ? -12.408 -14.669 24.537 1.00 94.44 348 THR A CA 1
ATOM 2918 C C . THR A 1 348 ? -11.952 -13.397 23.817 1.00 94.44 348 THR A C 1
ATOM 2920 O O . THR A 1 348 ? -11.530 -13.449 22.663 1.00 94.44 348 THR A O 1
ATOM 2923 N N . ARG A 1 349 ? -11.988 -12.239 24.492 1.00 94.00 349 ARG A N 1
ATOM 2924 C CA . ARG A 1 349 ? -11.470 -10.974 23.943 1.00 94.00 349 ARG A CA 1
ATOM 2925 C C . ARG A 1 349 ? -9.970 -11.053 23.667 1.00 94.00 349 ARG A C 1
ATOM 2927 O O . ARG A 1 349 ? -9.530 -10.616 22.607 1.00 94.00 349 ARG A O 1
ATOM 2934 N N . ARG A 1 350 ? -9.195 -11.643 24.582 1.00 92.56 350 ARG A N 1
ATOM 2935 C CA . ARG A 1 350 ? -7.750 -11.841 24.407 1.00 92.56 350 ARG A CA 1
ATOM 2936 C C . ARG A 1 350 ? -7.441 -12.764 23.228 1.00 92.56 350 ARG A C 1
ATOM 2938 O O . ARG A 1 350 ? -6.561 -12.434 22.442 1.00 92.56 350 ARG A O 1
ATOM 2945 N N . GLN A 1 351 ? -8.172 -13.869 23.079 1.00 94.12 351 GLN A N 1
ATOM 2946 C CA . GLN A 1 351 ? -8.052 -14.774 21.928 1.00 94.12 351 GLN A CA 1
ATOM 2947 C C . GLN A 1 351 ? -8.311 -14.037 20.609 1.00 94.12 351 GLN A C 1
ATOM 2949 O O . GLN A 1 351 ? -7.440 -14.013 19.743 1.00 94.12 351 GLN A O 1
ATOM 2954 N N . LYS A 1 352 ? -9.438 -13.320 20.499 1.00 93.94 352 LYS A N 1
ATOM 2955 C CA . LYS A 1 352 ? -9.763 -12.527 19.299 1.00 93.94 352 LYS A CA 1
ATOM 2956 C C . LYS A 1 352 ? -8.687 -11.493 18.969 1.00 93.94 352 LYS A C 1
ATOM 2958 O O . LYS A 1 352 ? -8.293 -11.368 17.815 1.00 93.94 352 LYS A O 1
ATOM 2963 N N . PHE A 1 353 ? -8.167 -10.793 19.976 1.00 94.44 353 PHE A N 1
ATOM 2964 C CA . PHE A 1 353 ? -7.079 -9.833 19.791 1.00 94.44 353 PHE A CA 1
ATOM 2965 C C . PHE A 1 353 ? -5.788 -10.493 19.278 1.00 94.44 353 PHE A C 1
ATOM 2967 O O . PHE A 1 353 ? -5.116 -9.945 18.404 1.00 94.44 353 PHE A O 1
ATOM 2974 N N . LEU A 1 354 ? -5.428 -11.671 19.797 1.00 93.00 354 LEU A N 1
ATOM 2975 C CA . LEU A 1 354 ? -4.260 -12.420 19.328 1.00 93.00 354 LEU A CA 1
ATOM 2976 C C . LEU A 1 354 ? -4.446 -12.919 17.889 1.00 93.00 354 LEU A C 1
ATOM 2978 O O . LEU A 1 354 ? -3.524 -12.784 17.085 1.00 93.00 354 LEU A O 1
ATOM 2982 N N . GLU A 1 355 ? -5.630 -13.426 17.544 1.00 94.94 355 GLU A N 1
ATOM 2983 C CA . GLU A 1 355 ? -5.970 -13.846 16.180 1.00 94.94 355 GLU A CA 1
ATOM 2984 C C . GLU A 1 355 ? -5.935 -12.678 15.187 1.00 94.94 355 GLU A C 1
ATOM 2986 O O . GLU A 1 355 ? -5.371 -12.802 14.099 1.00 94.94 355 GLU A O 1
ATOM 2991 N N . GLU A 1 356 ? -6.510 -11.528 15.544 1.00 93.44 356 GLU A N 1
ATOM 2992 C CA . GLU A 1 356 ? -6.463 -10.324 14.711 1.00 93.44 356 GLU A CA 1
ATOM 2993 C C . GLU A 1 356 ? -5.030 -9.827 14.531 1.00 93.44 356 GLU A C 1
ATOM 2995 O O . GLU A 1 356 ? -4.618 -9.547 13.404 1.00 93.44 356 GLU A O 1
ATOM 3000 N N . ASN A 1 357 ? -4.225 -9.809 15.595 1.00 92.88 357 ASN A N 1
ATOM 3001 C CA . ASN A 1 357 ? -2.807 -9.474 15.490 1.00 92.88 357 ASN A CA 1
ATOM 3002 C C . ASN A 1 357 ? -2.032 -10.461 14.615 1.00 92.88 357 ASN A C 1
ATOM 3004 O O . ASN A 1 357 ? -1.173 -10.039 13.841 1.00 92.88 357 ASN A O 1
ATOM 3008 N N . ALA A 1 358 ? -2.323 -11.761 14.697 1.00 93.69 358 ALA A N 1
ATOM 3009 C CA . ALA A 1 358 ? -1.713 -12.759 13.825 1.00 93.69 358 ALA A CA 1
ATOM 3010 C C . ALA A 1 358 ? -2.094 -12.522 12.353 1.00 93.69 358 ALA A C 1
ATOM 3012 O O . ALA A 1 358 ? -1.219 -12.539 11.486 1.00 93.69 358 ALA A O 1
ATOM 3013 N N . LYS A 1 359 ? -3.364 -12.200 12.072 1.00 95.00 359 LYS A N 1
ATOM 3014 C CA . LYS A 1 359 ? -3.837 -11.828 10.726 1.00 95.00 359 LYS A CA 1
ATOM 3015 C C . LYS A 1 359 ? -3.165 -10.553 10.217 1.00 95.00 359 LYS A C 1
ATOM 3017 O O . LYS A 1 359 ? -2.756 -10.505 9.059 1.00 95.00 359 LYS A O 1
ATOM 3022 N N . ILE A 1 360 ? -3.013 -9.531 11.060 1.00 93.31 360 ILE A N 1
ATOM 3023 C CA . ILE A 1 360 ? -2.313 -8.286 10.708 1.00 93.31 360 ILE A CA 1
ATOM 3024 C C . ILE A 1 360 ? -0.839 -8.572 10.398 1.00 93.31 360 ILE A C 1
ATOM 3026 O O . ILE A 1 360 ? -0.343 -8.112 9.371 1.00 93.31 360 ILE A O 1
ATOM 3030 N N . LYS A 1 361 ? -0.158 -9.383 11.220 1.00 93.50 361 LYS A N 1
ATOM 3031 C CA . LYS A 1 361 ? 1.228 -9.813 10.974 1.00 93.50 361 LYS A CA 1
ATOM 3032 C C . LYS A 1 361 ? 1.368 -10.618 9.680 1.00 93.50 361 LYS A C 1
ATOM 3034 O O . LYS A 1 361 ? 2.296 -10.385 8.918 1.00 93.50 361 LYS A O 1
ATOM 3039 N N . GLN A 1 362 ? 0.446 -11.533 9.384 1.00 94.06 362 GLN A N 1
ATOM 3040 C CA . GLN A 1 362 ? 0.464 -12.255 8.107 1.00 94.06 362 GLN A CA 1
ATOM 3041 C C . GLN A 1 362 ? 0.266 -11.317 6.914 1.00 94.06 362 GLN A C 1
ATOM 3043 O O . GLN A 1 362 ? 0.982 -11.433 5.921 1.00 94.06 362 GLN A O 1
ATOM 3048 N N . ARG A 1 363 ? -0.660 -10.355 7.010 1.00 93.06 363 ARG A N 1
ATOM 3049 C CA . ARG A 1 363 ? -0.869 -9.347 5.960 1.00 93.06 363 ARG A CA 1
ATOM 3050 C C . ARG A 1 363 ? 0.364 -8.472 5.760 1.00 93.06 363 ARG A C 1
ATOM 3052 O O . ARG A 1 363 ? 0.714 -8.204 4.616 1.00 93.06 363 ARG A O 1
ATOM 3059 N N . SER A 1 364 ? 1.036 -8.053 6.833 1.00 90.25 364 SER A N 1
ATOM 3060 C CA . SER A 1 364 ? 2.257 -7.249 6.720 1.00 90.25 364 SER A CA 1
ATOM 3061 C C . SER A 1 364 ? 3.415 -8.044 6.114 1.00 90.25 364 SER A C 1
ATOM 3063 O O . SER A 1 364 ? 4.100 -7.527 5.236 1.00 90.25 364 SER A O 1
ATOM 3065 N N . LEU A 1 365 ? 3.587 -9.314 6.497 1.00 92.06 365 LEU A N 1
ATOM 3066 C CA . LEU A 1 365 ? 4.579 -10.209 5.894 1.00 92.06 365 LEU A CA 1
ATOM 3067 C C . LEU A 1 365 ? 4.293 -10.468 4.410 1.00 92.06 365 LEU A C 1
ATOM 3069 O O . LEU A 1 365 ? 5.205 -10.390 3.591 1.00 92.06 365 LEU A O 1
ATOM 3073 N N . SER A 1 366 ? 3.032 -10.716 4.049 1.00 92.75 366 SER A N 1
ATOM 3074 C CA . SER A 1 366 ? 2.617 -10.878 2.652 1.00 92.75 366 SER A CA 1
ATOM 3075 C C . SER A 1 366 ? 2.862 -9.603 1.842 1.00 92.75 366 SER A C 1
ATOM 3077 O O . SER A 1 366 ? 3.456 -9.668 0.770 1.00 92.75 366 SER A O 1
ATOM 3079 N N . ALA A 1 367 ? 2.501 -8.430 2.373 1.00 91.12 367 ALA A N 1
ATOM 3080 C CA . ALA A 1 367 ? 2.763 -7.151 1.717 1.00 91.12 367 ALA A CA 1
ATOM 3081 C C . ALA A 1 367 ? 4.267 -6.899 1.519 1.00 91.12 367 ALA A C 1
ATOM 3083 O O . ALA A 1 367 ? 4.678 -6.424 0.460 1.00 91.12 367 ALA A O 1
ATOM 3084 N N . LEU A 1 368 ? 5.094 -7.255 2.507 1.00 91.81 368 LEU A N 1
ATOM 3085 C CA . LEU A 1 368 ? 6.549 -7.143 2.422 1.00 91.81 368 LEU A CA 1
ATOM 3086 C C . LEU A 1 368 ? 7.135 -8.107 1.380 1.00 91.81 368 LEU A C 1
ATOM 3088 O O . LEU A 1 368 ? 7.997 -7.702 0.602 1.00 91.81 368 LEU A O 1
ATOM 3092 N N . ALA A 1 369 ? 6.630 -9.340 1.303 1.00 91.62 369 ALA A N 1
ATOM 3093 C CA . ALA A 1 369 ? 7.020 -10.303 0.275 1.00 91.62 369 ALA A CA 1
ATOM 3094 C C . ALA A 1 369 ? 6.652 -9.815 -1.137 1.00 91.62 369 ALA A C 1
ATOM 3096 O O . ALA A 1 369 ? 7.492 -9.850 -2.034 1.00 91.62 369 ALA A O 1
ATOM 3097 N N . THR A 1 370 ? 5.441 -9.281 -1.327 1.00 91.94 370 THR A N 1
ATOM 3098 C CA . THR A 1 370 ? 5.007 -8.698 -2.607 1.00 91.94 370 THR A CA 1
ATOM 3099 C C . THR A 1 370 ? 5.854 -7.486 -2.988 1.00 91.94 370 THR A C 1
ATOM 3101 O O . THR A 1 370 ? 6.234 -7.335 -4.149 1.00 91.94 370 THR A O 1
ATOM 3104 N N . LYS A 1 371 ? 6.198 -6.630 -2.017 1.00 94.31 371 LYS A N 1
ATOM 3105 C CA . LYS A 1 371 ? 7.095 -5.493 -2.245 1.00 94.31 371 LYS A CA 1
ATOM 3106 C C . LYS A 1 371 ? 8.471 -5.964 -2.716 1.00 94.31 371 LYS A C 1
ATOM 3108 O O . LYS A 1 371 ? 8.938 -5.482 -3.743 1.00 94.31 371 LYS A O 1
ATOM 3113 N N . LYS A 1 372 ? 9.068 -6.938 -2.023 1.00 93.88 372 LYS A N 1
ATOM 3114 C CA . LYS A 1 372 ? 10.363 -7.520 -2.395 1.00 93.88 372 LYS A CA 1
ATOM 3115 C C . LYS A 1 372 ? 10.323 -8.139 -3.796 1.00 93.88 372 LYS A C 1
ATOM 3117 O O . LYS A 1 372 ? 11.185 -7.851 -4.612 1.00 93.88 372 LYS A O 1
ATOM 3122 N N . HIS A 1 373 ? 9.274 -8.897 -4.115 1.00 93.62 373 HIS A N 1
ATOM 3123 C CA . HIS A 1 373 ? 9.096 -9.470 -5.451 1.00 93.62 373 HIS A CA 1
ATOM 3124 C C . HIS A 1 373 ? 9.021 -8.398 -6.553 1.00 93.62 373 HIS A C 1
ATOM 3126 O O . HIS A 1 373 ? 9.618 -8.551 -7.618 1.00 93.62 373 HIS A O 1
ATOM 3132 N N . ASN A 1 374 ? 8.321 -7.289 -6.298 1.00 91.94 374 ASN A N 1
ATOM 3133 C CA . ASN A 1 374 ? 8.252 -6.169 -7.237 1.00 91.94 374 ASN A CA 1
ATOM 3134 C C . ASN A 1 374 ? 9.600 -5.448 -7.388 1.00 91.94 374 ASN A C 1
ATOM 3136 O O . ASN A 1 374 ? 9.956 -5.060 -8.501 1.00 91.94 374 ASN A O 1
ATOM 3140 N N . GLU A 1 375 ? 10.348 -5.276 -6.296 1.00 93.00 375 GLU A N 1
ATOM 3141 C CA . GLU A 1 375 ? 11.712 -4.731 -6.317 1.00 93.00 375 GLU A CA 1
ATOM 3142 C C . GLU A 1 375 ? 12.649 -5.635 -7.138 1.00 93.00 375 GLU A C 1
ATOM 3144 O O . GLU A 1 375 ? 13.340 -5.137 -8.027 1.00 93.00 375 GLU A O 1
ATOM 3149 N N . ASP A 1 376 ? 12.584 -6.957 -6.949 1.00 93.25 376 ASP A N 1
ATOM 3150 C CA . ASP A 1 376 ? 13.355 -7.938 -7.724 1.00 93.25 376 ASP A CA 1
ATOM 3151 C C . ASP A 1 376 ? 12.981 -7.902 -9.218 1.00 93.25 376 ASP A C 1
ATOM 3153 O O . ASP A 1 376 ? 13.850 -7.919 -10.092 1.00 93.25 376 ASP A O 1
ATOM 3157 N N . LEU A 1 377 ? 11.689 -7.788 -9.551 1.00 93.50 377 LEU A N 1
ATOM 3158 C CA . LEU A 1 377 ? 11.231 -7.627 -10.937 1.00 93.50 377 LEU A CA 1
ATOM 3159 C C . LEU A 1 377 ? 11.754 -6.336 -11.576 1.00 93.50 377 LEU A C 1
ATOM 3161 O O . LEU A 1 377 ? 12.125 -6.340 -12.753 1.00 93.50 377 LEU A O 1
ATOM 3165 N N . LEU A 1 378 ? 11.775 -5.228 -10.832 1.00 93.31 378 LEU A N 1
ATOM 3166 C CA . LEU A 1 378 ? 12.326 -3.960 -11.309 1.00 93.31 378 LEU A CA 1
ATOM 3167 C C . LEU A 1 378 ? 13.841 -4.049 -11.506 1.00 93.31 378 LEU A C 1
ATOM 3169 O O . LEU A 1 378 ? 14.332 -3.617 -12.550 1.00 93.31 378 LEU A O 1
ATOM 3173 N N . ALA A 1 379 ? 14.564 -4.663 -10.567 1.00 93.06 379 ALA A N 1
ATOM 3174 C CA . ALA A 1 379 ? 16.000 -4.901 -10.678 1.00 93.06 379 ALA A CA 1
ATOM 3175 C C . ALA A 1 379 ? 16.332 -5.776 -11.896 1.00 93.06 379 ALA A C 1
ATOM 3177 O O . ALA A 1 379 ? 17.194 -5.421 -12.700 1.00 93.06 379 ALA A O 1
ATOM 3178 N N . ASN A 1 380 ? 15.581 -6.859 -12.112 1.00 94.38 380 ASN A N 1
ATOM 3179 C CA . ASN A 1 380 ? 15.747 -7.737 -13.272 1.00 94.38 380 ASN A CA 1
ATOM 3180 C C . ASN A 1 380 ? 15.444 -7.021 -14.596 1.00 94.38 380 ASN A C 1
ATOM 3182 O O . ASN A 1 380 ? 16.173 -7.189 -15.577 1.00 94.38 380 ASN A O 1
ATOM 3186 N N . LYS A 1 381 ? 14.407 -6.173 -14.642 1.00 93.81 381 LYS A N 1
ATOM 3187 C CA . LYS A 1 381 ? 14.120 -5.333 -15.818 1.00 93.81 381 LYS A CA 1
ATOM 3188 C C . LYS A 1 381 ? 15.243 -4.331 -16.087 1.00 93.81 381 LYS A C 1
ATOM 3190 O O . LYS A 1 381 ? 15.618 -4.151 -17.246 1.00 93.81 381 LYS A O 1
ATOM 3195 N N . ALA A 1 382 ? 15.794 -3.709 -15.045 1.00 92.12 382 ALA A N 1
ATOM 3196 C CA . ALA A 1 382 ? 16.920 -2.788 -15.165 1.00 92.12 382 ALA A CA 1
ATOM 3197 C C . ALA A 1 382 ? 18.180 -3.503 -15.678 1.00 92.12 382 ALA A C 1
ATOM 3199 O O . ALA A 1 382 ? 18.790 -3.035 -16.639 1.00 92.12 382 ALA A O 1
ATOM 3200 N N . LEU A 1 383 ? 18.511 -4.676 -15.125 1.00 94.19 383 LEU A N 1
ATOM 3201 C CA . LEU A 1 383 ? 19.616 -5.518 -15.593 1.00 94.19 383 LEU A CA 1
ATOM 3202 C C . LEU A 1 383 ? 19.436 -5.932 -17.057 1.00 94.19 383 LEU A C 1
ATOM 3204 O O . LEU A 1 383 ? 20.359 -5.775 -17.852 1.00 94.19 383 LEU A O 1
ATOM 3208 N N . SER A 1 384 ? 18.240 -6.383 -17.448 1.00 93.62 384 SER A N 1
ATOM 3209 C CA . SER A 1 384 ? 17.944 -6.734 -18.843 1.00 93.62 384 SER A CA 1
ATOM 3210 C C . SER A 1 384 ? 18.068 -5.528 -19.782 1.00 93.62 384 SER A C 1
ATOM 3212 O O . SER A 1 384 ? 18.608 -5.646 -20.882 1.00 93.62 384 SER A O 1
ATOM 3214 N N . SER A 1 385 ? 17.614 -4.345 -19.356 1.00 93.50 385 SER A N 1
ATOM 3215 C CA . SER A 1 385 ? 17.786 -3.105 -20.121 1.00 93.50 385 SER A CA 1
ATOM 3216 C C . SER A 1 385 ? 19.263 -2.750 -20.294 1.00 93.50 385 SER A C 1
ATOM 3218 O O . SER A 1 385 ? 19.680 -2.380 -21.391 1.00 93.50 385 SER A O 1
ATOM 3220 N N . LEU A 1 386 ? 20.062 -2.895 -19.237 1.00 93.69 386 LEU A N 1
ATOM 3221 C CA . LEU A 1 386 ? 21.492 -2.606 -19.262 1.00 93.69 386 LEU A CA 1
ATOM 3222 C C . LEU A 1 386 ? 22.247 -3.594 -20.163 1.00 93.69 386 LEU A C 1
ATOM 3224 O O . LEU A 1 386 ? 23.067 -3.171 -20.972 1.00 93.69 386 LEU A O 1
ATOM 3228 N N . GLN A 1 387 ? 21.897 -4.883 -20.119 1.00 93.69 387 GLN A N 1
ATOM 3229 C CA . GLN A 1 387 ? 22.416 -5.900 -21.042 1.00 93.69 387 GLN A CA 1
ATOM 3230 C C . GLN A 1 387 ? 22.050 -5.609 -22.505 1.00 93.69 387 GLN A C 1
ATOM 3232 O O . GLN A 1 387 ? 22.870 -5.785 -23.403 1.00 93.69 387 GLN A O 1
ATOM 3237 N N . LYS A 1 388 ? 20.829 -5.131 -22.777 1.00 93.44 388 LYS A N 1
ATOM 3238 C CA . LYS A 1 388 ? 20.442 -4.709 -24.133 1.00 93.44 388 LYS A CA 1
ATOM 3239 C C . LYS A 1 388 ? 21.256 -3.503 -24.595 1.00 93.44 388 LYS A C 1
ATOM 3241 O O . LYS A 1 388 ? 21.692 -3.476 -25.742 1.00 93.44 388 LYS A O 1
ATOM 3246 N N . GLN A 1 389 ? 21.477 -2.523 -23.721 1.00 92.00 389 GLN A N 1
ATOM 3247 C CA . GLN A 1 389 ? 22.303 -1.359 -24.040 1.00 92.00 389 GLN A CA 1
ATOM 3248 C C . GLN A 1 389 ? 23.758 -1.750 -24.307 1.00 92.00 389 GLN A C 1
ATOM 3250 O O . GLN A 1 389 ? 24.315 -1.297 -25.306 1.00 92.00 389 GLN A O 1
ATOM 3255 N N . SER A 1 390 ? 24.353 -2.621 -23.488 1.00 93.31 390 SER A N 1
ATOM 3256 C CA . SER A 1 390 ? 25.723 -3.093 -23.713 1.00 93.31 390 SER A CA 1
ATOM 3257 C C . SER A 1 390 ? 25.842 -3.893 -25.014 1.00 93.31 390 SER A C 1
ATOM 3259 O O . SER A 1 390 ? 26.761 -3.647 -25.790 1.00 93.31 390 SER A O 1
ATOM 3261 N N . ALA A 1 391 ? 24.873 -4.759 -25.330 1.00 93.31 391 ALA A N 1
ATOM 3262 C CA . ALA A 1 391 ? 24.836 -5.483 -26.601 1.00 93.31 391 ALA A CA 1
ATOM 3263 C C . ALA A 1 391 ? 24.703 -4.544 -27.816 1.00 93.31 391 ALA A C 1
ATOM 3265 O O . ALA A 1 391 ? 25.348 -4.755 -28.844 1.00 93.31 391 ALA A O 1
ATOM 3266 N N . ILE A 1 392 ? 23.892 -3.483 -27.715 1.00 92.88 392 ILE A N 1
ATOM 3267 C CA . ILE A 1 392 ? 23.783 -2.459 -28.767 1.00 92.88 392 ILE A CA 1
ATOM 3268 C C . ILE A 1 392 ? 25.111 -1.710 -28.928 1.00 92.88 392 ILE A C 1
ATOM 3270 O O . ILE A 1 392 ? 25.546 -1.490 -30.057 1.00 92.88 392 ILE A O 1
ATOM 3274 N N . GLN A 1 393 ? 25.770 -1.344 -27.825 1.00 92.56 393 GLN A N 1
ATOM 3275 C CA . GLN A 1 393 ? 27.077 -0.684 -27.859 1.00 92.56 393 GLN A CA 1
ATOM 3276 C C . GLN A 1 393 ? 28.147 -1.574 -28.500 1.00 92.56 393 GLN A C 1
ATOM 3278 O O . GLN A 1 393 ? 28.885 -1.093 -29.358 1.00 92.56 393 GLN A O 1
ATOM 3283 N N . GLN A 1 394 ? 28.191 -2.863 -28.154 1.00 93.44 394 GLN A N 1
ATOM 3284 C CA . GLN A 1 394 ? 29.101 -3.834 -28.767 1.00 93.44 394 GLN A CA 1
ATOM 3285 C C . GLN A 1 394 ? 28.855 -3.954 -30.274 1.00 93.44 394 GLN A C 1
ATOM 3287 O O . GLN A 1 394 ? 29.778 -3.754 -31.057 1.00 93.44 394 GLN A O 1
ATOM 3292 N N . ARG A 1 395 ? 27.600 -4.138 -30.708 1.00 93.25 395 ARG A N 1
ATOM 3293 C CA . ARG A 1 395 ? 27.258 -4.172 -32.143 1.00 93.25 395 ARG A CA 1
ATOM 3294 C C . ARG A 1 395 ? 27.632 -2.883 -32.871 1.00 93.25 395 ARG A C 1
ATOM 3296 O O . ARG A 1 395 ? 28.074 -2.922 -34.016 1.00 93.25 395 ARG A O 1
ATOM 3303 N N . ALA A 1 396 ? 27.444 -1.729 -32.235 1.00 93.44 396 ALA A N 1
ATOM 3304 C CA . ALA A 1 396 ? 27.828 -0.448 -32.817 1.00 93.44 396 ALA A CA 1
ATOM 3305 C C . ALA A 1 396 ? 29.354 -0.331 -32.978 1.00 93.44 396 ALA A C 1
ATOM 3307 O O . ALA A 1 396 ? 29.818 0.169 -34.004 1.00 93.44 396 ALA A O 1
ATOM 3308 N N . GLN A 1 397 ? 30.129 -0.815 -32.002 1.00 93.81 397 GLN A N 1
ATOM 3309 C CA . GLN A 1 397 ? 31.589 -0.880 -32.084 1.00 93.81 397 GLN A CA 1
ATOM 3310 C C . GLN A 1 397 ? 32.053 -1.845 -33.180 1.00 93.81 397 GLN A C 1
ATOM 3312 O O . GLN A 1 397 ? 32.888 -1.461 -33.995 1.00 93.81 397 GLN A O 1
ATOM 3317 N N . GLU A 1 398 ? 31.465 -3.038 -33.269 1.00 93.81 398 GLU A N 1
ATOM 3318 C CA . GLU A 1 398 ? 31.752 -4.012 -34.330 1.00 93.81 398 GLU A CA 1
ATOM 3319 C C . GLU A 1 398 ? 31.461 -3.433 -35.720 1.00 93.81 398 GLU A C 1
ATOM 3321 O O . GLU A 1 398 ? 32.304 -3.496 -36.613 1.00 93.81 398 GLU A O 1
ATOM 3326 N N . LEU A 1 399 ? 30.304 -2.788 -35.909 1.00 93.56 399 LEU A N 1
ATOM 3327 C CA . LEU A 1 399 ? 29.961 -2.127 -37.173 1.00 93.56 399 LEU A CA 1
ATOM 3328 C C . LEU A 1 399 ? 30.923 -0.985 -37.512 1.00 93.56 399 LEU A C 1
ATOM 3330 O O . LEU A 1 399 ? 31.230 -0.766 -38.686 1.00 93.56 399 LEU A O 1
ATOM 3334 N N . LYS A 1 400 ? 31.393 -0.242 -36.505 1.00 94.38 400 LYS A N 1
ATOM 3335 C CA . LYS A 1 400 ? 32.397 0.807 -36.697 1.00 94.38 400 LYS A CA 1
ATOM 3336 C C . LYS A 1 400 ? 33.725 0.203 -37.159 1.00 94.38 400 LYS A C 1
ATOM 3338 O O . LYS A 1 400 ? 34.248 0.654 -38.174 1.00 94.38 400 LYS A O 1
ATOM 3343 N N . GLN A 1 401 ? 34.205 -0.845 -36.492 1.00 92.06 401 GLN A N 1
ATOM 3344 C CA . GLN A 1 401 ? 35.426 -1.562 -36.874 1.00 92.06 401 GLN A CA 1
ATOM 3345 C C . GLN A 1 401 ? 35.318 -2.161 -38.283 1.00 92.06 401 GLN A C 1
ATOM 3347 O O . GLN A 1 401 ? 36.233 -2.008 -39.087 1.00 92.06 401 GLN A O 1
ATOM 3352 N N . GLN A 1 402 ? 34.179 -2.767 -38.633 1.00 93.81 402 GLN A N 1
ATOM 3353 C CA . GLN A 1 402 ? 33.936 -3.283 -39.984 1.00 93.81 402 GLN A CA 1
ATOM 3354 C C . GLN A 1 402 ? 33.975 -2.176 -41.044 1.00 93.81 402 GLN A C 1
ATOM 3356 O O . GLN A 1 402 ? 34.566 -2.359 -42.108 1.00 93.81 402 GLN A O 1
ATOM 3361 N N . LYS A 1 403 ? 33.373 -1.011 -40.771 1.00 92.06 403 LYS A N 1
ATOM 3362 C CA . LYS A 1 403 ? 33.433 0.138 -41.687 1.00 92.06 403 LYS A CA 1
ATOM 3363 C C . LYS A 1 403 ? 34.851 0.683 -41.829 1.00 92.06 403 LYS A C 1
ATOM 3365 O O . LYS A 1 403 ? 35.259 0.990 -42.945 1.00 92.06 403 LYS A O 1
ATOM 3370 N N . GLU A 1 404 ? 35.593 0.795 -40.731 1.00 87.81 404 GLU A N 1
ATOM 3371 C CA . GLU A 1 404 ? 36.995 1.221 -40.749 1.00 87.81 404 GLU A CA 1
ATOM 3372 C C . GLU A 1 404 ? 37.852 0.253 -41.573 1.00 87.81 404 GLU A C 1
ATOM 3374 O O . GLU A 1 404 ? 38.576 0.703 -42.461 1.00 87.81 404 GLU A O 1
ATOM 3379 N N . ALA A 1 405 ? 37.686 -1.058 -41.381 1.00 87.56 405 ALA A N 1
ATOM 3380 C CA . ALA A 1 405 ? 38.365 -2.082 -42.173 1.00 87.56 405 ALA A CA 1
ATOM 3381 C C . ALA A 1 405 ? 38.034 -1.970 -43.672 1.00 87.56 405 ALA A C 1
ATOM 3383 O O . ALA A 1 405 ? 38.940 -1.963 -44.501 1.00 87.56 405 ALA A O 1
ATOM 3384 N N . GLN A 1 406 ? 36.760 -1.785 -44.040 1.00 88.25 406 GLN A N 1
ATOM 3385 C CA . GLN A 1 406 ? 36.363 -1.589 -45.443 1.00 88.25 406 GLN A CA 1
ATOM 3386 C C . GLN A 1 406 ? 36.952 -0.314 -46.061 1.00 88.25 406 GLN A C 1
ATOM 3388 O O . GLN A 1 406 ? 37.294 -0.294 -47.245 1.00 88.25 406 GLN A O 1
ATOM 3393 N N . ILE A 1 407 ? 37.043 0.776 -45.293 1.00 84.94 407 ILE A N 1
ATOM 3394 C CA . ILE A 1 407 ? 37.662 2.024 -45.758 1.00 84.94 407 ILE A CA 1
ATOM 3395 C C . ILE A 1 407 ? 39.161 1.811 -45.979 1.00 84.94 407 ILE A C 1
ATOM 3397 O O . ILE A 1 407 ? 39.677 2.217 -47.020 1.00 84.94 407 ILE A O 1
ATOM 3401 N N . GLN A 1 408 ? 39.843 1.150 -45.042 1.00 81.44 408 GLN A N 1
ATOM 3402 C CA . GLN A 1 408 ? 41.262 0.817 -45.163 1.00 81.44 408 GLN A CA 1
ATOM 3403 C C . GLN A 1 408 ? 41.528 -0.102 -46.359 1.00 81.44 408 GLN A C 1
ATOM 3405 O O . GLN A 1 408 ? 42.447 0.160 -47.131 1.00 81.44 408 GLN A O 1
ATOM 3410 N N . GLU A 1 409 ? 40.693 -1.119 -46.577 1.00 81.88 409 GLU A N 1
ATOM 3411 C CA . GLU A 1 409 ? 40.803 -2.018 -47.726 1.00 81.88 409 GLU A CA 1
ATOM 3412 C C . GLU A 1 409 ? 40.638 -1.257 -49.050 1.00 81.88 409 GLU A C 1
ATOM 3414 O O . GLU A 1 409 ? 41.463 -1.386 -49.955 1.00 81.88 409 GLU A O 1
ATOM 3419 N N . LYS A 1 410 ? 39.625 -0.385 -49.153 1.00 83.62 410 LYS A N 1
ATOM 3420 C CA . LYS A 1 410 ? 39.436 0.474 -50.334 1.00 83.62 410 LYS A CA 1
ATOM 3421 C C . LYS A 1 410 ? 40.616 1.414 -50.559 1.00 83.62 410 LYS A C 1
ATOM 3423 O O . LYS A 1 410 ? 41.028 1.602 -51.703 1.00 83.62 410 LYS A O 1
ATOM 3428 N N . ALA A 1 411 ? 41.161 1.998 -49.493 1.00 79.62 411 ALA A N 1
ATOM 3429 C CA . ALA A 1 411 ? 42.339 2.854 -49.575 1.00 79.62 411 ALA A CA 1
ATOM 3430 C C . ALA A 1 411 ? 43.569 2.068 -50.062 1.00 79.62 411 ALA A C 1
ATOM 3432 O O . ALA A 1 411 ? 44.270 2.533 -50.960 1.00 79.62 411 ALA A O 1
ATOM 3433 N N . ALA A 1 412 ? 43.783 0.853 -49.549 1.00 74.62 412 ALA A N 1
ATOM 3434 C CA . ALA A 1 412 ? 44.861 -0.033 -49.982 1.00 74.62 412 ALA A CA 1
ATOM 3435 C C . ALA A 1 412 ? 44.715 -0.439 -51.459 1.00 74.62 412 ALA A C 1
ATOM 3437 O O . ALA A 1 412 ? 45.677 -0.350 -52.224 1.00 74.62 412 ALA A O 1
ATOM 3438 N N . GLN A 1 413 ? 43.508 -0.808 -51.899 1.00 73.62 413 GLN A N 1
ATOM 3439 C CA . GLN A 1 413 ? 43.225 -1.126 -53.303 1.00 73.62 413 GLN A CA 1
ATOM 3440 C C . GLN A 1 413 ? 43.446 0.083 -54.226 1.00 73.62 413 GLN A C 1
ATOM 3442 O O . GLN A 1 413 ? 44.024 -0.056 -55.307 1.00 73.62 413 GLN A O 1
ATOM 3447 N N . ALA A 1 414 ? 43.018 1.279 -53.810 1.00 72.94 414 ALA A N 1
ATOM 3448 C CA . ALA A 1 414 ? 43.240 2.511 -54.563 1.00 72.94 414 ALA A CA 1
ATOM 3449 C C . ALA A 1 414 ? 44.736 2.836 -54.693 1.00 72.94 414 ALA A C 1
ATOM 3451 O O . ALA A 1 414 ? 45.201 3.141 -55.793 1.00 72.94 414 ALA A O 1
ATOM 3452 N N . TYR A 1 415 ? 45.495 2.697 -53.602 1.00 78.31 415 TYR A N 1
ATOM 3453 C CA . TYR A 1 415 ? 46.947 2.863 -53.600 1.00 78.31 415 TYR A CA 1
ATOM 3454 C C . TYR A 1 415 ? 47.634 1.870 -54.544 1.00 78.31 415 TYR A C 1
ATOM 3456 O O . TYR A 1 415 ? 48.460 2.262 -55.369 1.00 78.31 415 TYR A O 1
ATOM 3464 N N . LEU A 1 416 ? 47.250 0.592 -54.491 1.00 70.56 416 LEU A N 1
ATOM 3465 C CA . LEU A 1 416 ? 47.803 -0.444 -55.361 1.00 70.56 416 LEU A CA 1
ATOM 3466 C C . LEU A 1 416 ? 47.494 -0.163 -56.839 1.00 70.56 416 LEU A C 1
ATOM 3468 O O . LEU A 1 416 ? 48.380 -0.256 -57.688 1.00 70.56 416 LEU A O 1
ATOM 3472 N N . LYS A 1 417 ? 46.270 0.274 -57.154 1.00 76.38 417 LYS A N 1
ATOM 3473 C CA . LYS A 1 417 ? 45.892 0.698 -58.509 1.00 76.38 417 LYS A CA 1
ATOM 3474 C C . LYS A 1 417 ? 46.718 1.894 -58.986 1.00 76.38 417 LYS A C 1
ATOM 3476 O O . LYS A 1 417 ? 47.142 1.908 -60.141 1.00 76.38 417 LYS A O 1
ATOM 3481 N N . GLN A 1 418 ? 46.957 2.878 -58.118 1.00 73.81 418 GLN A N 1
ATOM 3482 C CA . GLN A 1 418 ? 47.820 4.014 -58.432 1.00 73.81 418 GLN A CA 1
ATOM 3483 C C . GLN A 1 418 ? 49.252 3.548 -58.712 1.00 73.81 418 GLN A C 1
ATOM 3485 O O . GLN A 1 418 ? 49.816 3.935 -59.732 1.00 73.81 418 GLN A O 1
ATOM 3490 N N . LYS A 1 419 ? 49.816 2.670 -57.874 1.00 75.44 419 LYS A N 1
ATOM 3491 C CA . LYS A 1 419 ? 51.169 2.128 -58.064 1.00 75.44 419 LYS A CA 1
ATOM 3492 C C . LYS A 1 419 ? 51.314 1.343 -59.363 1.00 75.44 419 LYS A C 1
ATOM 3494 O O . LYS A 1 419 ? 52.239 1.609 -60.125 1.00 75.44 419 LYS A O 1
ATOM 3499 N N . LEU A 1 420 ? 50.365 0.463 -59.677 1.00 71.62 420 LEU A N 1
ATOM 3500 C CA . LEU A 1 420 ? 50.340 -0.248 -60.960 1.00 71.62 420 LEU A CA 1
ATOM 3501 C C . LEU A 1 420 ? 50.192 0.715 -62.148 1.00 71.62 420 LEU A C 1
ATOM 3503 O O . LEU A 1 420 ? 50.813 0.520 -63.193 1.00 71.62 420 LEU A O 1
ATOM 3507 N N . GLY A 1 421 ? 49.392 1.774 -61.994 1.00 77.38 421 GLY A N 1
ATOM 3508 C CA . GLY A 1 421 ? 49.271 2.846 -62.981 1.00 77.38 421 GLY A CA 1
ATOM 3509 C C . GLY A 1 421 ? 50.590 3.592 -63.206 1.00 77.38 421 GLY A C 1
ATOM 3510 O O . GLY A 1 421 ? 50.999 3.770 -64.353 1.00 77.38 421 GLY A O 1
ATOM 3511 N N . GLU A 1 422 ? 51.284 3.969 -62.128 1.00 77.75 422 GLU A N 1
ATOM 3512 C CA . GLU A 1 422 ? 52.611 4.598 -62.156 1.00 77.75 422 GLU A CA 1
ATOM 3513 C C . GLU A 1 422 ? 53.647 3.689 -62.833 1.00 77.75 422 GLU A C 1
ATOM 3515 O O . GLU A 1 422 ? 54.411 4.147 -63.681 1.00 77.75 422 GLU A O 1
ATOM 3520 N N . GLU A 1 423 ? 53.666 2.394 -62.513 1.00 73.81 423 GLU A N 1
ATOM 3521 C CA . GLU A 1 423 ? 54.562 1.425 -63.150 1.00 73.81 423 GLU A CA 1
ATOM 3522 C C . GLU A 1 423 ? 54.261 1.236 -64.635 1.00 73.81 423 GLU A C 1
ATOM 3524 O O . GLU A 1 423 ? 55.184 1.212 -65.453 1.00 73.81 423 GLU A O 1
ATOM 3529 N N . LYS A 1 424 ? 52.980 1.159 -65.014 1.00 78.19 424 LYS A N 1
ATOM 3530 C CA . LYS A 1 424 ? 52.571 1.090 -66.421 1.00 78.19 424 LYS A CA 1
ATOM 3531 C C . LYS A 1 424 ? 52.989 2.353 -67.175 1.00 78.19 424 LYS A C 1
ATOM 3533 O O . LYS A 1 424 ? 53.519 2.247 -68.279 1.00 78.19 424 LYS A O 1
ATOM 3538 N N . ALA A 1 425 ? 52.821 3.532 -66.574 1.00 72.69 425 ALA A N 1
ATOM 3539 C CA . ALA A 1 425 ? 53.273 4.798 -67.147 1.00 72.69 425 ALA A CA 1
ATOM 3540 C C . ALA A 1 425 ? 54.803 4.841 -67.304 1.00 72.69 425 ALA A C 1
ATOM 3542 O O . ALA A 1 425 ? 55.300 5.204 -68.370 1.00 72.69 425 ALA A O 1
ATOM 3543 N N . LYS A 1 426 ? 55.559 4.388 -66.293 1.00 79.81 426 LYS A N 1
ATOM 3544 C CA . LYS A 1 426 ? 57.023 4.243 -66.372 1.00 79.81 426 LYS A CA 1
ATOM 3545 C C . LYS A 1 426 ? 57.439 3.270 -67.475 1.00 79.81 426 LYS A C 1
ATOM 3547 O O . LYS A 1 426 ? 58.364 3.575 -68.222 1.00 79.81 426 LYS A O 1
ATOM 3552 N N . ARG A 1 427 ? 56.752 2.131 -67.622 1.00 77.88 427 ARG A N 1
ATOM 3553 C CA . ARG A 1 427 ? 57.006 1.152 -68.693 1.00 77.88 427 ARG A CA 1
ATOM 3554 C C . ARG A 1 427 ? 56.782 1.763 -70.077 1.00 77.88 427 ARG A C 1
ATOM 3556 O O . ARG A 1 427 ? 57.650 1.634 -70.930 1.00 77.88 427 ARG A O 1
ATOM 3563 N N . ILE A 1 428 ? 55.665 2.465 -70.277 1.00 77.25 428 ILE A N 1
ATOM 3564 C CA . ILE A 1 428 ? 55.367 3.170 -71.535 1.00 77.25 428 ILE A CA 1
ATOM 3565 C C . ILE A 1 428 ? 56.428 4.240 -71.819 1.00 77.25 428 ILE A C 1
ATOM 3567 O O . ILE A 1 428 ? 56.896 4.348 -72.948 1.00 77.25 428 ILE A O 1
ATOM 3571 N N . SER A 1 429 ? 56.849 5.000 -70.805 1.00 78.44 429 SER A N 1
ATOM 3572 C CA . SER A 1 429 ? 57.919 5.994 -70.948 1.00 78.44 429 SER A CA 1
ATOM 3573 C C . SER A 1 429 ? 59.240 5.352 -71.388 1.00 78.44 429 SER A C 1
ATOM 3575 O O . SER A 1 429 ? 59.842 5.804 -72.359 1.00 78.44 429 SER A O 1
ATOM 3577 N N . ARG A 1 430 ? 59.643 4.234 -70.763 1.00 81.88 430 ARG A N 1
ATOM 3578 C CA . ARG A 1 430 ? 60.832 3.464 -71.172 1.00 81.88 430 ARG A CA 1
ATOM 3579 C C . ARG A 1 430 ? 60.719 2.932 -72.601 1.00 81.88 430 ARG A C 1
ATOM 3581 O O . ARG A 1 430 ? 61.691 3.007 -73.343 1.00 81.88 430 ARG A O 1
ATOM 3588 N N . MET A 1 431 ? 59.548 2.434 -73.005 1.00 78.69 431 MET A N 1
ATOM 3589 C CA . MET A 1 431 ? 59.316 2.000 -74.390 1.00 78.69 431 MET A CA 1
ATOM 3590 C C . MET A 1 431 ? 59.473 3.157 -75.379 1.00 78.69 431 MET A C 1
ATOM 3592 O O . MET A 1 431 ? 60.183 3.005 -76.364 1.00 78.69 431 MET A O 1
ATOM 3596 N N . LYS A 1 432 ? 58.895 4.330 -75.092 1.00 83.00 432 LYS A N 1
ATOM 3597 C CA . LYS A 1 432 ? 59.054 5.525 -75.939 1.00 83.00 432 LYS A CA 1
ATOM 3598 C C . LYS A 1 432 ? 60.506 5.996 -76.022 1.00 83.00 432 LYS A C 1
ATOM 3600 O O . LYS A 1 432 ? 60.963 6.373 -77.095 1.00 83.00 432 LYS A O 1
ATOM 3605 N N . GLN A 1 433 ? 61.239 5.966 -74.908 1.00 82.00 433 GLN A N 1
ATOM 3606 C CA . GLN A 1 433 ? 62.674 6.271 -74.896 1.00 82.00 433 GLN A CA 1
ATOM 3607 C C . GLN A 1 433 ? 63.454 5.288 -75.773 1.00 82.00 433 GLN A C 1
ATOM 3609 O O . GLN A 1 433 ? 64.295 5.708 -76.561 1.00 82.00 433 GLN A O 1
ATOM 3614 N N . TYR A 1 434 ? 63.138 3.994 -75.687 1.00 84.94 434 TYR A N 1
ATOM 3615 C CA . TYR A 1 434 ? 63.750 2.973 -76.530 1.00 84.94 434 TYR A CA 1
ATOM 3616 C C . TYR A 1 434 ? 63.410 3.165 -78.015 1.00 84.94 434 TYR A C 1
ATOM 3618 O O . TYR A 1 434 ? 64.306 3.121 -78.850 1.00 84.94 434 TYR A O 1
ATOM 3626 N N . GLU A 1 435 ? 62.153 3.451 -78.361 1.00 84.19 435 GLU A N 1
ATOM 3627 C CA . GLU A 1 435 ? 61.747 3.774 -79.737 1.00 84.19 435 GLU A CA 1
ATOM 3628 C C . GLU A 1 435 ? 62.478 5.009 -80.274 1.00 84.19 435 GLU A C 1
ATOM 3630 O O . GLU A 1 435 ? 62.974 4.983 -81.399 1.00 84.19 435 GLU A O 1
ATOM 3635 N N . SER A 1 436 ? 62.604 6.063 -79.463 1.00 84.44 436 SER A N 1
ATOM 3636 C CA . SER A 1 436 ? 63.369 7.261 -79.816 1.00 84.44 436 SER A CA 1
ATOM 3637 C C . SER A 1 436 ? 64.847 6.946 -80.045 1.00 84.44 436 SER A C 1
ATOM 3639 O O . SER A 1 436 ? 65.429 7.451 -81.002 1.00 84.44 436 SER A O 1
ATOM 3641 N N . LEU A 1 437 ? 65.461 6.109 -79.203 1.00 85.31 437 LEU A N 1
ATOM 3642 C CA . LEU A 1 437 ? 66.844 5.662 -79.389 1.00 85.31 437 LEU A CA 1
ATOM 3643 C C . LEU A 1 437 ? 66.988 4.825 -80.661 1.00 85.31 437 LEU A C 1
ATOM 3645 O O . LEU A 1 437 ? 67.904 5.056 -81.440 1.00 85.31 437 LEU A O 1
ATOM 3649 N N . MET A 1 438 ? 66.060 3.906 -80.927 1.00 86.00 438 MET A N 1
ATOM 3650 C CA . MET A 1 438 ? 66.052 3.105 -82.153 1.00 86.00 438 MET A CA 1
ATOM 3651 C C . MET A 1 438 ? 65.889 3.968 -83.407 1.00 86.00 438 MET A C 1
ATOM 3653 O O . MET A 1 438 ? 66.519 3.696 -84.428 1.00 86.00 438 MET A O 1
ATOM 3657 N N . GLN A 1 439 ? 65.064 5.015 -83.351 1.00 85.69 439 GLN A N 1
ATOM 3658 C CA . GLN A 1 439 ? 64.963 5.997 -84.429 1.00 85.69 439 GLN A CA 1
ATOM 3659 C C . GLN A 1 439 ? 66.273 6.769 -84.600 1.00 85.69 439 GLN A C 1
ATOM 3661 O O . GLN A 1 439 ? 66.736 6.883 -85.731 1.00 85.69 439 GLN A O 1
ATOM 3666 N N . ALA A 1 440 ? 66.898 7.214 -83.505 1.00 83.31 440 ALA A N 1
ATOM 3667 C CA . ALA A 1 440 ? 68.188 7.902 -83.532 1.00 83.31 440 ALA A CA 1
ATOM 3668 C C . ALA A 1 440 ? 69.301 7.024 -84.138 1.00 83.31 440 ALA A C 1
ATOM 3670 O O . ALA A 1 440 ? 70.055 7.481 -84.997 1.00 83.31 440 ALA A O 1
ATOM 3671 N N . VAL A 1 441 ? 69.356 5.740 -83.769 1.00 85.50 441 VAL A N 1
ATOM 3672 C CA . VAL A 1 441 ? 70.281 4.758 -84.357 1.00 85.50 441 VAL A CA 1
ATOM 3673 C C . VAL A 1 441 ? 70.010 4.599 -85.851 1.00 85.50 441 VAL A C 1
ATOM 3675 O O . VAL A 1 441 ? 70.932 4.741 -86.647 1.00 85.50 441 VAL A O 1
ATOM 3678 N N . LYS A 1 442 ? 68.750 4.415 -86.267 1.00 86.94 442 LYS A N 1
ATOM 3679 C CA . LYS A 1 442 ? 68.393 4.333 -87.696 1.00 86.94 442 LYS A CA 1
ATOM 3680 C C . LYS A 1 442 ? 68.761 5.600 -88.468 1.00 86.94 442 LYS A C 1
ATOM 3682 O O . LYS A 1 442 ? 69.174 5.512 -89.623 1.00 86.94 442 LYS A O 1
ATOM 3687 N N . THR A 1 443 ? 68.594 6.784 -87.879 1.00 83.69 443 THR A N 1
ATOM 3688 C CA . THR A 1 443 ? 69.021 8.038 -88.516 1.00 83.69 443 THR A CA 1
ATOM 3689 C C . THR A 1 443 ? 70.538 8.124 -88.616 1.00 83.69 443 THR A C 1
ATOM 3691 O O . THR A 1 443 ? 71.037 8.515 -89.667 1.00 83.69 443 THR A O 1
ATOM 3694 N N . GLN A 1 444 ? 71.270 7.686 -87.590 1.00 82.81 444 GLN A N 1
ATOM 3695 C CA . GLN A 1 444 ? 72.729 7.640 -87.617 1.00 82.81 444 GLN A CA 1
ATOM 3696 C C . GLN A 1 444 ? 73.237 6.653 -88.673 1.00 82.81 444 GLN A C 1
ATOM 3698 O O . GLN A 1 444 ? 74.135 6.980 -89.437 1.00 82.81 444 GLN A O 1
ATOM 3703 N N . GLU A 1 445 ? 72.625 5.473 -88.787 1.00 85.56 445 GLU A N 1
ATOM 3704 C CA . GLU A 1 445 ? 72.936 4.500 -89.837 1.00 85.56 445 GLU A CA 1
ATOM 3705 C C . GLU A 1 445 ? 72.693 5.073 -91.237 1.00 85.56 445 GLU A C 1
ATOM 3707 O O . GLU A 1 445 ? 73.519 4.882 -92.128 1.00 85.56 445 GLU A O 1
ATOM 3712 N N . LYS A 1 446 ? 71.591 5.809 -91.445 1.00 85.25 446 LYS A N 1
ATOM 3713 C CA . LYS A 1 446 ? 71.330 6.510 -92.714 1.00 85.25 446 LYS A CA 1
ATOM 3714 C C . LYS A 1 446 ? 72.391 7.570 -93.007 1.00 85.25 446 LYS A C 1
ATOM 3716 O O . LYS A 1 446 ? 72.867 7.630 -94.136 1.00 85.25 446 LYS A O 1
ATOM 3721 N N . LEU A 1 447 ? 72.771 8.376 -92.015 1.00 82.62 447 LEU A N 1
ATOM 3722 C CA . LEU A 1 447 ? 73.835 9.374 -92.162 1.00 82.62 447 LEU A CA 1
ATOM 3723 C C . LEU A 1 447 ? 75.173 8.714 -92.502 1.00 82.62 447 LEU A C 1
ATOM 3725 O O . LEU A 1 447 ? 75.829 9.139 -93.447 1.00 82.62 447 LEU A O 1
ATOM 3729 N N . ASN A 1 448 ? 75.528 7.628 -91.814 1.00 86.06 448 ASN A N 1
ATOM 3730 C CA . ASN A 1 448 ? 76.742 6.865 -92.091 1.00 86.06 448 ASN A CA 1
ATOM 3731 C C . ASN A 1 448 ? 76.727 6.270 -93.511 1.00 86.06 448 ASN A C 1
ATOM 3733 O O . ASN A 1 448 ? 77.755 6.281 -94.183 1.00 86.06 448 ASN A O 1
ATOM 3737 N N . ARG A 1 449 ? 75.575 5.785 -94.004 1.00 85.81 449 ARG A N 1
ATOM 3738 C CA . ARG A 1 449 ? 75.428 5.328 -95.402 1.00 85.81 449 ARG A CA 1
ATOM 3739 C C . ARG A 1 449 ? 75.640 6.467 -96.397 1.00 85.81 449 ARG A C 1
ATOM 3741 O O . ARG A 1 449 ? 76.418 6.299 -97.329 1.00 85.81 449 ARG A O 1
ATOM 3748 N N . ILE A 1 450 ? 75.021 7.626 -96.167 1.00 83.06 450 ILE A N 1
ATOM 3749 C CA . ILE A 1 450 ? 75.225 8.822 -97.001 1.00 83.06 450 ILE A CA 1
ATOM 3750 C C . ILE A 1 450 ? 76.705 9.234 -96.998 1.00 83.06 450 ILE A C 1
ATOM 3752 O O . ILE A 1 450 ? 77.256 9.596 -98.034 1.00 83.06 450 ILE A O 1
ATOM 3756 N N . GLU A 1 451 ? 77.376 9.171 -95.849 1.00 83.38 451 GLU A N 1
ATOM 3757 C CA . GLU A 1 451 ? 78.799 9.494 -95.745 1.00 83.38 451 GLU A CA 1
ATOM 3758 C C . GLU A 1 451 ? 79.674 8.496 -96.520 1.00 83.38 451 GLU A C 1
ATOM 3760 O O . GLU A 1 451 ? 80.603 8.901 -97.220 1.00 83.38 451 GLU A O 1
ATOM 3765 N N . GLN A 1 452 ? 79.358 7.199 -96.453 1.00 83.12 452 GLN A N 1
ATOM 3766 C CA . GLN A 1 452 ? 80.027 6.166 -97.250 1.00 83.12 452 GLN A CA 1
ATOM 3767 C C . GLN A 1 452 ? 79.814 6.371 -98.755 1.00 83.12 452 GLN A C 1
ATOM 3769 O O . GLN A 1 452 ? 80.761 6.231 -99.526 1.00 83.12 452 GLN A O 1
ATOM 3774 N N . GLU A 1 453 ? 78.604 6.734 -99.183 1.00 83.88 453 GLU A N 1
ATOM 3775 C CA . GLU A 1 453 ? 78.304 7.066 -100.582 1.00 83.88 453 GLU A CA 1
ATOM 3776 C C . GLU A 1 453 ? 79.072 8.308 -101.048 1.00 83.88 453 GLU A C 1
ATOM 3778 O O . GLU A 1 453 ? 79.659 8.294 -102.129 1.00 83.88 453 GLU A O 1
ATOM 3783 N N . ARG A 1 454 ? 79.159 9.354 -100.214 1.00 82.00 454 ARG A N 1
ATOM 3784 C CA . ARG A 1 454 ? 79.976 10.546 -100.501 1.00 82.00 454 ARG A CA 1
ATOM 3785 C C . ARG A 1 454 ? 81.460 10.216 -100.637 1.00 82.00 454 ARG A C 1
ATOM 3787 O O . ARG A 1 454 ? 82.104 10.746 -101.538 1.00 82.00 454 ARG A O 1
ATOM 3794 N N . LYS A 1 455 ? 81.995 9.349 -99.771 1.00 81.88 455 LYS A N 1
ATOM 3795 C CA . LYS A 1 455 ? 83.384 8.865 -99.859 1.00 81.88 455 LYS A CA 1
ATOM 3796 C C . LYS A 1 455 ? 83.623 8.118 -101.170 1.00 81.88 455 LYS A C 1
ATOM 3798 O O . LYS A 1 455 ? 84.538 8.483 -101.893 1.00 81.88 455 LYS A O 1
ATOM 3803 N N . LYS A 1 456 ? 82.742 7.178 -101.536 1.00 84.44 456 LYS A N 1
ATOM 3804 C CA . LYS A 1 456 ? 82.818 6.468 -102.826 1.00 84.44 456 LYS A CA 1
ATOM 3805 C C . LYS A 1 456 ? 82.786 7.421 -104.020 1.00 84.44 456 LYS A C 1
ATOM 3807 O O . LYS A 1 456 ? 83.633 7.319 -104.896 1.00 84.44 456 LYS A O 1
ATOM 3812 N N . TYR A 1 457 ? 81.860 8.380 -104.024 1.00 82.31 457 TYR A N 1
ATOM 3813 C CA . TYR A 1 457 ? 81.778 9.386 -105.083 1.00 82.31 457 TYR A CA 1
ATOM 3814 C C . TYR A 1 457 ? 83.061 10.224 -105.188 1.00 82.31 457 TYR A C 1
ATOM 3816 O O . TYR A 1 457 ? 83.527 10.522 -106.286 1.00 82.31 457 TYR A O 1
ATOM 3824 N N . HIS A 1 458 ? 83.653 10.600 -104.050 1.00 78.44 458 HIS A N 1
ATOM 3825 C CA . HIS A 1 458 ? 84.925 11.315 -104.034 1.00 78.44 458 HIS A CA 1
ATOM 3826 C C . HIS A 1 458 ? 86.069 10.458 -104.588 1.00 78.44 458 HIS A C 1
ATOM 3828 O O . HIS A 1 458 ? 86.812 10.935 -105.444 1.00 78.44 458 HIS A O 1
ATOM 3834 N N . ASP A 1 459 ? 86.168 9.197 -104.165 1.00 79.44 459 ASP A N 1
ATOM 3835 C CA . ASP A 1 459 ? 87.178 8.253 -104.649 1.00 79.44 459 ASP A CA 1
ATOM 3836 C C . ASP A 1 459 ? 87.058 8.022 -106.162 1.00 79.44 459 ASP A C 1
ATOM 3838 O O . ASP A 1 459 ? 88.064 8.001 -106.872 1.00 79.44 459 ASP A O 1
ATOM 3842 N N . ASP A 1 460 ? 85.836 7.892 -106.681 1.00 81.44 460 ASP A N 1
ATOM 3843 C CA . ASP A 1 460 ? 85.592 7.714 -108.112 1.00 81.44 460 ASP A CA 1
ATOM 3844 C C . ASP A 1 460 ? 85.935 8.982 -108.910 1.00 81.44 460 ASP A C 1
ATOM 3846 O O . ASP A 1 460 ? 86.594 8.887 -109.946 1.00 81.44 460 ASP A O 1
ATOM 3850 N N . LYS A 1 461 ? 85.633 10.176 -108.381 1.00 80.44 461 LYS A N 1
ATOM 3851 C CA . LYS A 1 461 ? 86.066 11.452 -108.976 1.00 80.44 461 LYS A CA 1
ATOM 3852 C C . LYS A 1 461 ? 87.593 11.595 -109.002 1.00 80.44 461 LYS A C 1
ATOM 3854 O O . LYS A 1 461 ? 88.155 12.109 -109.967 1.00 80.44 461 LYS A O 1
ATOM 3859 N N . VAL A 1 462 ? 88.286 11.139 -107.956 1.00 78.38 462 VAL A N 1
ATOM 3860 C CA . VAL A 1 462 ? 89.758 11.123 -107.920 1.00 78.38 462 VAL A CA 1
ATOM 3861 C C . VAL A 1 462 ? 90.313 10.160 -108.973 1.00 78.38 462 VAL A C 1
ATOM 3863 O O . VAL A 1 462 ? 91.246 10.520 -109.692 1.00 78.38 462 VAL A O 1
ATOM 3866 N N . LYS A 1 463 ? 89.730 8.963 -109.127 1.00 80.31 463 LYS A N 1
ATOM 3867 C CA . LYS A 1 463 ? 90.123 8.018 -110.189 1.00 80.31 463 LYS A CA 1
ATOM 3868 C C . LYS A 1 463 ? 89.922 8.606 -111.584 1.00 80.31 463 LYS A C 1
ATOM 3870 O O . LYS A 1 463 ? 90.800 8.446 -112.427 1.00 80.31 463 LYS A O 1
ATOM 3875 N N . GLU A 1 464 ? 88.809 9.298 -111.812 1.00 79.31 464 GLU A N 1
ATOM 3876 C CA . GLU A 1 464 ? 88.515 9.972 -113.079 1.00 79.31 464 GLU A CA 1
ATOM 3877 C C . GLU A 1 464 ? 89.554 11.059 -113.393 1.00 79.31 464 GLU A C 1
ATOM 3879 O O . GLU A 1 464 ? 90.112 11.084 -114.488 1.00 79.31 464 GLU A O 1
ATOM 3884 N N . GLN A 1 465 ? 89.927 11.887 -112.410 1.00 75.62 465 GLN A N 1
ATOM 3885 C CA . GLN A 1 465 ? 90.998 12.878 -112.577 1.00 75.62 465 GLN A CA 1
ATOM 3886 C C . GLN A 1 465 ? 92.363 12.243 -112.872 1.00 75.62 465 GLN A C 1
ATOM 3888 O O . GLN A 1 465 ? 93.134 12.773 -113.671 1.00 75.62 465 GLN A O 1
ATOM 3893 N N . ILE A 1 466 ? 92.679 11.108 -112.244 1.00 76.56 466 ILE A N 1
ATOM 3894 C CA . ILE A 1 466 ? 93.908 10.359 -112.539 1.00 76.56 466 ILE A CA 1
ATOM 3895 C C . ILE A 1 466 ? 93.871 9.809 -113.972 1.00 76.56 466 ILE A C 1
ATOM 3897 O O . ILE A 1 466 ? 94.892 9.844 -114.658 1.00 76.56 466 ILE A O 1
ATOM 3901 N N . ALA A 1 467 ? 92.722 9.310 -114.433 1.00 76.44 467 ALA A N 1
ATOM 3902 C CA . ALA A 1 467 ? 92.552 8.812 -115.796 1.00 76.44 467 ALA A CA 1
ATOM 3903 C C . ALA A 1 467 ? 92.705 9.932 -116.839 1.00 76.44 467 ALA A C 1
ATOM 3905 O O . ALA A 1 467 ? 93.447 9.752 -117.803 1.00 76.44 467 ALA A O 1
ATOM 3906 N N . LEU A 1 468 ? 92.098 11.099 -116.597 1.00 75.88 468 LEU A N 1
ATOM 3907 C CA . LEU A 1 468 ? 92.252 12.295 -117.433 1.00 75.88 468 LEU A CA 1
ATOM 3908 C C . LEU A 1 468 ? 93.713 12.745 -117.517 1.00 75.88 468 LEU A C 1
ATOM 3910 O O . LEU A 1 468 ? 94.245 12.884 -118.613 1.00 75.88 468 LEU A O 1
ATOM 3914 N N . ARG A 1 469 ? 94.414 12.856 -116.380 1.00 74.19 469 ARG A N 1
ATOM 3915 C CA . ARG A 1 469 ? 95.848 13.205 -116.379 1.00 74.19 469 ARG A CA 1
ATOM 3916 C C . ARG A 1 469 ? 96.698 12.210 -117.166 1.00 74.19 469 ARG A C 1
ATOM 3918 O O . ARG A 1 469 ? 97.636 12.620 -117.838 1.00 74.19 469 ARG A O 1
ATOM 3925 N N . LYS A 1 470 ? 96.381 10.911 -117.095 1.00 74.19 470 LYS A N 1
ATOM 3926 C CA . LYS A 1 470 ? 97.062 9.880 -117.897 1.00 74.19 470 LYS A CA 1
ATOM 3927 C C . LYS A 1 470 ? 96.791 10.032 -119.396 1.00 74.19 470 LYS A C 1
ATOM 3929 O O . LYS A 1 470 ? 97.671 9.706 -120.189 1.00 74.19 470 LYS A O 1
ATOM 3934 N N . HIS A 1 471 ? 95.598 10.482 -119.782 1.00 72.50 471 HIS A N 1
ATOM 3935 C CA . HIS A 1 471 ? 95.260 10.771 -121.176 1.00 72.50 471 HIS A CA 1
ATOM 3936 C C . HIS A 1 471 ? 96.053 11.976 -121.692 1.00 72.50 471 HIS A C 1
ATOM 3938 O O . HIS A 1 471 ? 96.770 11.855 -122.678 1.00 72.50 471 HIS A O 1
ATOM 3944 N N . GLU A 1 472 ? 96.039 13.085 -120.948 1.00 71.38 472 GLU A N 1
ATOM 3945 C CA . GLU A 1 472 ? 96.779 14.307 -121.292 1.00 71.38 472 GLU A CA 1
ATOM 3946 C C . GLU A 1 472 ? 98.291 14.065 -121.426 1.00 71.38 472 GLU A C 1
ATOM 3948 O O . GLU A 1 472 ? 98.944 14.647 -122.290 1.00 71.38 472 GLU A O 1
ATOM 3953 N N . THR A 1 473 ? 98.879 13.200 -120.588 1.00 71.12 473 THR A N 1
ATOM 3954 C CA . THR A 1 473 ? 100.297 12.831 -120.737 1.00 71.12 473 THR A CA 1
ATOM 3955 C C . THR A 1 473 ? 100.568 12.061 -122.027 1.00 71.12 473 THR A C 1
ATOM 3957 O O . THR A 1 473 ? 101.586 12.309 -122.661 1.00 71.12 473 THR A O 1
ATOM 3960 N N . LYS A 1 474 ? 99.655 11.177 -122.454 1.00 72.81 474 LYS A N 1
ATOM 3961 C CA . LYS A 1 474 ? 99.817 10.431 -123.712 1.00 72.81 474 LYS A CA 1
ATOM 3962 C C . LYS A 1 474 ? 99.725 11.347 -124.931 1.00 72.81 474 LYS A C 1
ATOM 3964 O O . LYS A 1 474 ? 100.560 11.239 -125.819 1.00 72.81 474 LYS A O 1
ATOM 3969 N N . GLU A 1 475 ? 98.769 12.274 -124.941 1.00 70.44 475 GLU A N 1
ATOM 3970 C CA . GLU A 1 475 ? 98.629 13.257 -126.026 1.00 70.44 475 GLU A CA 1
ATOM 3971 C C . GLU A 1 475 ? 99.860 14.169 -126.133 1.00 70.44 475 GLU A C 1
ATOM 3973 O O . GLU A 1 475 ? 100.321 14.479 -127.231 1.00 70.44 475 GLU A O 1
ATOM 3978 N N . LYS A 1 476 ? 100.446 14.571 -124.995 1.00 70.12 476 LYS A N 1
ATOM 3979 C CA . LYS A 1 476 ? 101.703 15.336 -124.988 1.00 70.12 476 LYS A CA 1
ATOM 3980 C C . LYS A 1 476 ? 102.869 14.540 -125.571 1.00 70.12 476 LYS A C 1
ATOM 3982 O O . LYS A 1 476 ? 103.614 15.098 -126.375 1.00 70.12 476 LYS A O 1
ATOM 3987 N N . ASP A 1 477 ? 103.000 13.264 -125.217 1.00 71.38 477 ASP A N 1
ATOM 3988 C CA . ASP A 1 477 ? 104.047 12.391 -125.760 1.00 71.38 477 ASP A CA 1
ATOM 3989 C C . ASP A 1 477 ? 103.879 12.179 -127.281 1.00 71.38 477 ASP A C 1
ATOM 3991 O O . ASP A 1 477 ? 104.866 12.133 -128.020 1.00 71.38 477 ASP A O 1
ATOM 3995 N N . GLU A 1 478 ? 102.640 12.082 -127.778 1.00 69.56 478 GLU A N 1
ATOM 3996 C CA . GLU A 1 478 ? 102.335 11.975 -129.214 1.00 69.56 478 GLU A CA 1
ATOM 3997 C C . GLU A 1 478 ? 102.667 13.264 -129.980 1.00 69.56 478 GLU A C 1
ATOM 3999 O O . GLU A 1 478 ? 103.314 13.208 -131.030 1.00 69.56 478 GLU A O 1
ATOM 4004 N N . LEU A 1 479 ? 102.330 14.434 -129.427 1.00 67.31 479 LEU A N 1
ATOM 4005 C CA . LEU A 1 479 ? 102.711 15.732 -129.996 1.00 67.31 479 LEU A CA 1
ATOM 4006 C C . LEU A 1 479 ? 104.230 15.936 -130.023 1.00 67.31 479 LEU A C 1
ATOM 4008 O O . LEU A 1 479 ? 104.768 16.509 -130.972 1.00 67.31 479 LEU A O 1
ATOM 4012 N N . GLU A 1 480 ? 104.941 15.474 -128.995 1.00 69.88 480 GLU A N 1
ATOM 4013 C CA . GLU A 1 480 ? 106.399 15.573 -128.933 1.00 69.88 480 GLU A CA 1
ATOM 4014 C C . GLU A 1 480 ? 107.074 14.638 -129.953 1.00 69.88 480 GLU A C 1
ATOM 4016 O O . GLU A 1 480 ? 108.050 15.028 -130.602 1.00 69.88 480 GLU A O 1
ATOM 4021 N N . ARG A 1 481 ? 106.502 13.447 -130.192 1.00 70.19 481 ARG A N 1
ATOM 4022 C CA . ARG A 1 481 ? 106.905 12.564 -131.302 1.00 70.19 481 ARG A CA 1
ATOM 4023 C C . ARG A 1 481 ? 106.666 13.207 -132.664 1.00 70.19 481 ARG A C 1
ATOM 4025 O O . ARG A 1 481 ? 107.557 13.152 -133.508 1.00 70.19 481 ARG A O 1
ATOM 4032 N N . MET A 1 482 ? 105.513 13.842 -132.867 1.00 64.62 482 MET A N 1
ATOM 4033 C CA . MET A 1 482 ? 105.197 14.542 -134.114 1.00 64.62 482 MET A CA 1
ATOM 4034 C C . MET A 1 482 ? 106.183 15.686 -134.384 1.00 64.62 482 MET A C 1
ATOM 4036 O O . MET A 1 482 ? 106.708 15.800 -135.491 1.00 64.62 482 MET A O 1
ATOM 4040 N N . LYS A 1 483 ? 106.527 16.477 -133.357 1.00 68.12 483 LYS A N 1
ATOM 4041 C CA . LYS A 1 483 ? 107.556 17.525 -133.466 1.00 68.12 483 LYS A CA 1
ATOM 4042 C C . LYS A 1 483 ? 108.920 16.969 -133.863 1.00 68.12 483 LYS A C 1
ATOM 4044 O O . LYS A 1 483 ? 109.563 17.556 -134.726 1.00 68.12 483 LYS A O 1
ATOM 4049 N N . LYS A 1 484 ? 109.349 15.846 -133.277 1.00 70.31 484 LYS A N 1
ATOM 4050 C CA . LYS A 1 484 ? 110.624 15.200 -133.632 1.00 70.31 484 LYS A CA 1
ATOM 4051 C C . LYS A 1 484 ? 110.670 14.750 -135.092 1.00 70.31 484 LYS A C 1
ATOM 4053 O O . LYS A 1 484 ? 111.645 15.030 -135.773 1.00 70.31 484 LYS A O 1
ATOM 4058 N N . VAL A 1 485 ? 109.600 14.129 -135.594 1.00 66.31 485 VAL A N 1
ATOM 4059 C CA . VAL A 1 485 ? 109.540 13.657 -136.992 1.00 66.31 485 VAL A CA 1
ATOM 4060 C C . VAL A 1 485 ? 109.605 14.817 -137.992 1.00 66.31 485 VAL A C 1
ATOM 4062 O O . VAL A 1 485 ? 110.289 14.701 -139.005 1.00 66.31 485 VAL A O 1
ATOM 4065 N N . ILE A 1 486 ? 108.961 15.950 -137.688 1.00 64.00 486 ILE A N 1
ATOM 4066 C CA . ILE A 1 486 ? 109.040 17.171 -138.510 1.00 64.00 486 ILE A CA 1
ATOM 4067 C C . ILE A 1 486 ? 110.450 17.787 -138.463 1.00 64.00 486 ILE A C 1
ATOM 4069 O O . ILE A 1 486 ? 110.925 18.327 -139.458 1.00 64.00 486 ILE A O 1
ATOM 4073 N N . GLN A 1 487 ? 111.135 17.708 -137.320 1.00 65.69 487 GLN A N 1
ATOM 4074 C CA . GLN A 1 487 ? 112.464 18.297 -137.143 1.00 65.69 487 GLN A CA 1
ATOM 4075 C C . GLN A 1 487 ? 113.571 17.495 -137.846 1.00 65.69 487 GLN A C 1
ATOM 4077 O O . GLN A 1 487 ? 114.518 18.090 -138.358 1.00 65.69 487 GLN A O 1
ATOM 4082 N N . ASP A 1 488 ? 113.434 16.169 -137.898 1.00 66.31 488 ASP A N 1
ATOM 4083 C CA . ASP A 1 488 ? 114.435 15.270 -138.482 1.00 66.31 488 ASP A CA 1
ATOM 4084 C C . ASP A 1 488 ? 114.361 15.193 -140.024 1.00 66.31 488 ASP A C 1
ATOM 4086 O O . ASP A 1 488 ? 115.330 14.775 -140.653 1.00 66.31 488 ASP A O 1
ATOM 4090 N N . ASN A 1 489 ? 113.253 15.617 -140.653 1.00 61.78 489 ASN A N 1
ATOM 4091 C CA . ASN A 1 489 ? 113.086 15.639 -142.114 1.00 61.78 489 ASN A CA 1
ATOM 4092 C C . ASN A 1 489 ? 112.237 16.845 -142.579 1.00 61.78 489 ASN A C 1
ATOM 4094 O O . ASN A 1 489 ? 111.017 16.722 -142.722 1.00 61.78 489 ASN A O 1
ATOM 4098 N N . PRO A 1 490 ? 112.861 18.004 -142.855 1.00 62.34 490 PRO A N 1
ATOM 4099 C CA . PRO A 1 490 ? 112.139 19.243 -143.158 1.00 62.34 490 PRO A CA 1
ATOM 4100 C C . PRO A 1 490 ? 111.419 19.272 -144.522 1.00 62.34 490 PRO A C 1
ATOM 4102 O O . PRO A 1 490 ? 110.552 20.119 -144.706 1.00 62.34 490 PRO A O 1
ATOM 4105 N N . ASP A 1 491 ? 111.716 18.341 -145.438 1.00 57.34 491 ASP A N 1
ATOM 4106 C CA . ASP A 1 491 ? 111.092 18.249 -146.773 1.00 57.34 491 ASP A CA 1
ATOM 4107 C C . ASP A 1 491 ? 110.076 17.087 -146.894 1.00 57.34 491 ASP A C 1
ATOM 4109 O O . ASP A 1 491 ? 109.734 16.664 -148.001 1.00 57.34 491 ASP A O 1
ATOM 4113 N N . ILE A 1 492 ? 109.604 16.521 -145.772 1.00 65.94 492 ILE A N 1
ATOM 4114 C CA . ILE A 1 492 ? 108.602 15.443 -145.797 1.00 65.94 492 ILE A CA 1
ATOM 4115 C C . ILE A 1 492 ? 107.262 15.950 -146.357 1.00 65.94 492 ILE A C 1
ATOM 4117 O O . ILE A 1 492 ? 106.693 16.935 -145.888 1.00 65.94 492 ILE A O 1
ATOM 4121 N N . ASP A 1 493 ? 106.746 15.218 -147.345 1.00 61.53 493 ASP A N 1
ATOM 4122 C CA . ASP A 1 493 ? 105.467 15.479 -148.004 1.00 61.53 493 ASP A CA 1
ATOM 4123 C C . ASP A 1 493 ? 104.300 15.409 -146.985 1.00 61.53 493 ASP A C 1
ATOM 4125 O O . ASP A 1 493 ? 104.162 14.392 -146.288 1.00 61.53 493 ASP A O 1
ATOM 4129 N N . PRO A 1 494 ? 103.445 16.449 -146.867 1.00 63.19 494 PRO A N 1
ATOM 4130 C CA . PRO A 1 494 ? 102.328 16.495 -145.916 1.00 63.19 494 PRO A CA 1
ATOM 4131 C C . PRO A 1 494 ? 101.386 15.284 -145.976 1.00 63.19 494 PRO A C 1
ATOM 4133 O O . PRO A 1 494 ? 100.814 14.898 -144.954 1.00 63.19 494 PRO A O 1
ATOM 4136 N N . ALA A 1 495 ? 101.265 14.641 -147.143 1.00 61.75 495 ALA A N 1
ATOM 4137 C CA . ALA A 1 495 ? 100.486 13.413 -147.318 1.00 61.75 495 ALA A CA 1
ATOM 4138 C C . ALA A 1 495 ? 101.023 12.226 -146.490 1.00 61.75 495 ALA A C 1
ATOM 4140 O O . ALA A 1 495 ? 100.248 11.388 -146.024 1.00 61.75 495 ALA A O 1
ATOM 4141 N N . VAL A 1 496 ? 102.338 12.170 -146.257 1.00 64.75 496 VAL A N 1
ATOM 4142 C CA . VAL A 1 496 ? 103.009 11.087 -145.518 1.00 64.75 496 VAL A CA 1
ATOM 4143 C C . VAL A 1 496 ? 102.908 11.298 -144.002 1.00 64.75 496 VAL A C 1
ATOM 4145 O O . VAL A 1 496 ? 102.667 10.342 -143.265 1.00 64.75 496 VAL A O 1
ATOM 4148 N N . LEU A 1 497 ? 102.994 12.546 -143.520 1.00 62.62 497 LEU A N 1
ATOM 4149 C CA . LEU A 1 497 ? 102.760 12.881 -142.103 1.00 62.62 497 LEU A CA 1
ATOM 4150 C C . LEU A 1 497 ? 101.322 12.581 -141.671 1.00 62.62 497 LEU A C 1
ATOM 4152 O O . LEU A 1 497 ? 101.098 12.043 -140.586 1.00 62.62 497 LEU A O 1
ATOM 4156 N N . ALA A 1 498 ? 100.360 12.882 -142.541 1.00 62.59 498 ALA A N 1
ATOM 4157 C CA . ALA A 1 498 ? 98.949 12.610 -142.311 1.00 62.59 498 ALA A CA 1
ATOM 4158 C C . ALA A 1 498 ? 98.646 11.110 -142.169 1.00 62.59 498 ALA A C 1
ATOM 4160 O O . ALA A 1 498 ? 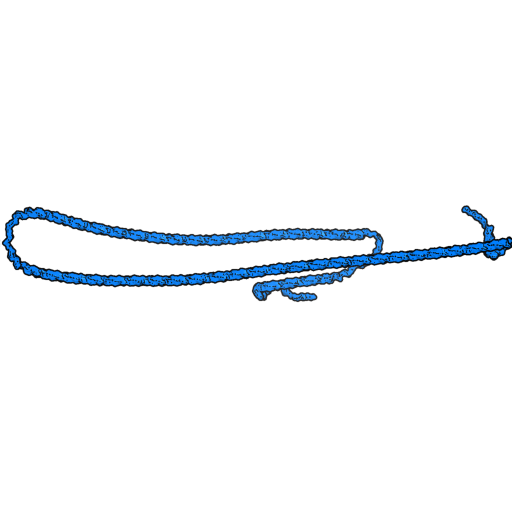97.937 10.709 -141.249 1.00 62.59 498 ALA A O 1
ATOM 4161 N N . GLN A 1 499 ? 99.253 10.262 -143.006 1.00 65.62 499 GLN A N 1
ATOM 4162 C CA . GLN A 1 499 ? 99.137 8.806 -142.871 1.00 65.62 499 GLN A CA 1
ATOM 4163 C C . GLN A 1 499 ? 99.836 8.257 -141.619 1.00 65.62 499 GLN A C 1
ATOM 4165 O O . GLN A 1 499 ? 99.328 7.326 -140.999 1.00 65.62 499 GLN A O 1
ATOM 4170 N N . GLN A 1 500 ? 100.988 8.807 -141.227 1.00 65.62 500 GLN A N 1
ATOM 4171 C CA . GLN A 1 500 ? 101.773 8.274 -140.108 1.00 65.62 500 GLN A CA 1
ATOM 4172 C C . GLN A 1 500 ? 101.191 8.625 -138.730 1.00 65.62 500 GLN A C 1
ATOM 4174 O O . GLN A 1 500 ? 101.348 7.850 -137.785 1.00 65.62 500 GLN A O 1
ATOM 4179 N N . PHE A 1 501 ? 100.501 9.763 -138.619 1.00 64.88 501 PHE A N 1
ATOM 4180 C CA . PHE A 1 501 ? 99.835 10.209 -137.390 1.00 64.88 501 PHE A CA 1
ATOM 4181 C C . PHE A 1 501 ? 98.300 10.116 -137.459 1.00 64.88 501 PHE A C 1
ATOM 4183 O O . PHE A 1 501 ? 97.630 10.608 -136.556 1.00 64.88 501 PHE A O 1
ATOM 4190 N N . ASN A 1 502 ? 97.745 9.450 -138.485 1.00 65.38 502 ASN A N 1
ATOM 4191 C CA . ASN A 1 502 ? 96.299 9.277 -138.697 1.00 65.38 502 ASN A CA 1
ATOM 4192 C C . ASN A 1 502 ? 95.513 10.607 -138.646 1.00 65.38 502 ASN A C 1
ATOM 4194 O O . ASN A 1 502 ? 94.456 10.703 -138.024 1.00 65.38 502 ASN A O 1
ATOM 4198 N N . ILE A 1 503 ? 96.044 11.641 -139.299 1.00 60.47 503 ILE A N 1
ATOM 4199 C CA . ILE A 1 503 ? 95.420 12.964 -139.398 1.00 60.47 503 ILE A CA 1
ATOM 4200 C C . ILE A 1 503 ? 94.685 13.046 -140.737 1.00 60.47 503 ILE A C 1
ATOM 4202 O O . ILE A 1 503 ? 95.290 12.857 -141.792 1.00 60.47 503 ILE A O 1
ATOM 4206 N N . ASP A 1 504 ? 93.383 13.324 -140.706 1.00 61.72 504 ASP A N 1
ATOM 4207 C CA . ASP A 1 504 ? 92.559 13.441 -141.909 1.00 61.72 504 ASP A CA 1
ATOM 4208 C C . ASP A 1 504 ? 92.789 14.810 -142.580 1.00 61.72 504 ASP A C 1
ATOM 4210 O O . ASP A 1 504 ? 92.398 15.860 -142.067 1.00 61.72 504 ASP A O 1
ATOM 4214 N N . LEU A 1 505 ? 93.477 14.821 -143.727 1.00 57.16 505 LEU A N 1
ATOM 4215 C CA . LEU A 1 505 ? 93.854 16.056 -144.437 1.00 57.16 505 LEU A CA 1
ATOM 4216 C C . LEU A 1 505 ? 92.646 16.860 -144.941 1.00 57.16 505 LEU A C 1
ATOM 4218 O O . LEU A 1 505 ? 92.776 18.063 -145.173 1.00 57.16 505 LEU A O 1
ATOM 4222 N N . SER A 1 506 ? 91.485 16.214 -145.064 1.00 59.19 506 SER A N 1
ATOM 4223 C CA . SER A 1 506 ? 90.205 16.819 -145.447 1.00 59.19 506 SER A CA 1
ATOM 4224 C C . SER A 1 506 ? 89.798 17.965 -144.505 1.00 59.19 506 SER A C 1
ATOM 4226 O O . SER A 1 506 ? 89.355 19.020 -144.961 1.00 59.19 506 SER A O 1
ATOM 4228 N N . GLU A 1 507 ? 90.021 17.797 -143.195 1.00 57.03 507 GLU A N 1
ATOM 4229 C CA . GLU A 1 507 ? 89.650 18.771 -142.154 1.00 57.03 507 GLU A CA 1
ATOM 4230 C C . GLU A 1 507 ? 90.630 19.958 -142.074 1.00 57.03 507 GLU A C 1
ATOM 4232 O O . GLU A 1 507 ? 90.252 21.075 -141.713 1.00 57.03 507 GLU A O 1
ATOM 4237 N N . VAL A 1 508 ? 91.893 19.764 -142.471 1.00 55.31 508 VAL A N 1
ATOM 4238 C CA . VAL A 1 508 ? 92.926 20.818 -142.434 1.00 55.31 508 VAL A CA 1
ATOM 4239 C C . VAL A 1 508 ? 92.700 21.857 -143.538 1.00 55.31 508 VAL A C 1
ATOM 4241 O O . VAL A 1 508 ? 92.935 23.051 -143.334 1.00 55.31 508 VAL A O 1
ATOM 4244 N N . THR A 1 509 ? 92.170 21.437 -144.690 1.00 53.09 509 THR A N 1
ATOM 4245 C CA . THR A 1 509 ? 91.767 22.353 -145.765 1.00 53.09 509 THR A CA 1
ATOM 4246 C C . THR A 1 509 ? 90.545 23.206 -145.401 1.00 53.09 509 THR A C 1
ATOM 4248 O O . THR A 1 509 ? 90.524 24.386 -145.756 1.00 53.09 509 THR A O 1
ATOM 4251 N N . GLU A 1 510 ? 89.594 22.690 -144.612 1.00 55.16 510 GLU A N 1
ATOM 4252 C CA . GLU A 1 510 ? 88.411 23.441 -144.144 1.00 55.16 510 GLU A CA 1
ATOM 4253 C C . GLU A 1 510 ? 88.741 24.507 -143.078 1.00 55.16 510 GLU A C 1
ATOM 4255 O O . GLU A 1 510 ? 88.057 25.529 -142.973 1.00 55.16 510 GLU A O 1
ATOM 4260 N N . MET A 1 511 ? 89.841 24.342 -142.334 1.00 51.91 511 MET A N 1
ATOM 4261 C CA . MET A 1 511 ? 90.301 25.322 -141.342 1.00 51.91 511 MET A CA 1
ATOM 4262 C C . MET A 1 511 ? 91.000 26.557 -141.938 1.00 51.91 511 MET A C 1
ATOM 4264 O O . MET A 1 511 ? 91.126 27.574 -141.255 1.00 51.91 511 MET A O 1
ATOM 4268 N N . SER A 1 512 ? 91.417 26.515 -143.209 1.00 47.62 512 SER A N 1
ATOM 4269 C CA . SER A 1 512 ? 92.099 27.637 -143.881 1.00 47.62 512 SER A CA 1
ATOM 4270 C C . SER A 1 512 ? 91.166 28.596 -144.640 1.00 47.62 512 SER A C 1
ATOM 4272 O O . SER A 1 512 ? 91.613 29.646 -145.100 1.00 47.62 512 SER A O 1
ATOM 4274 N N . SER A 1 513 ? 89.862 28.292 -144.726 1.00 45.66 513 SER A N 1
ATOM 4275 C CA . SER A 1 513 ? 88.860 29.087 -145.460 1.00 45.66 513 SER A CA 1
ATOM 4276 C C . SER A 1 513 ? 87.850 29.839 -144.579 1.00 45.66 513 SER A C 1
ATOM 4278 O O . SER A 1 513 ? 86.853 30.344 -145.094 1.00 45.66 513 SER A O 1
ATOM 4280 N N . SER A 1 514 ? 88.089 29.959 -143.267 1.00 41.84 514 SER A N 1
ATOM 4281 C CA . SER A 1 514 ? 87.222 30.724 -142.353 1.00 41.84 514 SER A CA 1
ATOM 4282 C C . SER A 1 514 ? 87.891 32.027 -141.873 1.00 41.84 514 SER A C 1
ATOM 4284 O O . SER A 1 514 ? 88.936 31.966 -141.226 1.00 41.84 514 SER A O 1
ATOM 4286 N N . PRO A 1 515 ? 87.317 33.216 -142.154 1.00 46.66 515 PRO A N 1
ATOM 4287 C CA . PRO A 1 515 ? 87.840 34.491 -141.662 1.00 46.66 515 PRO A CA 1
ATOM 4288 C C . PRO A 1 515 ? 87.682 34.620 -140.132 1.00 46.66 515 PRO A C 1
ATOM 4290 O O . PRO A 1 515 ? 86.721 34.092 -139.564 1.00 46.66 515 PRO A O 1
ATOM 4293 N N . PRO A 1 516 ? 88.588 35.341 -139.443 1.00 47.41 516 PRO A N 1
ATOM 4294 C CA . PRO A 1 516 ? 88.544 35.492 -137.993 1.00 47.41 516 PRO A CA 1
ATOM 4295 C C . PRO A 1 516 ? 87.315 36.303 -137.561 1.00 47.41 516 PRO A C 1
ATOM 4297 O O . PRO A 1 516 ? 87.148 37.461 -137.945 1.00 47.41 516 PRO A O 1
ATOM 4300 N N . LYS A 1 517 ? 86.467 35.704 -136.718 1.00 46.38 517 LYS A N 1
ATOM 4301 C CA . LYS A 1 517 ? 85.465 36.440 -135.942 1.00 46.38 517 LYS A CA 1
ATOM 4302 C C . LYS A 1 517 ? 86.179 37.269 -134.876 1.00 46.38 517 LYS A C 1
ATOM 4304 O O . LYS A 1 517 ? 86.738 36.726 -133.928 1.00 46.38 517 LYS A O 1
ATOM 4309 N N . VAL A 1 518 ? 86.135 38.585 -135.043 1.00 46.72 518 VAL A N 1
ATOM 4310 C CA . VAL A 1 518 ? 86.303 39.549 -133.956 1.00 46.72 518 VAL A CA 1
ATOM 4311 C C . VAL A 1 518 ? 84.963 39.595 -133.219 1.00 46.72 518 VAL A C 1
ATOM 4313 O O . VAL A 1 518 ? 83.975 40.056 -133.785 1.00 46.72 518 VAL A O 1
ATOM 4316 N N . GLU A 1 519 ? 84.910 39.078 -131.994 1.00 47.75 519 GLU A N 1
ATOM 4317 C CA . GLU A 1 519 ? 83.811 39.336 -131.057 1.00 47.75 519 GLU A CA 1
ATOM 4318 C C . GLU A 1 519 ? 84.287 40.332 -129.990 1.00 47.75 519 GLU A C 1
ATOM 4320 O O . GLU A 1 519 ? 85.442 40.298 -129.559 1.00 47.75 519 GLU A O 1
ATOM 4325 N N . HIS A 1 520 ? 83.387 41.263 -129.676 1.00 47.16 520 HIS A N 1
ATOM 4326 C CA . HIS A 1 520 ? 83.528 42.399 -128.769 1.00 47.16 520 HIS A CA 1
ATOM 4327 C C . HIS A 1 520 ? 83.474 42.021 -127.289 1.00 47.16 520 HIS A C 1
ATOM 4329 O O . HIS A 1 520 ? 82.771 41.039 -126.959 1.00 47.16 520 HIS A O 1
#